Protein AF-A0A932QSV4-F1 (afdb_monomer)

Sequence (427 aa):
MPFQIQEQIVEIDNPKLFQWMDVYSAIQKSIKNLKDNYIIKLNLVKSSKSKLYFHVVYVEDFIGFIDEPFKPSIIESFKDISKADEISCLIIPTGVGAQFGGYAGDANPLAKALANSSKYLLTHPNVVNGAVLTDLPQNLIYLEGFLLDQFLSGRINLLPNKRNKIGVIFDSGINEKRLEYEINVLNAVRAFYGCNILAWTLTDKPMLINPSINEFGFSSGSIKNFEYVIEKAFKLKEAGATAIALCTAIPDSDSSQGYMCGSGVDPIGGVESIMSHIVSSACGLVSAHGPVLLSDDQHKKTDYKNISPLAAGEYIAETFLPSVISGLRFAPQITESPDSKSVKNVSSIIVPYNAFGSAGVFYCNEEFQNVVLVKENKTCLDISPDDLNIRFKVVDSYIDITNSRMLSESGIDTDALRRPIKSIQKI

Nearest PDB structures (foldseek):
  5dou-assembly1_A  TM=2.710E-01  e=4.595E-02  Homo sapiens
  4amb-assembly1_A  TM=4.864E-01  e=7.952E-01  Streptomyces nogalater
  5dou-assembly2_D  TM=2.709E-01  e=7.932E-02  Homo sapiens
  5dou-assembly1_B  TM=2.834E-01  e=2.668E-01  Homo sapiens
  5dou-assembly2_C  TM=2.671E-01  e=3.013E-01  Homo sapiens

Radius of gyration: 20.31 Å; Cα contacts (8 Å, |Δi|>4): 987; chains: 1; bounding box: 50×57×56 Å

pLDDT: mean 91.45, std 9.95, range [45.31, 98.81]

Foldseek 3Di:
DAKFKDKDKFKDFQDPADDLQVVVVRSCVRDPPCVQKAWLFWFFQAFFLTMTIIITMIIGNDAFPFNHQLHFDDDDPPPDQDDAQAEAEEEEAAFFQKLALLAAQLQQLLQLLCCVVHNAYEYERSNQQLQQDHDHDPRYAYFADSVVLSQLSQNFWWAWFLQFAEEEEEEPVDDPVVVVVVVVVVVVCCVPVVFRHQYYDYFPHAKDWDFDQDPLQGIATGIHPLVSVLVSLVVVVVSPGQEYEYEHEDEDDPVCPQVQQSHGGDRCSHVQSVSQSSSCRHRVHHYGYKYQYPDPCLLVPDDPVRGAPRHVSVSVHNISVSSRSVSSSRHTGTDPDPNTHGSSNHQAYEYEQFGQGGSSSSSCCVRPLRYEYEDSTDGSGNGHPVSNPGDHHYDPASVVVGDPVSSVSSPDDCLSRDPPDDDDDDD

Solvent-accessible surface area (backbone atoms only — not comparable to full-atom values): 22503 Å² total; per-residue (Å²): 125,82,77,41,73,47,76,48,77,46,75,44,75,40,58,90,70,71,48,64,63,61,53,48,55,51,53,54,70,68,43,80,70,46,94,53,41,33,71,52,42,58,29,52,46,33,51,38,73,60,38,32,32,29,44,37,32,30,27,46,83,48,76,45,73,53,94,63,61,76,56,72,58,90,69,79,77,82,83,77,87,82,65,66,67,34,26,33,35,49,48,51,68,63,13,30,25,26,72,55,16,32,35,51,20,52,23,27,65,55,49,31,28,54,36,61,77,30,70,24,25,34,32,38,58,46,31,53,27,13,19,55,44,76,81,75,56,93,43,43,30,36,39,35,71,42,62,42,31,25,26,44,29,57,72,42,28,37,31,80,35,76,80,37,27,32,19,36,41,36,32,51,54,42,52,71,74,59,46,55,49,53,54,47,49,53,52,45,45,30,72,73,74,64,49,47,69,69,50,73,49,68,29,90,52,47,54,48,58,45,62,32,67,47,98,72,60,31,26,28,57,50,69,40,60,59,62,42,50,48,54,52,50,50,54,34,43,76,75,60,33,52,22,38,41,40,34,39,44,35,70,77,64,87,79,44,63,49,31,40,52,60,36,71,37,38,47,51,38,21,41,46,49,52,54,25,22,50,48,22,37,53,69,60,33,43,32,42,59,22,66,40,69,64,60,95,50,54,82,80,70,58,62,80,90,61,51,20,69,51,32,41,43,52,77,75,32,96,49,22,51,57,12,43,57,59,43,44,31,20,24,34,43,73,41,88,54,92,84,34,40,47,44,76,28,54,55,34,39,37,26,31,46,33,58,57,38,37,55,13,52,47,43,36,32,74,77,63,65,37,38,36,29,24,57,68,26,43,46,57,41,53,39,51,58,84,39,46,76,57,85,69,47,74,43,66,41,72,69,80,80,56,49,73,63,26,44,63,75,42,73,57,67,72,68,73,78,45,82,83,70,78,72,89,75,88,132

Mean predicted aligned error: 4.89 Å

Structure (mmCIF, N/CA/C/O backbone):
data_AF-A0A932QSV4-F1
#
_entry.id   AF-A0A932QSV4-F1
#
loop_
_atom_site.group_PDB
_atom_site.id
_atom_site.type_symbol
_atom_site.label_atom_id
_atom_site.label_alt_id
_atom_site.label_comp_id
_atom_site.label_asym_id
_atom_site.label_entity_id
_atom_site.label_seq_id
_atom_site.pdbx_PDB_ins_code
_atom_site.Cartn_x
_atom_site.Cartn_y
_atom_site.Cartn_z
_atom_site.occupancy
_atom_site.B_iso_or_equiv
_atom_site.auth_seq_id
_atom_site.auth_comp_id
_atom_site.auth_asym_id
_atom_site.auth_atom_id
_atom_site.pdbx_PDB_model_num
ATOM 1 N N . MET A 1 1 ? 20.312 19.696 7.646 1.00 50.62 1 MET A N 1
ATOM 2 C CA . MET A 1 1 ? 21.264 18.595 7.925 1.00 50.62 1 MET A CA 1
ATOM 3 C C . MET A 1 1 ? 21.177 17.590 6.771 1.00 50.62 1 MET A C 1
ATOM 5 O O . MET A 1 1 ? 20.411 17.874 5.852 1.00 50.62 1 MET A O 1
ATOM 9 N N . PRO A 1 2 ? 21.976 16.504 6.678 1.00 63.88 2 PRO A N 1
ATOM 10 C CA . PRO A 1 2 ? 21.663 15.451 5.706 1.00 63.88 2 PRO A CA 1
ATOM 11 C C . PRO A 1 2 ? 20.246 14.920 5.952 1.00 63.88 2 PRO A C 1
ATOM 13 O O . PRO A 1 2 ? 19.825 14.827 7.100 1.00 63.88 2 PRO A O 1
ATOM 16 N N . PHE A 1 3 ? 19.535 14.587 4.878 1.00 84.38 3 PHE A N 1
ATOM 17 C CA . PHE A 1 3 ? 18.217 13.964 4.931 1.00 84.38 3 PHE A CA 1
ATOM 18 C C . PHE A 1 3 ? 18.306 12.638 5.702 1.00 84.38 3 PHE A C 1
ATOM 20 O O . PHE A 1 3 ? 19.043 11.735 5.293 1.00 84.38 3 PHE A O 1
ATOM 27 N N . GLN A 1 4 ? 17.600 12.525 6.829 1.00 90.06 4 GLN A N 1
ATOM 28 C CA . GLN A 1 4 ? 17.638 11.339 7.688 1.00 90.06 4 GLN A CA 1
ATOM 29 C C . GLN A 1 4 ? 16.238 10.800 7.940 1.00 90.06 4 GLN A C 1
ATOM 31 O O . GLN A 1 4 ? 15.341 11.529 8.354 1.00 90.06 4 GLN A O 1
ATOM 36 N N . ILE A 1 5 ? 16.087 9.498 7.705 1.00 93.94 5 ILE A N 1
ATOM 37 C CA . ILE A 1 5 ? 14.887 8.733 8.031 1.00 93.94 5 ILE A CA 1
ATOM 38 C C . ILE A 1 5 ? 15.169 8.013 9.343 1.00 93.94 5 ILE A C 1
ATOM 40 O O . ILE A 1 5 ? 16.153 7.278 9.445 1.00 93.94 5 ILE A O 1
ATOM 44 N N . GLN A 1 6 ? 14.306 8.224 10.327 1.00 92.25 6 GLN A N 1
ATOM 45 C CA . GLN A 1 6 ? 14.388 7.597 11.637 1.00 92.25 6 GLN A CA 1
ATOM 46 C C . GLN A 1 6 ? 13.146 6.744 11.874 1.00 92.25 6 GLN A C 1
ATOM 48 O O . GLN A 1 6 ? 12.023 7.150 11.571 1.00 92.25 6 GLN A O 1
ATOM 53 N N . GLU A 1 7 ? 13.359 5.568 12.450 1.00 92.31 7 GLU A N 1
ATOM 54 C CA . GLU A 1 7 ? 12.315 4.642 12.871 1.00 92.31 7 GLU A CA 1
ATOM 55 C C . GLU A 1 7 ? 12.465 4.380 14.368 1.00 92.31 7 GLU A C 1
ATOM 57 O O . GLU A 1 7 ? 13.570 4.147 14.861 1.00 92.31 7 GLU A O 1
ATOM 62 N N . GLN A 1 8 ? 11.353 4.418 15.098 1.00 93.06 8 GLN A N 1
ATOM 63 C CA . GLN A 1 8 ? 11.331 4.045 16.506 1.00 93.06 8 GLN A CA 1
ATOM 64 C C . GLN A 1 8 ? 9.988 3.451 16.917 1.00 93.06 8 GLN A C 1
ATOM 66 O O . GLN A 1 8 ? 8.941 3.738 16.329 1.00 93.06 8 GLN A O 1
ATOM 71 N N . ILE A 1 9 ? 10.025 2.670 17.993 1.00 95.38 9 ILE A N 1
ATOM 72 C CA . ILE A 1 9 ? 8.832 2.234 18.704 1.00 95.38 9 ILE A CA 1
ATOM 73 C C . ILE A 1 9 ? 8.597 3.170 19.882 1.00 95.38 9 ILE A C 1
ATOM 75 O O . ILE A 1 9 ? 9.431 3.301 20.776 1.00 95.38 9 ILE A O 1
ATOM 79 N N . VAL A 1 10 ? 7.441 3.819 19.875 1.00 95.69 10 VAL A N 1
ATOM 80 C CA . VAL A 1 10 ? 6.990 4.704 20.941 1.00 95.69 10 VAL A CA 1
ATOM 81 C C . VAL A 1 10 ? 6.039 3.934 21.842 1.00 95.69 10 VAL A C 1
ATOM 83 O O . VAL A 1 10 ? 4.961 3.518 21.419 1.00 95.69 10 VAL A O 1
ATOM 86 N N . GLU A 1 11 ? 6.437 3.766 23.098 1.00 96.50 11 GLU A N 1
ATOM 87 C CA . GLU A 1 11 ? 5.569 3.233 24.144 1.00 96.50 11 GLU A CA 1
ATOM 88 C C . GLU A 1 11 ? 4.771 4.370 24.794 1.00 96.50 11 GLU A C 1
ATOM 90 O O . GLU A 1 11 ? 5.329 5.401 25.183 1.00 96.50 11 GLU A O 1
ATOM 95 N N . ILE A 1 12 ? 3.464 4.161 24.949 1.00 96.56 12 ILE A N 1
ATOM 96 C CA . ILE A 1 12 ? 2.588 5.016 25.754 1.00 96.56 12 ILE A CA 1
ATOM 97 C C . ILE A 1 12 ? 1.717 4.161 26.680 1.00 96.56 12 ILE A C 1
ATOM 99 O O . ILE A 1 12 ? 1.510 2.965 26.453 1.00 96.56 12 ILE A O 1
ATOM 103 N N . ASP A 1 13 ? 1.169 4.784 27.720 1.00 96.62 13 ASP A N 1
ATOM 104 C CA . ASP A 1 13 ? 0.143 4.148 28.544 1.00 96.62 13 ASP A CA 1
ATOM 105 C C . ASP A 1 13 ? -1.150 3.964 27.742 1.00 96.62 13 ASP A C 1
ATOM 107 O O . ASP A 1 13 ? -1.570 4.858 27.005 1.00 96.62 13 ASP A O 1
ATOM 111 N N . ASN A 1 14 ? -1.791 2.805 27.897 1.00 95.19 14 ASN A N 1
ATOM 112 C CA . ASN A 1 14 ? -3.096 2.553 27.300 1.00 95.19 14 ASN A CA 1
ATOM 113 C C . ASN A 1 14 ? -4.170 3.344 28.072 1.00 95.19 14 ASN A C 1
ATOM 115 O O . ASN A 1 14 ? -4.364 3.098 29.271 1.00 95.19 14 ASN A O 1
ATOM 119 N N . PRO A 1 15 ? -4.848 4.319 27.440 1.00 92.38 15 PRO A N 1
ATOM 120 C CA . PRO A 1 15 ? -5.853 5.115 28.123 1.00 92.38 15 PRO A CA 1
ATOM 121 C C . PRO A 1 15 ? -7.073 4.262 28.493 1.00 92.38 15 PRO A C 1
ATOM 123 O O . PRO A 1 15 ? -7.464 3.337 27.789 1.00 92.38 15 PRO A O 1
ATOM 126 N N . LYS A 1 16 ? -7.744 4.607 29.600 1.00 87.62 16 LYS A N 1
ATOM 127 C CA . LYS A 1 16 ? -8.977 3.906 30.014 1.00 87.62 16 LYS A CA 1
ATOM 128 C C . LYS A 1 16 ? -10.084 4.000 28.961 1.00 87.62 16 LYS A C 1
ATOM 130 O O . LYS A 1 16 ? -10.838 3.045 28.782 1.00 87.62 16 LYS A O 1
ATOM 135 N N . LEU A 1 17 ? -10.185 5.163 28.321 1.00 89.25 17 LEU A N 1
ATOM 136 C CA . LEU A 1 17 ? -11.061 5.438 27.193 1.00 89.25 17 LEU A CA 1
ATOM 137 C C . LEU A 1 17 ? -10.167 5.827 26.021 1.00 89.25 17 LEU A C 1
ATOM 139 O O . LEU A 1 17 ? -9.470 6.836 26.104 1.00 89.25 17 LEU A O 1
ATOM 143 N N . PHE A 1 18 ? -10.167 5.022 24.966 1.00 90.81 18 PHE A N 1
ATOM 144 C CA . PHE A 1 18 ? -9.388 5.331 23.779 1.00 90.81 18 PHE A CA 1
ATOM 145 C C . PHE A 1 18 ? -10.044 6.477 23.005 1.00 90.81 18 PHE A C 1
ATOM 147 O O . PHE A 1 18 ? -11.226 6.405 22.668 1.00 90.81 18 PHE A O 1
ATOM 154 N N . GLN A 1 19 ? -9.262 7.526 22.763 1.00 91.12 19 GLN A N 1
ATOM 155 C CA . GLN A 1 19 ? -9.573 8.614 21.842 1.00 91.12 19 GLN A CA 1
ATOM 156 C C . GLN A 1 19 ? -8.316 8.927 21.040 1.00 91.12 19 GLN A C 1
ATOM 158 O O . GLN A 1 19 ? -7.244 9.145 21.621 1.00 91.12 19 GLN A O 1
ATOM 163 N N . TRP A 1 20 ? -8.438 8.985 19.717 1.00 92.50 20 TRP A N 1
ATOM 164 C CA . TRP A 1 20 ? -7.298 9.142 18.826 1.00 92.50 20 TRP A CA 1
ATOM 165 C C . TRP A 1 20 ? -6.506 10.423 19.126 1.00 92.50 20 TRP A C 1
ATOM 167 O O . TRP A 1 20 ? -5.278 10.403 19.138 1.00 92.50 20 TRP A O 1
ATOM 177 N N . MET A 1 21 ? -7.187 11.524 19.464 1.00 90.75 21 MET A N 1
ATOM 178 C CA . MET A 1 21 ? -6.534 12.792 19.819 1.00 90.75 21 MET A CA 1
ATOM 179 C C . MET A 1 21 ? -5.652 12.688 21.075 1.00 90.75 21 MET A C 1
ATOM 181 O O . MET A 1 21 ? -4.549 13.246 21.105 1.00 90.75 21 MET A O 1
ATOM 185 N N . ASP A 1 22 ? -6.113 11.971 22.101 1.00 91.75 22 ASP A N 1
ATOM 186 C CA . ASP A 1 22 ? -5.370 11.788 23.353 1.00 91.75 22 ASP A CA 1
ATOM 187 C C . ASP A 1 22 ? -4.146 10.898 23.134 1.00 91.75 22 ASP A C 1
ATOM 189 O O . ASP A 1 22 ? -3.041 11.214 23.586 1.00 91.75 22 ASP A O 1
ATOM 193 N N . VAL A 1 23 ? -4.334 9.815 22.378 1.00 93.56 23 VAL A N 1
ATOM 194 C CA . VAL A 1 23 ? -3.278 8.877 21.984 1.00 93.56 23 VAL A CA 1
ATOM 195 C C . VAL A 1 23 ? -2.220 9.583 21.143 1.00 93.56 23 VAL A C 1
ATOM 197 O O . VAL A 1 23 ? -1.033 9.517 21.466 1.00 93.56 23 VAL A O 1
ATOM 200 N N . TYR A 1 24 ? -2.635 10.330 20.119 1.00 93.06 24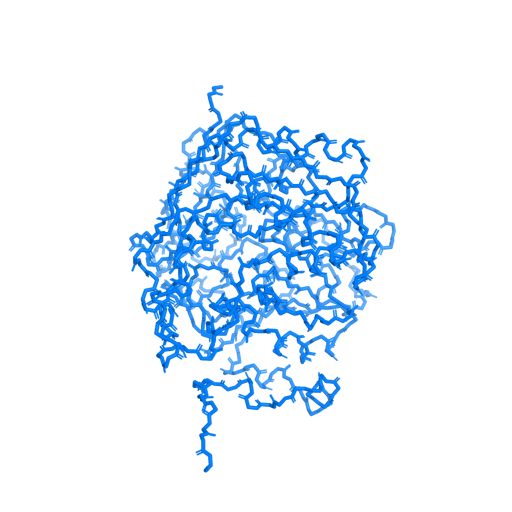 TYR A N 1
ATOM 201 C CA . TYR A 1 24 ? -1.736 11.125 19.289 1.00 93.06 24 TYR A CA 1
ATOM 202 C C . TYR A 1 24 ? -0.948 12.133 20.134 1.00 93.06 24 TYR A C 1
ATOM 204 O O . TYR A 1 24 ? 0.278 12.185 20.050 1.00 93.06 24 TYR A O 1
ATOM 212 N N . SER A 1 25 ? -1.620 12.860 21.033 1.00 91.38 25 SER A N 1
ATOM 213 C CA . SER A 1 25 ? -0.970 13.814 21.941 1.00 91.38 25 SER A CA 1
ATOM 214 C C . SER A 1 25 ? 0.050 13.148 22.876 1.00 91.38 25 SER A C 1
ATOM 216 O O . SER A 1 25 ? 1.081 13.747 23.191 1.00 91.38 25 SER A O 1
ATOM 218 N N . ALA A 1 26 ? -0.215 11.922 23.338 1.00 93.25 26 ALA A N 1
ATOM 219 C CA . ALA A 1 26 ? 0.726 11.148 24.147 1.00 93.25 26 ALA A CA 1
ATOM 220 C C . ALA A 1 26 ? 1.961 10.731 23.333 1.00 93.25 26 ALA A C 1
ATOM 222 O O . ALA A 1 26 ? 3.084 10.937 23.793 1.00 93.25 26 ALA A O 1
ATOM 223 N N . ILE A 1 27 ? 1.769 10.243 22.102 1.00 92.62 27 ILE A N 1
ATOM 224 C CA . ILE A 1 27 ? 2.867 9.903 21.183 1.00 92.62 27 ILE A CA 1
ATOM 225 C C . ILE A 1 27 ? 3.739 11.134 20.920 1.00 92.62 27 ILE A C 1
ATOM 227 O O . ILE A 1 27 ? 4.962 11.058 21.035 1.00 92.62 27 ILE A O 1
ATOM 231 N N . GLN A 1 28 ? 3.124 12.289 20.640 1.00 88.69 28 GLN A N 1
ATOM 232 C CA . GLN A 1 28 ? 3.863 13.525 20.379 1.00 88.69 28 GLN A CA 1
ATOM 233 C C . GLN A 1 28 ? 4.746 13.950 21.560 1.00 88.69 28 GLN A C 1
ATOM 235 O O . GLN A 1 28 ? 5.851 14.441 21.349 1.00 88.69 28 GLN A O 1
ATOM 240 N N . LYS A 1 29 ? 4.286 13.749 22.802 1.00 89.62 29 LYS A N 1
ATOM 241 C CA . LYS A 1 29 ? 5.073 14.049 24.012 1.00 89.62 29 LYS A CA 1
ATOM 242 C C . LYS A 1 29 ? 6.244 13.086 24.211 1.00 89.62 29 LYS A C 1
ATOM 244 O O . LYS A 1 29 ? 7.253 13.488 24.787 1.00 89.62 29 LYS A O 1
ATOM 249 N N . SER A 1 30 ? 6.113 11.842 23.757 1.00 87.44 30 SER A N 1
ATOM 250 C CA . SER A 1 30 ? 7.163 10.824 23.866 1.00 87.44 30 SER A CA 1
ATOM 251 C C . SER A 1 30 ? 8.275 10.998 22.826 1.00 87.44 30 SER A C 1
ATOM 253 O O . SER A 1 30 ? 9.415 10.607 23.079 1.00 87.44 30 SER A O 1
ATOM 255 N N . ILE A 1 31 ? 7.984 11.618 21.678 1.00 83.62 31 ILE A N 1
ATOM 256 C CA . ILE A 1 31 ? 8.980 11.890 20.635 1.00 83.62 31 ILE A CA 1
ATOM 257 C C . ILE A 1 31 ? 9.718 13.196 20.957 1.00 83.62 31 ILE A C 1
ATOM 259 O O . ILE A 1 31 ? 9.172 14.296 20.849 1.00 83.62 31 ILE A O 1
ATOM 263 N N . LYS A 1 32 ? 10.996 13.091 21.337 1.00 71.50 32 LYS A N 1
ATOM 264 C CA . LYS A 1 32 ? 11.856 14.266 21.553 1.00 71.50 32 LYS A CA 1
ATOM 265 C C . LYS A 1 32 ? 12.009 15.068 20.255 1.00 71.50 32 LYS A C 1
ATOM 267 O O . LYS A 1 32 ? 12.190 14.488 19.192 1.00 71.50 32 LYS A O 1
ATOM 272 N N . ASN A 1 33 ? 11.983 16.398 20.364 1.00 68.25 33 ASN A N 1
ATOM 273 C CA . ASN A 1 33 ? 12.188 17.339 19.253 1.00 68.25 33 ASN A CA 1
ATOM 274 C C . ASN A 1 33 ? 11.236 17.144 18.056 1.00 68.25 33 ASN A C 1
ATOM 276 O O . ASN A 1 33 ? 11.606 17.432 16.925 1.00 68.25 33 ASN A O 1
ATOM 280 N N . LEU A 1 34 ? 9.989 16.704 18.282 1.00 67.31 34 LEU A N 1
ATOM 281 C CA . LEU A 1 34 ? 9.036 16.466 17.190 1.00 67.31 34 LEU A CA 1
ATOM 282 C C . LEU A 1 34 ? 8.813 17.684 16.272 1.00 67.31 34 LEU A C 1
ATOM 284 O O . LEU A 1 34 ? 8.510 17.510 15.103 1.00 67.31 34 LEU A O 1
ATOM 288 N N . LYS A 1 35 ? 8.987 18.913 16.773 1.00 64.75 35 LYS A N 1
ATOM 289 C CA . LYS A 1 35 ? 8.848 20.130 15.953 1.00 64.75 35 LYS A CA 1
ATOM 290 C C . LYS A 1 35 ? 9.798 20.175 14.752 1.00 64.75 35 LYS A C 1
ATOM 292 O O . LYS A 1 35 ? 9.476 20.851 13.784 1.00 64.75 35 LYS A O 1
ATOM 297 N N . ASP A 1 36 ? 10.909 19.449 14.821 1.00 71.38 36 ASP A N 1
ATOM 298 C CA . ASP A 1 36 ? 11.925 19.381 13.769 1.00 71.38 36 ASP A CA 1
ATOM 299 C C . ASP A 1 36 ? 11.775 18.106 12.902 1.00 71.38 36 ASP A C 1
ATOM 301 O O . ASP A 1 36 ? 12.556 17.878 11.978 1.00 71.38 36 ASP A O 1
ATOM 305 N N . ASN A 1 37 ? 10.763 17.273 13.193 1.00 86.00 37 ASN A N 1
ATOM 306 C CA . ASN A 1 37 ? 10.579 15.935 12.634 1.00 86.00 37 ASN A CA 1
ATOM 307 C C . ASN A 1 37 ? 9.208 15.781 11.967 1.00 86.00 37 ASN A C 1
ATOM 309 O O . ASN A 1 37 ? 8.162 15.926 12.601 1.00 86.00 37 ASN A O 1
ATOM 313 N N . TYR A 1 38 ? 9.203 15.371 10.704 1.00 92.38 38 TYR A N 1
ATOM 314 C CA . TYR A 1 38 ? 7.978 15.123 9.956 1.00 92.38 38 TYR A CA 1
ATOM 315 C C . TYR A 1 38 ? 7.601 13.645 9.978 1.00 92.38 38 TYR A C 1
ATOM 317 O O . TYR A 1 38 ? 8.325 12.806 9.443 1.00 92.38 38 TYR A O 1
ATOM 325 N N . ILE A 1 39 ? 6.462 13.305 10.578 1.00 94.31 39 ILE A N 1
ATOM 326 C CA . ILE A 1 39 ? 5.998 11.914 10.649 1.00 94.31 39 ILE A CA 1
ATOM 327 C C . ILE A 1 39 ? 5.442 11.490 9.283 1.00 94.31 39 ILE A C 1
ATOM 329 O O . ILE A 1 39 ? 4.546 12.142 8.752 1.00 94.31 39 ILE A O 1
ATOM 333 N N . ILE A 1 40 ? 5.918 10.360 8.756 1.00 95.12 40 ILE A N 1
ATOM 334 C CA . ILE A 1 40 ? 5.442 9.757 7.494 1.00 95.12 40 ILE A CA 1
ATOM 335 C C . ILE A 1 40 ? 4.750 8.405 7.697 1.00 95.12 40 ILE A C 1
ATOM 337 O O . ILE A 1 40 ? 4.064 7.922 6.801 1.00 95.12 40 ILE A O 1
ATOM 341 N N . LYS A 1 41 ? 4.903 7.782 8.869 1.00 95.38 41 LYS A N 1
ATOM 342 C CA . LYS A 1 41 ? 4.222 6.532 9.229 1.00 95.38 41 LYS A CA 1
ATOM 343 C C . LYS A 1 41 ? 3.946 6.517 10.722 1.00 95.38 41 LYS A C 1
ATOM 345 O O . LYS A 1 41 ? 4.845 6.802 11.510 1.00 95.38 41 LYS A O 1
ATOM 350 N N . LEU A 1 42 ? 2.726 6.155 11.100 1.00 95.62 42 LEU A N 1
ATOM 351 C CA . LEU A 1 42 ? 2.338 5.989 12.492 1.00 95.62 42 LEU A CA 1
ATOM 352 C C . LEU A 1 42 ? 1.307 4.868 12.590 1.00 95.62 42 LEU A C 1
ATOM 354 O O . LEU A 1 42 ? 0.173 5.027 12.151 1.00 95.62 42 LEU A O 1
ATOM 358 N N . ASN A 1 43 ? 1.709 3.734 13.162 1.00 96.00 43 ASN A N 1
ATOM 359 C CA . ASN A 1 43 ? 0.836 2.570 13.307 1.00 96.00 43 ASN A CA 1
ATOM 360 C C . ASN A 1 43 ? 1.009 1.923 14.677 1.00 96.00 43 ASN A C 1
ATOM 362 O O . ASN A 1 43 ? 2.134 1.732 15.135 1.00 96.00 43 ASN A O 1
ATOM 366 N N . LEU A 1 44 ? -0.092 1.534 15.313 1.00 97.50 44 LE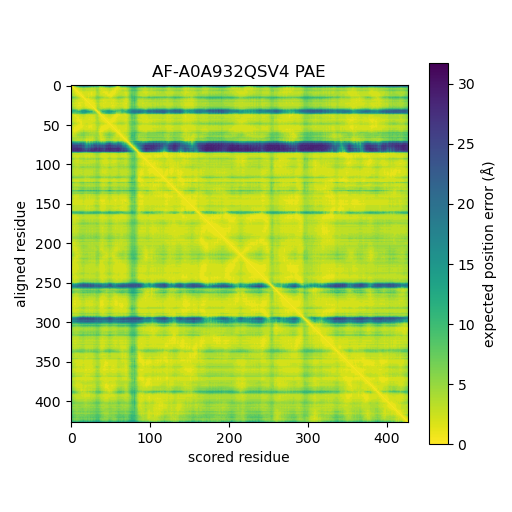U A N 1
ATOM 367 C CA . LEU A 1 44 ? -0.061 0.607 16.438 1.00 97.50 44 LEU A CA 1
ATOM 368 C C . LEU A 1 44 ? 0.475 -0.738 15.933 1.00 97.50 44 LEU A C 1
ATOM 370 O O . LEU A 1 44 ? 0.024 -1.225 14.899 1.00 97.50 44 LEU A O 1
ATOM 374 N N . VAL A 1 45 ? 1.433 -1.321 16.652 1.00 97.25 45 VAL A N 1
ATOM 375 C CA . VAL A 1 45 ? 2.046 -2.617 16.298 1.00 97.25 45 VAL A CA 1
ATOM 376 C C . VAL A 1 45 ? 1.937 -3.655 17.406 1.00 97.25 45 VAL A C 1
ATOM 378 O O . VAL A 1 45 ? 2.021 -4.853 17.139 1.00 97.25 45 VAL A O 1
ATOM 381 N N . LYS A 1 46 ? 1.714 -3.199 18.644 1.00 97.81 46 LYS A N 1
ATOM 382 C CA . LYS A 1 46 ? 1.432 -4.057 19.789 1.00 97.81 46 LYS A CA 1
ATOM 383 C C . LYS A 1 46 ? 0.526 -3.360 20.799 1.00 97.81 46 LYS A C 1
ATOM 385 O O . LYS A 1 46 ? 0.690 -2.164 21.054 1.00 97.81 46 LYS A O 1
ATOM 390 N N . SER A 1 47 ? -0.391 -4.107 21.406 1.00 97.44 47 SER A N 1
ATOM 391 C CA . SER A 1 47 ? -1.272 -3.624 22.471 1.00 97.44 47 SER A CA 1
ATOM 392 C C . SER A 1 47 ? -1.258 -4.529 23.699 1.00 97.44 47 SER A C 1
ATOM 394 O O . SER A 1 47 ? -0.877 -5.693 23.662 1.00 97.44 47 SER A O 1
ATOM 396 N N . SER A 1 48 ? -1.644 -3.945 24.826 1.00 96.88 48 SER A N 1
ATOM 397 C CA . SER A 1 48 ? -1.988 -4.637 26.062 1.00 96.88 48 SER A CA 1
ATOM 398 C C . SER A 1 48 ? -2.932 -3.743 26.859 1.00 96.88 48 SER A C 1
ATOM 400 O O . SER A 1 48 ? -2.992 -2.535 26.625 1.00 96.88 48 SER A O 1
ATOM 402 N N . LYS A 1 49 ? -3.599 -4.282 27.879 1.00 95.00 49 LYS A N 1
ATOM 403 C CA . LYS A 1 49 ? -4.471 -3.495 28.773 1.00 95.00 49 LYS A CA 1
ATOM 404 C C . LYS A 1 49 ? -3.802 -2.294 29.460 1.00 95.00 49 LYS A C 1
ATOM 406 O O . LYS A 1 49 ? -4.512 -1.429 29.959 1.00 95.00 49 LYS A O 1
ATOM 411 N N . SER A 1 50 ? -2.471 -2.249 29.544 1.00 95.88 50 SER A N 1
ATOM 412 C CA . SER A 1 50 ? -1.732 -1.169 30.214 1.00 95.88 50 SER A CA 1
ATOM 413 C C . SER A 1 50 ? -0.868 -0.325 29.282 1.00 95.88 50 SER A C 1
ATOM 415 O O . SER A 1 50 ? -0.593 0.824 29.618 1.00 95.88 50 SER A O 1
ATOM 417 N N . LYS A 1 51 ? -0.429 -0.861 28.140 1.00 97.19 51 LYS A N 1
ATOM 418 C CA . LYS A 1 51 ? 0.559 -0.233 27.250 1.00 97.19 51 LYS A CA 1
ATOM 419 C C . LYS A 1 51 ? 0.201 -0.395 25.783 1.00 97.19 51 LYS A C 1
ATOM 421 O O . LYS A 1 51 ? -0.261 -1.465 25.384 1.00 97.19 51 LYS A O 1
ATOM 426 N N . LEU A 1 52 ? 0.496 0.636 24.997 1.00 97.62 52 LEU A N 1
ATOM 427 C CA . LEU A 1 52 ? 0.405 0.644 23.538 1.00 97.62 52 LEU A CA 1
ATOM 428 C C . LEU A 1 52 ? 1.776 0.953 22.935 1.00 97.62 52 LEU A C 1
ATOM 430 O O . LEU A 1 52 ? 2.496 1.812 23.444 1.00 97.62 52 LEU A O 1
ATOM 434 N N . TYR A 1 53 ? 2.108 0.272 21.841 1.00 97.75 53 TYR A N 1
ATOM 435 C CA . TYR A 1 53 ? 3.380 0.417 21.138 1.00 97.75 53 TYR A CA 1
ATOM 436 C C . TYR A 1 53 ? 3.119 0.864 19.705 1.00 97.75 53 TYR A C 1
ATOM 438 O O . TYR A 1 53 ? 2.529 0.125 18.911 1.00 97.75 53 TYR A O 1
ATOM 446 N N . PHE A 1 54 ? 3.567 2.070 19.377 1.00 97.31 54 PHE A N 1
ATOM 447 C CA . PHE A 1 54 ? 3.409 2.664 18.057 1.00 97.31 54 PHE A CA 1
ATOM 448 C C . PHE A 1 54 ? 4.727 2.644 17.303 1.00 97.31 54 PHE A C 1
ATOM 450 O O . PHE A 1 54 ? 5.723 3.188 17.767 1.00 97.31 54 PHE A O 1
ATOM 457 N N . HIS A 1 55 ? 4.716 2.061 16.113 1.00 96.19 55 HIS A N 1
ATOM 458 C CA . HIS A 1 55 ? 5.785 2.235 15.151 1.00 96.19 55 HIS A CA 1
ATOM 459 C C . HIS A 1 55 ? 5.633 3.599 14.481 1.00 96.19 55 HIS A C 1
ATOM 461 O O . HIS A 1 55 ? 4.640 3.862 13.795 1.00 96.19 55 HIS A O 1
ATOM 467 N N . VAL A 1 56 ? 6.629 4.456 14.699 1.00 95.38 56 VAL A N 1
ATOM 468 C CA . VAL A 1 56 ? 6.697 5.803 14.144 1.00 95.38 56 VAL A CA 1
ATOM 469 C C . VAL A 1 56 ? 7.919 5.916 13.243 1.00 95.38 56 VAL A C 1
ATOM 471 O O . VAL A 1 56 ? 9.043 5.691 13.692 1.00 95.38 56 VAL A O 1
ATOM 474 N N . VAL A 1 57 ? 7.691 6.322 11.994 1.00 95.19 57 VAL A N 1
ATOM 475 C CA . VAL A 1 57 ? 8.754 6.728 11.067 1.00 95.19 57 VAL A CA 1
ATOM 476 C C . VAL A 1 57 ? 8.629 8.218 10.821 1.00 95.19 57 VAL A C 1
ATOM 478 O O . VAL A 1 57 ? 7.539 8.717 10.513 1.00 95.19 57 VAL A O 1
ATOM 481 N N . TYR A 1 58 ? 9.742 8.926 10.947 1.00 93.88 58 TYR A N 1
ATOM 482 C CA . TYR A 1 58 ? 9.814 10.356 10.702 1.00 93.88 58 TYR A CA 1
ATOM 483 C C . TYR A 1 58 ? 11.076 10.728 9.931 1.00 93.88 58 TYR A C 1
ATOM 485 O O . TYR A 1 58 ? 12.057 9.984 9.896 1.00 93.88 58 TYR A O 1
ATOM 493 N N . VAL A 1 59 ? 11.018 11.888 9.291 1.00 93.50 59 VAL A N 1
ATOM 494 C CA . VAL A 1 59 ? 12.117 12.464 8.526 1.00 93.50 59 VAL A CA 1
ATOM 495 C C . VAL A 1 59 ? 12.530 13.778 9.178 1.00 93.50 59 VAL A C 1
ATOM 497 O O . VAL A 1 59 ? 11.683 14.633 9.444 1.00 93.50 59 VAL A O 1
ATOM 500 N N . GLU A 1 60 ? 13.820 13.922 9.457 1.00 90.25 60 GLU A N 1
ATOM 501 C CA . GLU A 1 60 ? 14.400 15.136 10.045 1.00 90.25 60 GLU A CA 1
ATOM 502 C C . GLU A 1 60 ? 14.521 16.250 8.991 1.00 90.25 60 GLU A C 1
ATOM 504 O O . GLU A 1 60 ? 14.816 15.968 7.826 1.00 90.25 60 GLU A O 1
ATOM 509 N N . ASP A 1 61 ? 14.323 17.514 9.391 1.00 85.19 61 ASP A N 1
ATOM 510 C CA . ASP A 1 61 ? 14.434 18.699 8.516 1.00 85.19 61 ASP A CA 1
ATOM 511 C C . ASP A 1 61 ? 13.558 18.623 7.241 1.00 85.19 61 ASP A C 1
ATOM 513 O O . ASP A 1 61 ? 13.891 19.185 6.193 1.00 85.19 61 ASP A O 1
ATOM 517 N N . PHE A 1 62 ? 12.432 17.911 7.305 1.00 89.81 62 PHE A N 1
ATOM 518 C CA . PHE A 1 62 ? 11.553 17.676 6.163 1.00 89.81 62 PHE A CA 1
ATOM 519 C C . PHE A 1 62 ? 10.234 18.429 6.304 1.00 89.81 62 PHE A C 1
ATOM 521 O O . PHE A 1 62 ? 9.624 18.463 7.369 1.00 89.81 62 PHE A O 1
ATOM 528 N N . ILE A 1 63 ? 9.773 19.011 5.199 1.00 88.94 63 ILE A N 1
ATOM 529 C CA . ILE A 1 63 ? 8.475 19.678 5.114 1.00 88.94 63 ILE A CA 1
ATOM 530 C C . ILE A 1 63 ? 7.637 18.887 4.121 1.00 88.94 63 ILE A C 1
ATOM 532 O O . ILE A 1 63 ? 7.916 18.897 2.921 1.00 88.94 63 ILE A O 1
ATOM 536 N N . GLY A 1 64 ? 6.625 18.186 4.626 1.00 92.19 64 GLY A N 1
ATOM 537 C CA . GLY A 1 64 ? 5.614 17.576 3.774 1.00 92.19 64 GLY A CA 1
ATOM 538 C C . GLY A 1 64 ? 4.488 18.548 3.429 1.00 92.19 64 GLY A C 1
ATOM 539 O O . GLY A 1 64 ? 4.383 19.639 3.983 1.00 92.19 64 GLY A O 1
ATOM 540 N N . PHE A 1 65 ? 3.612 18.143 2.513 1.00 92.44 65 PHE A N 1
ATOM 541 C CA . PHE A 1 65 ? 2.523 18.989 2.017 1.00 92.44 65 PHE A CA 1
ATOM 542 C C . PHE A 1 65 ? 1.374 19.188 3.026 1.00 92.44 65 PHE A C 1
ATOM 544 O O . PHE A 1 65 ? 0.506 20.027 2.796 1.00 92.44 65 PHE A O 1
ATOM 551 N N . ILE A 1 66 ? 1.357 18.420 4.122 1.00 92.00 66 ILE A N 1
ATOM 552 C CA . ILE A 1 66 ? 0.433 18.574 5.256 1.00 92.00 66 ILE A CA 1
ATOM 553 C C . ILE A 1 66 ? 1.268 18.765 6.512 1.00 92.00 66 ILE A C 1
ATOM 555 O O . ILE A 1 66 ? 1.992 17.843 6.866 1.00 92.00 66 ILE A O 1
ATOM 559 N N . ASP A 1 67 ? 1.124 19.892 7.207 1.00 88.56 67 ASP A N 1
ATOM 560 C CA . ASP A 1 67 ? 1.967 20.240 8.362 1.00 88.56 67 ASP A CA 1
ATOM 561 C C . ASP A 1 67 ? 1.921 19.201 9.502 1.00 88.56 67 ASP A C 1
ATOM 563 O O . ASP A 1 67 ? 2.952 18.823 10.051 1.00 88.56 67 ASP A O 1
ATOM 567 N N . GLU A 1 68 ? 0.727 18.710 9.854 1.00 88.56 68 GLU A N 1
ATOM 568 C CA . GLU A 1 68 ? 0.511 17.753 10.953 1.00 88.56 68 GLU A CA 1
ATOM 569 C C . GLU A 1 68 ? -0.324 16.545 10.470 1.00 88.56 68 GLU A C 1
ATOM 571 O O . GLU A 1 68 ? -1.530 16.482 10.738 1.00 88.56 68 GLU A O 1
ATOM 576 N N . PRO A 1 69 ? 0.278 15.578 9.746 1.00 89.00 69 PRO A N 1
ATOM 577 C CA . PRO A 1 69 ? -0.462 14.579 8.963 1.00 89.00 69 PRO A CA 1
ATOM 578 C C . PRO A 1 69 ? -1.299 13.592 9.793 1.00 89.00 69 PRO A C 1
ATOM 580 O O . PRO A 1 69 ? -2.348 13.128 9.361 1.00 89.00 69 PRO A O 1
ATOM 583 N N . PHE A 1 70 ? -0.878 13.258 11.011 1.00 90.81 70 PHE A N 1
ATOM 584 C CA . PHE A 1 70 ? -1.577 12.260 11.840 1.00 90.81 70 PHE A CA 1
ATOM 585 C C . PHE A 1 70 ? -2.467 12.870 12.922 1.00 90.81 70 PHE A C 1
ATOM 587 O O . PHE A 1 70 ? -3.111 12.149 13.687 1.00 90.81 70 PHE A O 1
ATOM 594 N N . LYS A 1 71 ? -2.536 14.202 12.986 1.00 87.81 71 LYS A N 1
ATOM 595 C CA . LYS A 1 71 ? -3.445 14.875 13.903 1.00 87.81 71 LYS A CA 1
ATOM 596 C C . LYS A 1 71 ? -4.884 14.673 13.409 1.00 87.81 71 LYS A C 1
ATOM 598 O O . LYS A 1 71 ? -5.145 14.902 12.225 1.00 87.81 71 LYS A O 1
ATOM 603 N N . PRO A 1 72 ? -5.849 14.323 14.273 1.00 72.62 72 PRO A N 1
ATOM 604 C CA . PRO A 1 72 ? -7.253 14.266 13.869 1.00 72.62 72 PRO A CA 1
ATOM 605 C C . PRO A 1 72 ? -7.713 15.607 13.276 1.00 72.62 72 PRO A C 1
ATOM 607 O O . PRO A 1 72 ? -7.244 16.669 13.702 1.00 72.62 72 PRO A O 1
ATOM 610 N N . SER A 1 73 ? -8.583 15.584 12.264 1.00 72.19 73 SER A N 1
ATOM 611 C CA . SER A 1 73 ? -9.201 16.817 11.767 1.00 72.19 73 SER A CA 1
ATOM 612 C C . SER A 1 73 ? -10.170 17.369 12.822 1.00 72.19 73 SER A C 1
ATOM 614 O O . SER A 1 73 ? -10.928 16.623 13.437 1.00 72.19 73 SER A O 1
ATOM 616 N N . ILE A 1 74 ? -10.120 18.683 13.076 1.00 63.88 74 ILE A N 1
ATOM 617 C CA . ILE A 1 74 ? -11.116 19.345 13.927 1.00 63.88 74 ILE A CA 1
ATOM 618 C C . ILE A 1 74 ? -12.357 19.508 13.074 1.00 63.88 74 ILE A C 1
ATOM 620 O O . ILE A 1 74 ? -12.339 20.229 12.077 1.00 63.88 74 ILE A O 1
ATOM 624 N N . ILE A 1 75 ? -13.426 18.838 13.463 1.00 57.69 75 ILE A N 1
ATOM 625 C CA . ILE A 1 75 ? -14.674 18.889 12.728 1.00 57.69 75 ILE A CA 1
ATOM 626 C C . ILE A 1 75 ? -15.712 19.604 13.560 1.00 57.69 75 ILE A C 1
ATOM 628 O O . ILE A 1 75 ? -16.099 19.162 14.640 1.00 57.69 75 ILE A O 1
ATOM 632 N N . GLU A 1 76 ? -16.199 20.713 13.016 1.00 51.59 76 GLU A N 1
ATOM 633 C CA . GLU A 1 76 ? -17.483 21.258 13.419 1.00 51.59 76 GLU A CA 1
ATOM 634 C C . GLU A 1 76 ? -18.551 20.210 13.095 1.00 51.59 76 GLU A C 1
ATOM 636 O O . GLU A 1 76 ? -18.684 19.791 11.945 1.00 51.59 76 GLU A O 1
ATOM 641 N N . SER A 1 77 ? -19.249 19.747 14.138 1.00 46.09 77 SER A N 1
ATOM 642 C CA . SER A 1 77 ? -20.210 18.637 14.130 1.00 46.09 77 SER A CA 1
ATOM 643 C C . SER A 1 77 ? -20.862 18.415 12.761 1.00 46.09 77 SER A C 1
ATOM 645 O O . SER A 1 77 ? -21.653 19.247 12.305 1.00 46.09 77 SER A O 1
ATOM 647 N N . PHE A 1 78 ? -20.542 17.298 12.106 1.00 53.94 78 PHE A N 1
ATOM 648 C CA . PHE A 1 78 ? -21.075 16.942 10.794 1.00 53.94 78 PHE A CA 1
ATOM 649 C C . PHE A 1 78 ? -22.576 16.618 10.868 1.00 53.94 78 PHE A C 1
ATOM 651 O O . PHE A 1 78 ? -22.980 15.460 10.898 1.00 53.94 78 PHE A O 1
ATOM 658 N N . LYS A 1 79 ? -23.422 17.651 10.895 1.00 45.31 79 LYS A N 1
ATOM 659 C CA . LYS A 1 79 ? -24.885 17.524 10.986 1.00 45.31 79 LYS A CA 1
ATOM 660 C C . LYS A 1 79 ? -25.610 17.271 9.659 1.00 45.31 79 LYS A C 1
ATOM 662 O O . LYS A 1 79 ? -26.827 17.162 9.678 1.00 45.31 79 LYS A O 1
ATOM 667 N N . ASP A 1 80 ? -24.900 17.092 8.546 1.00 48.38 80 ASP A N 1
ATOM 668 C CA . ASP A 1 80 ? -25.505 16.725 7.257 1.00 48.38 80 ASP A CA 1
ATOM 669 C C . ASP A 1 80 ? -24.860 15.456 6.683 1.00 48.38 80 ASP A C 1
ATOM 671 O O . ASP A 1 80 ? -23.905 15.499 5.903 1.00 48.38 80 ASP A O 1
ATOM 675 N N . ILE A 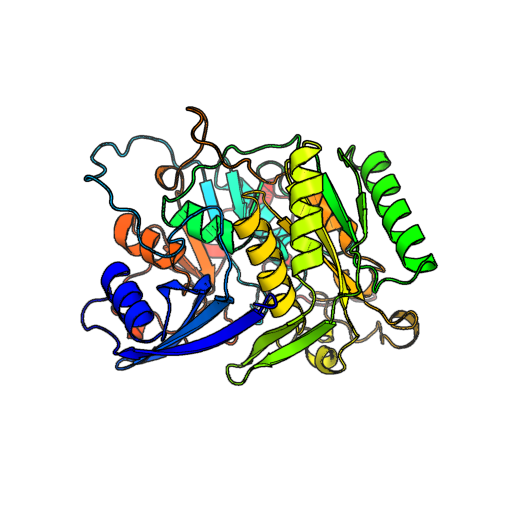1 81 ? -25.392 14.304 7.100 1.00 49.69 81 ILE A N 1
ATOM 676 C CA . ILE A 1 81 ? -25.044 12.973 6.589 1.00 49.69 81 ILE A CA 1
ATOM 677 C C . ILE A 1 81 ? -26.143 12.565 5.604 1.00 49.69 81 ILE A C 1
ATOM 679 O O . ILE A 1 81 ? -27.113 11.902 5.960 1.00 49.69 81 ILE A O 1
ATOM 683 N N . SER A 1 82 ? -26.040 13.023 4.359 1.00 46.38 82 SER A N 1
ATOM 684 C CA . SER A 1 82 ? -26.952 12.587 3.290 1.00 46.38 82 SER A CA 1
ATOM 685 C C . SER A 1 82 ? -26.281 12.461 1.918 1.00 46.38 82 SER A C 1
ATOM 687 O O . SER A 1 82 ? -26.936 12.579 0.884 1.00 46.38 82 SER A O 1
ATOM 689 N N . LYS A 1 83 ? -24.969 12.179 1.874 1.00 56.00 83 LYS A N 1
ATOM 690 C CA . LYS A 1 83 ? -24.290 11.786 0.628 1.00 56.00 83 LYS A CA 1
ATOM 691 C C . LYS A 1 83 ? -23.853 10.323 0.687 1.00 56.00 83 LYS A C 1
ATOM 693 O O . LYS A 1 83 ? -23.299 9.883 1.682 1.00 56.00 83 LYS A O 1
ATOM 698 N N . ALA A 1 84 ? -24.177 9.620 -0.397 1.00 56.47 84 ALA A N 1
ATOM 699 C CA . ALA A 1 84 ? -24.233 8.171 -0.540 1.00 56.47 84 ALA A CA 1
ATOM 700 C C . ALA A 1 84 ? -22.924 7.426 -0.228 1.00 56.47 84 ALA A C 1
ATOM 702 O O . ALA A 1 84 ? -21.830 7.928 -0.502 1.00 56.47 84 ALA A O 1
ATOM 703 N N . ASP A 1 85 ? -23.106 6.195 0.254 1.00 68.50 85 ASP A N 1
ATOM 704 C CA . ASP A 1 85 ? -22.144 5.097 0.374 1.00 68.50 85 ASP A CA 1
ATOM 705 C C . ASP A 1 85 ? -21.456 4.794 -0.973 1.00 68.50 85 ASP A C 1
ATOM 707 O O . ASP A 1 85 ? -21.806 3.855 -1.690 1.00 68.50 85 ASP A O 1
ATOM 711 N N . GLU A 1 86 ? -20.509 5.641 -1.382 1.00 89.50 86 GLU A N 1
ATOM 712 C CA . GLU A 1 86 ? -19.848 5.529 -2.686 1.00 89.50 86 GLU A CA 1
ATOM 713 C C . GLU A 1 86 ? -18.542 4.729 -2.626 1.00 89.50 86 GLU A C 1
ATOM 715 O O . GLU A 1 86 ? -18.178 4.125 -3.635 1.00 89.50 86 GLU A O 1
ATOM 720 N N . ILE A 1 87 ? -17.833 4.726 -1.493 1.00 95.81 87 ILE A N 1
ATOM 721 C CA . ILE A 1 87 ? -16.487 4.154 -1.370 1.00 95.81 87 ILE A CA 1
ATOM 722 C C . ILE A 1 87 ? -16.465 3.058 -0.307 1.00 95.81 87 ILE A C 1
ATOM 724 O O . ILE A 1 87 ? -16.689 3.327 0.869 1.00 95.81 87 ILE A O 1
ATOM 728 N N . SER A 1 88 ? -16.108 1.837 -0.696 1.00 96.75 88 SER A N 1
ATOM 729 C CA . SER A 1 88 ? -15.622 0.825 0.250 1.00 96.75 88 SER A CA 1
ATOM 730 C C . SER A 1 88 ? -14.094 0.814 0.250 1.00 96.75 88 SER A C 1
ATOM 732 O O . SER A 1 88 ? -13.478 0.942 -0.805 1.00 96.75 88 SER A O 1
ATOM 734 N N . CYS A 1 89 ? -13.471 0.646 1.414 1.00 97.94 89 CYS A N 1
ATOM 735 C CA . CYS A 1 89 ? -12.020 0.552 1.556 1.00 97.94 89 CYS A CA 1
ATOM 736 C C . CYS A 1 89 ? -11.613 -0.882 1.917 1.00 97.94 89 CYS A C 1
ATOM 738 O O . CYS A 1 89 ? -12.141 -1.442 2.876 1.00 97.94 89 CYS A O 1
ATOM 740 N N . LEU A 1 90 ? -10.648 -1.451 1.196 1.00 98.19 90 LEU A N 1
ATOM 741 C CA . LEU A 1 90 ? -9.949 -2.684 1.567 1.00 98.19 90 LEU A CA 1
ATOM 742 C C . LEU A 1 90 ? -8.497 -2.335 1.895 1.00 98.19 90 LEU A C 1
ATOM 744 O O . LEU A 1 90 ? -7.751 -1.910 1.012 1.00 98.19 90 LEU A O 1
ATOM 748 N N . ILE A 1 91 ? -8.098 -2.514 3.151 1.00 97.81 91 ILE A N 1
ATOM 749 C CA . ILE A 1 91 ? -6.774 -2.134 3.645 1.00 97.81 91 ILE A CA 1
ATOM 750 C C . ILE A 1 91 ? -6.110 -3.355 4.269 1.00 97.81 91 ILE A C 1
ATOM 752 O O . ILE A 1 91 ? -6.588 -3.883 5.262 1.00 97.81 91 ILE A O 1
ATOM 756 N N . ILE A 1 92 ? -4.992 -3.787 3.702 1.00 96.88 92 ILE A N 1
ATOM 757 C CA . ILE A 1 92 ? -4.185 -4.928 4.128 1.00 96.88 92 ILE A CA 1
ATOM 758 C C . ILE A 1 92 ? -2.704 -4.499 4.161 1.00 96.88 92 ILE A C 1
ATOM 760 O O . ILE A 1 92 ? -1.996 -4.624 3.165 1.00 96.88 92 ILE A O 1
ATOM 764 N N . PRO A 1 93 ? -2.189 -3.977 5.281 1.00 92.81 93 PRO A N 1
ATOM 765 C CA . PRO A 1 93 ? -0.846 -3.401 5.313 1.00 92.81 93 PRO A CA 1
ATOM 766 C C . PRO A 1 93 ? 0.230 -4.353 4.764 1.00 92.81 93 PRO A C 1
ATOM 768 O O . PRO A 1 93 ? 0.225 -5.552 5.041 1.00 92.81 93 PRO A O 1
ATOM 771 N N . THR A 1 94 ? 1.159 -3.802 3.980 1.00 89.94 94 THR A N 1
ATOM 772 C CA . THR A 1 94 ? 2.309 -4.561 3.473 1.00 89.94 94 THR A CA 1
ATOM 773 C C . THR A 1 94 ? 3.335 -4.805 4.580 1.00 89.94 94 THR A C 1
ATOM 775 O O . THR A 1 94 ? 3.391 -4.062 5.565 1.00 89.94 94 THR A O 1
ATOM 778 N N . GLY A 1 95 ? 4.157 -5.842 4.423 1.00 92.06 95 GLY A N 1
ATOM 779 C CA . GLY A 1 95 ? 5.272 -6.107 5.328 1.00 92.06 95 GLY A CA 1
ATOM 780 C C . GLY A 1 95 ? 4.869 -6.601 6.720 1.00 92.06 95 GLY A C 1
ATOM 781 O O . GLY A 1 95 ? 5.698 -6.565 7.621 1.00 92.06 95 GLY A O 1
ATOM 782 N N . VAL A 1 96 ? 3.630 -7.067 6.923 1.00 94.62 96 VAL A N 1
ATOM 783 C CA . VAL A 1 96 ? 3.178 -7.668 8.201 1.00 94.62 96 VAL A CA 1
ATOM 784 C C . VAL A 1 96 ? 2.720 -9.128 8.067 1.00 94.62 96 VAL A C 1
ATOM 786 O O . VAL A 1 96 ? 2.161 -9.694 9.004 1.00 94.62 96 VAL A O 1
ATOM 789 N N . GLY A 1 97 ? 2.925 -9.748 6.899 1.00 94.00 97 GLY A N 1
ATOM 790 C CA . GLY A 1 97 ? 2.620 -11.168 6.673 1.00 94.00 97 GLY A CA 1
ATOM 791 C C . GLY A 1 97 ? 1.134 -11.506 6.812 1.00 94.00 97 GLY A C 1
ATOM 792 O O . GLY A 1 97 ? 0.777 -12.448 7.516 1.00 94.00 97 GLY A O 1
ATOM 793 N N . ALA A 1 98 ? 0.261 -10.709 6.191 1.00 95.94 98 ALA A N 1
ATOM 794 C CA . ALA A 1 98 ? -1.174 -10.970 6.187 1.00 95.94 98 ALA A CA 1
ATOM 795 C C . ALA A 1 98 ? -1.515 -12.271 5.437 1.00 95.94 98 ALA A C 1
ATOM 797 O O . ALA A 1 98 ? -0.951 -12.569 4.386 1.00 95.94 98 ALA A O 1
ATOM 798 N N . GLN A 1 99 ? -2.473 -13.044 5.949 1.00 95.38 99 GLN A N 1
ATOM 799 C CA . GLN A 1 99 ? -2.908 -14.302 5.328 1.00 95.38 99 GLN A CA 1
ATOM 800 C C . GLN A 1 99 ? -3.580 -14.104 3.951 1.00 95.38 99 GLN A C 1
ATOM 802 O O . GLN A 1 99 ? -3.509 -14.980 3.083 1.00 95.38 99 GLN A O 1
ATOM 807 N N . PHE A 1 100 ? -4.222 -12.955 3.752 1.00 95.62 100 PHE A N 1
ATOM 808 C CA . PHE A 1 100 ? -4.620 -12.441 2.442 1.00 95.62 100 PHE A CA 1
ATOM 809 C C . PHE A 1 100 ? -3.949 -11.094 2.244 1.00 95.62 100 PHE A C 1
ATOM 811 O O . PHE A 1 100 ? -3.991 -10.284 3.168 1.00 95.62 100 PHE A O 1
ATOM 818 N N . GLY A 1 101 ? -3.407 -10.839 1.055 1.00 94.38 101 GLY A N 1
ATOM 819 C CA . GLY A 1 101 ? -2.763 -9.569 0.705 1.00 94.38 101 GLY A CA 1
ATOM 820 C C . GLY A 1 101 ? -1.400 -9.387 1.370 1.00 94.38 101 GLY A C 1
ATOM 821 O O . GLY A 1 101 ? -0.923 -8.259 1.461 1.00 94.38 101 GLY A O 1
ATOM 822 N N . GLY A 1 102 ? -0.811 -10.472 1.883 1.00 93.50 102 GLY A N 1
ATOM 823 C CA . GLY A 1 102 ? 0.563 -10.506 2.380 1.00 93.50 102 GLY A CA 1
ATOM 824 C C . GLY A 1 102 ? 1.592 -10.798 1.292 1.00 93.50 102 GLY A C 1
ATOM 825 O O . GLY A 1 102 ? 2.777 -10.673 1.578 1.00 93.50 102 GLY A O 1
ATOM 826 N N . TYR A 1 103 ? 1.145 -11.155 0.083 1.00 93.38 103 TYR A N 1
ATOM 827 C CA . TYR A 1 103 ? 1.978 -11.395 -1.095 1.00 93.38 103 TYR A CA 1
ATOM 828 C C . TYR A 1 103 ? 1.563 -10.456 -2.227 1.00 93.38 103 TYR A C 1
ATOM 830 O O . TYR A 1 103 ? 0.440 -9.943 -2.228 1.00 93.38 103 TYR A O 1
ATOM 838 N N . ALA A 1 104 ? 2.440 -10.233 -3.205 1.00 91.00 104 ALA A N 1
ATOM 839 C CA . ALA A 1 104 ? 2.157 -9.303 -4.293 1.00 91.00 104 ALA A CA 1
ATOM 840 C C . ALA A 1 104 ? 0.907 -9.735 -5.091 1.00 91.00 104 ALA A C 1
ATOM 842 O O . ALA A 1 104 ? 0.930 -10.683 -5.881 1.00 91.00 104 ALA A O 1
ATOM 843 N N . GLY A 1 105 ? -0.210 -9.027 -4.887 1.00 92.69 105 GLY A N 1
ATOM 844 C CA . GLY A 1 105 ? -1.442 -9.216 -5.650 1.00 92.69 105 GLY A CA 1
ATOM 845 C C . GLY A 1 105 ? -2.293 -10.429 -5.251 1.00 92.69 105 GLY A C 1
ATOM 846 O O . GLY A 1 105 ? -3.303 -10.687 -5.911 1.00 92.69 105 GLY A O 1
ATOM 847 N N . ASP A 1 106 ? -1.964 -11.167 -4.181 1.00 94.75 106 ASP A N 1
ATOM 848 C CA . ASP A 1 106 ? -2.719 -12.378 -3.791 1.00 94.75 106 ASP A CA 1
ATOM 849 C C . ASP A 1 106 ? -4.137 -12.078 -3.269 1.00 94.75 106 ASP A C 1
ATOM 851 O O . ASP A 1 106 ? -5.003 -12.960 -3.229 1.00 94.75 106 ASP A O 1
ATOM 855 N N . ALA A 1 107 ? -4.393 -10.819 -2.903 1.00 95.94 107 ALA A N 1
ATOM 856 C CA . ALA A 1 107 ? -5.714 -10.300 -2.566 1.00 95.94 107 ALA A CA 1
ATOM 857 C C . ALA A 1 107 ? -6.435 -9.625 -3.749 1.00 95.94 107 ALA A C 1
ATOM 859 O O . ALA A 1 107 ? -7.557 -9.147 -3.574 1.00 95.94 107 ALA A O 1
ATOM 860 N N . ASN A 1 108 ? -5.879 -9.625 -4.967 1.00 96.56 108 ASN A N 1
ATOM 861 C CA . ASN A 1 108 ? -6.558 -9.047 -6.129 1.00 96.56 108 ASN A CA 1
ATOM 862 C C . ASN A 1 108 ? -7.921 -9.712 -6.424 1.00 96.56 108 ASN A C 1
ATOM 864 O O . ASN A 1 108 ? -8.881 -8.984 -6.679 1.00 96.56 108 ASN A O 1
ATOM 868 N N . PRO A 1 109 ? -8.094 -11.051 -6.323 1.00 96.25 109 PRO A N 1
ATOM 869 C CA . PRO A 1 109 ? -9.416 -11.666 -6.466 1.00 96.25 109 PRO A CA 1
ATOM 870 C C . PRO A 1 109 ? -10.434 -11.133 -5.447 1.00 96.25 109 PRO A C 1
ATOM 872 O O . PRO A 1 109 ? -11.578 -10.845 -5.797 1.00 96.25 109 PRO A O 1
ATOM 875 N N . LEU A 1 110 ? -10.003 -10.928 -4.199 1.00 96.69 110 LEU A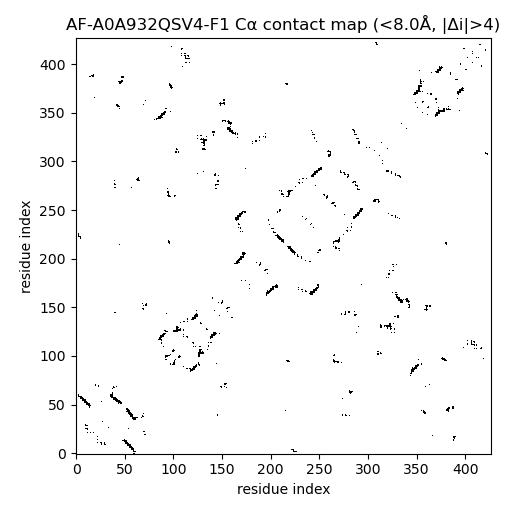 N 1
ATOM 876 C CA . LEU A 1 110 ? -10.829 -10.322 -3.156 1.00 96.69 110 LEU A CA 1
ATOM 877 C C . LEU A 1 110 ? -11.185 -8.870 -3.501 1.00 96.69 110 LEU A C 1
ATOM 879 O O . LEU A 1 110 ? -12.349 -8.485 -3.387 1.00 96.69 110 LEU A O 1
ATOM 883 N N . ALA A 1 111 ? -10.221 -8.080 -3.979 1.00 97.31 111 ALA A N 1
ATOM 884 C CA . ALA A 1 111 ? -10.474 -6.723 -4.452 1.00 97.31 111 ALA A CA 1
ATOM 885 C C . ALA A 1 111 ? -11.491 -6.708 -5.605 1.00 97.31 111 ALA A C 1
ATOM 887 O O . ALA A 1 111 ? -12.417 -5.906 -5.587 1.00 97.31 111 ALA A O 1
ATOM 888 N N . LYS A 1 112 ? -11.406 -7.633 -6.568 1.00 97.06 112 LYS A N 1
ATOM 889 C CA . LYS A 1 112 ? -12.399 -7.753 -7.650 1.00 97.06 112 LYS A CA 1
ATOM 890 C C . LYS A 1 112 ? -13.799 -8.083 -7.139 1.00 97.06 112 LYS A C 1
ATOM 892 O O . LYS A 1 112 ? -14.766 -7.532 -7.655 1.00 97.06 112 LYS A O 1
ATOM 897 N N . ALA A 1 113 ? -13.924 -8.947 -6.133 1.00 96.56 113 ALA A N 1
ATOM 898 C CA . ALA A 1 113 ? -15.216 -9.235 -5.511 1.00 96.56 113 ALA A CA 1
ATOM 899 C C . ALA A 1 113 ? -15.783 -8.008 -4.778 1.00 96.56 113 ALA A C 1
ATOM 901 O O . ALA A 1 113 ? -16.936 -7.634 -4.993 1.00 96.56 113 ALA A O 1
ATOM 902 N N . LEU A 1 114 ? -14.972 -7.353 -3.943 1.00 96.25 114 LEU A N 1
ATOM 903 C CA . LEU A 1 114 ? -15.393 -6.191 -3.155 1.00 96.25 114 LEU A CA 1
ATOM 904 C C . LEU A 1 114 ? -15.616 -4.937 -4.005 1.00 96.25 114 LEU A C 1
ATOM 906 O O . LEU A 1 114 ? -16.436 -4.102 -3.650 1.00 96.25 114 LEU A O 1
ATOM 910 N N . ALA A 1 115 ? -14.975 -4.823 -5.165 1.00 96.12 115 ALA A N 1
ATOM 911 C CA . ALA A 1 115 ? -15.226 -3.748 -6.119 1.00 96.12 115 ALA A CA 1
ATOM 912 C C . ALA A 1 115 ? -16.681 -3.684 -6.602 1.00 96.12 115 ALA A C 1
ATOM 914 O O . ALA A 1 115 ? -17.145 -2.611 -6.982 1.00 96.12 115 ALA A O 1
ATOM 915 N N . ASN A 1 116 ? -17.416 -4.796 -6.524 1.00 95.00 116 ASN A N 1
ATOM 916 C CA . ASN A 1 116 ? -18.833 -4.863 -6.873 1.00 95.00 116 ASN A CA 1
ATOM 917 C C . ASN A 1 116 ? -19.771 -4.471 -5.709 1.00 95.00 116 ASN A C 1
ATOM 919 O O . ASN A 1 116 ? -20.989 -4.510 -5.877 1.00 95.00 116 ASN A O 1
ATOM 923 N N . SER A 1 117 ? -19.250 -4.102 -4.526 1.00 91.94 117 SER A N 1
ATOM 924 C CA . SER A 1 117 ? -20.076 -3.651 -3.388 1.00 91.94 117 SER A CA 1
ATOM 925 C C . SER A 1 117 ? -20.468 -2.176 -3.460 1.00 91.94 117 SER A C 1
ATOM 927 O O . SER A 1 117 ? -21.444 -1.766 -2.837 1.00 91.94 117 SER A O 1
ATOM 929 N N . SER A 1 118 ? -19.680 -1.365 -4.165 1.00 92.94 118 SER A N 1
ATOM 930 C CA . SER A 1 118 ? -19.721 0.093 -4.075 1.00 92.94 118 SER A CA 1
ATOM 931 C C . SER A 1 118 ? -19.312 0.741 -5.393 1.00 92.94 118 SER A C 1
ATOM 933 O O . SER A 1 118 ? -18.822 0.093 -6.319 1.00 92.94 118 SER A O 1
ATOM 935 N N . LYS A 1 119 ? -19.539 2.052 -5.508 1.00 95.12 119 LYS A N 1
ATOM 936 C CA . LYS A 1 119 ? -19.184 2.802 -6.717 1.00 95.12 119 LYS A CA 1
ATOM 937 C C . LYS A 1 119 ? -17.676 2.816 -6.940 1.00 95.12 119 LYS A C 1
ATOM 939 O O . LYS A 1 119 ? -17.262 2.728 -8.092 1.00 95.12 119 LYS A O 1
ATOM 944 N N . TYR A 1 120 ? -16.885 2.895 -5.873 1.00 97.25 120 TYR A N 1
ATOM 945 C CA . TYR A 1 120 ? -15.431 2.812 -5.906 1.00 97.25 120 TYR A CA 1
ATOM 946 C C . TYR A 1 120 ? -14.898 1.892 -4.809 1.00 97.25 120 TYR A C 1
ATOM 948 O O . TYR A 1 120 ? -15.324 1.983 -3.660 1.00 97.25 120 TYR A O 1
ATOM 956 N N . LEU A 1 121 ? -13.888 1.092 -5.146 1.00 97.75 121 LEU A N 1
ATOM 957 C CA . LEU A 1 121 ? -13.072 0.394 -4.156 1.00 97.75 121 LEU A CA 1
ATOM 958 C C . LEU A 1 121 ? -11.767 1.151 -3.952 1.00 97.75 121 LEU A C 1
ATOM 960 O O . LEU A 1 121 ? -10.971 1.262 -4.881 1.00 97.75 121 LEU A O 1
ATOM 964 N N . LEU A 1 122 ? -11.525 1.633 -2.740 1.00 98.19 122 LEU A N 1
ATOM 965 C CA . LEU A 1 122 ? -10.237 2.185 -2.341 1.00 98.19 122 LEU A CA 1
ATOM 966 C C . LEU A 1 122 ? -9.362 1.079 -1.754 1.00 98.19 122 LEU A C 1
ATOM 968 O O . LEU A 1 122 ? -9.784 0.351 -0.857 1.00 98.19 122 LEU A O 1
ATOM 972 N N . THR A 1 123 ? -8.137 0.946 -2.252 1.00 97.12 123 THR A N 1
ATOM 973 C CA . THR A 1 123 ? -7.161 -0.002 -1.704 1.00 97.12 123 THR A CA 1
ATOM 974 C C . THR A 1 123 ? -5.730 0.472 -1.945 1.00 97.12 123 THR A C 1
ATOM 976 O O . THR A 1 123 ? -5.498 1.427 -2.692 1.00 97.12 123 THR A O 1
ATOM 979 N N . HIS A 1 124 ? -4.770 -0.193 -1.308 1.00 91.44 124 HIS A N 1
ATOM 980 C CA . HIS A 1 124 ? -3.352 0.129 -1.436 1.00 91.44 124 HIS A CA 1
ATOM 981 C C . HIS A 1 124 ? -2.650 -0.756 -2.476 1.00 91.44 124 HIS A C 1
ATOM 983 O O . HIS A 1 124 ? -3.138 -1.845 -2.795 1.00 91.44 124 HIS A O 1
ATOM 989 N N . PRO A 1 125 ? -1.468 -0.324 -2.959 1.00 93.00 125 PRO A N 1
ATOM 990 C CA . PRO A 1 125 ? -0.669 -1.038 -3.953 1.00 93.00 125 PRO A CA 1
ATOM 991 C C . PRO A 1 125 ? -0.579 -2.558 -3.768 1.00 93.00 125 PRO A C 1
ATOM 993 O O . PRO A 1 125 ? -0.954 -3.307 -4.665 1.00 93.00 125 PRO A O 1
ATOM 996 N N . ASN A 1 126 ? -0.148 -3.021 -2.590 1.00 90.62 126 ASN A N 1
ATOM 997 C CA . ASN A 1 126 ? 0.133 -4.441 -2.343 1.00 90.62 126 ASN A CA 1
ATOM 998 C C . ASN A 1 126 ? -1.056 -5.396 -2.572 1.00 90.62 126 ASN A C 1
ATOM 1000 O O . ASN A 1 126 ? -0.844 -6.542 -2.953 1.00 90.62 126 ASN A O 1
ATOM 1004 N N . VAL A 1 127 ? -2.307 -4.940 -2.398 1.00 95.06 127 VAL A N 1
ATOM 1005 C CA . VAL A 1 127 ? -3.489 -5.794 -2.645 1.00 95.06 127 VAL A CA 1
ATOM 1006 C C . VAL A 1 127 ? -3.568 -6.232 -4.101 1.00 95.06 127 VAL A C 1
ATOM 1008 O O . VAL A 1 127 ? -4.018 -7.339 -4.388 1.00 95.06 127 VAL A O 1
ATOM 1011 N N . VAL A 1 128 ? -3.181 -5.347 -5.019 1.00 95.00 128 VAL A N 1
ATOM 1012 C CA . VAL A 1 128 ? -3.491 -5.481 -6.445 1.00 95.00 128 VAL A CA 1
ATOM 1013 C C . VAL A 1 128 ? -2.252 -5.555 -7.338 1.00 95.00 128 VAL A C 1
ATOM 1015 O O . VAL A 1 128 ? -2.363 -5.931 -8.506 1.00 95.00 128 VAL A O 1
ATOM 1018 N N . ASN A 1 129 ? -1.073 -5.228 -6.809 1.00 94.56 129 ASN A N 1
ATOM 1019 C CA . ASN A 1 129 ? 0.176 -5.299 -7.555 1.00 94.56 129 ASN A CA 1
ATOM 1020 C C . ASN A 1 129 ? 0.714 -6.729 -7.586 1.00 94.56 129 ASN A C 1
ATOM 1022 O O . ASN A 1 129 ? 1.325 -7.164 -6.623 1.00 94.56 129 ASN A O 1
ATOM 1026 N N . GLY A 1 130 ? 0.520 -7.443 -8.697 1.00 92.62 130 GLY A N 1
ATOM 1027 C CA . GLY A 1 130 ? 1.006 -8.815 -8.904 1.00 92.62 130 GLY A CA 1
ATOM 1028 C C . GLY A 1 130 ? 2.292 -8.907 -9.730 1.00 92.62 130 GLY A C 1
ATOM 1029 O O . GLY A 1 130 ? 2.375 -9.736 -10.635 1.00 92.62 130 GLY A O 1
ATOM 1030 N N . ALA A 1 131 ? 3.260 -8.021 -9.483 1.00 92.94 131 ALA A N 1
ATOM 1031 C CA . ALA A 1 131 ? 4.494 -7.877 -10.263 1.00 92.94 131 ALA A CA 1
ATOM 1032 C C . ALA A 1 131 ? 4.250 -7.603 -11.767 1.00 92.94 131 ALA A C 1
ATOM 1034 O O . ALA A 1 131 ? 3.942 -6.470 -12.150 1.00 92.94 131 ALA A O 1
ATOM 1035 N N . VAL A 1 132 ? 4.369 -8.620 -12.628 1.00 92.44 132 VAL A N 1
ATOM 1036 C CA . VAL A 1 132 ? 4.055 -8.527 -14.068 1.00 92.44 132 VAL A CA 1
ATOM 1037 C C . VAL A 1 132 ? 2.559 -8.720 -14.358 1.00 92.44 132 VAL A C 1
ATOM 1039 O O . VAL A 1 132 ? 2.061 -8.282 -15.397 1.00 92.44 132 VAL A O 1
ATOM 1042 N N . LEU A 1 133 ? 1.824 -9.361 -13.443 1.00 94.31 133 LEU A N 1
ATOM 1043 C CA . LEU A 1 133 ? 0.406 -9.679 -13.596 1.00 94.31 133 LEU A CA 1
ATOM 1044 C C . LEU A 1 133 ? -0.462 -8.449 -13.321 1.00 94.31 133 LEU A C 1
ATOM 1046 O O . LEU A 1 133 ? -0.254 -7.727 -12.343 1.00 94.31 133 LEU A O 1
ATOM 1050 N N . THR A 1 134 ? -1.472 -8.224 -14.168 1.00 87.19 134 THR A N 1
ATOM 1051 C CA . THR A 1 134 ? -2.451 -7.147 -13.970 1.00 87.19 134 THR A CA 1
ATOM 1052 C C . THR A 1 134 ? -3.864 -7.616 -14.321 1.00 87.19 134 THR A C 1
ATOM 1054 O O . THR A 1 134 ? -4.092 -8.173 -15.392 1.00 87.19 134 THR A O 1
ATOM 1057 N N . ASP A 1 135 ? -4.811 -7.395 -13.408 1.00 91.62 135 ASP A N 1
ATOM 1058 C CA . ASP A 1 135 ? -6.247 -7.675 -13.580 1.00 91.62 135 ASP A CA 1
ATOM 1059 C C . ASP A 1 135 ? -7.047 -6.800 -12.597 1.00 91.62 135 ASP A C 1
ATOM 1061 O O . ASP A 1 135 ? -7.692 -7.279 -11.666 1.00 91.62 135 ASP A O 1
ATOM 1065 N N . LEU A 1 136 ? -6.888 -5.480 -12.733 1.00 93.12 136 LEU A N 1
ATOM 1066 C CA . LEU A 1 136 ? -7.397 -4.506 -11.767 1.00 93.12 136 LEU A CA 1
ATOM 1067 C C . LEU A 1 136 ? -8.909 -4.257 -11.929 1.00 93.12 136 LEU A C 1
ATOM 1069 O O . LEU A 1 136 ? -9.395 -4.159 -13.064 1.00 93.12 136 LEU A O 1
ATOM 1073 N N . PRO A 1 137 ? -9.652 -4.031 -10.828 1.00 93.69 137 PRO A N 1
ATOM 1074 C CA . PRO A 1 137 ? -11.017 -3.520 -10.896 1.00 93.69 137 PRO A CA 1
ATOM 1075 C C . PRO A 1 137 ? -11.087 -2.160 -11.606 1.00 93.69 137 PRO A C 1
ATOM 1077 O O . PRO A 1 137 ? -10.253 -1.281 -11.399 1.00 93.69 137 PRO A O 1
ATOM 1080 N N . GLN A 1 138 ? -12.120 -1.939 -12.422 1.00 92.38 138 GLN A N 1
ATOM 1081 C CA . GLN A 1 138 ? -12.241 -0.709 -13.222 1.00 92.38 138 GLN A CA 1
ATOM 1082 C C . GLN A 1 138 ? -12.656 0.530 -12.415 1.00 92.38 138 GLN A C 1
ATOM 1084 O O . GLN A 1 138 ? -12.553 1.653 -12.919 1.00 92.38 138 GLN A O 1
ATOM 1089 N N . ASN A 1 139 ? -13.165 0.345 -11.200 1.00 95.62 139 ASN A N 1
ATOM 1090 C CA . ASN A 1 139 ? -13.602 1.387 -10.271 1.00 95.62 139 ASN A CA 1
ATOM 1091 C C . ASN A 1 139 ? -12.660 1.532 -9.061 1.00 95.62 139 ASN A C 1
ATOM 1093 O O . ASN A 1 139 ? -13.080 1.944 -7.982 1.00 95.62 139 ASN A O 1
ATOM 1097 N N . LEU A 1 140 ? -11.386 1.191 -9.243 1.00 96.50 140 LEU A N 1
ATOM 1098 C CA . LEU A 1 140 ? -10.365 1.304 -8.212 1.00 96.50 140 LEU A CA 1
ATOM 1099 C C . LEU A 1 140 ? -10.029 2.773 -7.893 1.00 96.50 140 LEU A C 1
ATOM 1101 O O . LEU A 1 140 ? -9.947 3.611 -8.793 1.00 96.50 140 LEU A O 1
ATOM 1105 N N . ILE A 1 141 ? -9.775 3.056 -6.618 1.00 98.00 141 ILE A N 1
ATOM 1106 C CA . ILE A 1 141 ? -9.003 4.199 -6.129 1.00 98.00 141 ILE A CA 1
ATOM 1107 C C . ILE A 1 141 ? -7.713 3.615 -5.552 1.00 98.00 141 ILE A C 1
ATOM 1109 O O . ILE A 1 141 ? -7.725 2.971 -4.503 1.00 98.00 141 ILE A O 1
ATOM 1113 N N . TYR A 1 142 ? -6.611 3.808 -6.269 1.00 97.75 142 TYR A N 1
ATOM 1114 C CA . TYR A 1 142 ? -5.310 3.242 -5.920 1.00 97.75 142 TYR A CA 1
ATOM 1115 C C . TYR A 1 142 ? -4.522 4.239 -5.066 1.00 97.75 142 TYR A C 1
ATOM 1117 O O . TYR A 1 142 ? -4.106 5.280 -5.576 1.00 97.75 142 TYR A O 1
ATOM 1125 N N . LEU A 1 143 ? -4.349 3.962 -3.771 1.00 97.31 143 LEU A N 1
ATOM 1126 C CA . LEU A 1 143 ? -3.802 4.934 -2.820 1.00 97.31 143 LEU A CA 1
ATOM 1127 C C . LEU A 1 143 ? -2.851 4.285 -1.814 1.00 97.31 143 LEU A C 1
ATOM 1129 O O . LEU A 1 143 ? -3.219 3.349 -1.110 1.00 97.31 143 LEU A O 1
ATOM 1133 N N . GLU A 1 144 ? -1.621 4.786 -1.740 1.00 96.62 144 GLU A N 1
ATOM 1134 C CA . GLU A 1 144 ? -0.630 4.308 -0.775 1.00 96.62 144 GLU A CA 1
ATOM 1135 C C . GLU A 1 144 ? -0.961 4.737 0.670 1.00 96.62 144 GLU A C 1
ATOM 1137 O O . GLU A 1 144 ? -1.788 5.619 0.901 1.00 96.62 144 GLU A O 1
ATOM 1142 N N . GLY A 1 145 ? -0.350 4.058 1.647 1.00 95.94 145 GLY A N 1
ATOM 1143 C CA . GLY A 1 145 ? -0.751 4.115 3.057 1.00 95.94 145 GLY A CA 1
ATOM 1144 C C . GLY A 1 145 ? -0.720 5.504 3.704 1.00 95.94 145 GLY A C 1
ATOM 1145 O O . GLY A 1 145 ? -1.606 5.797 4.503 1.00 95.94 145 GLY A O 1
ATOM 1146 N N . PHE A 1 146 ? 0.229 6.376 3.345 1.00 97.38 146 PHE A N 1
ATOM 1147 C CA . PHE A 1 146 ? 0.314 7.715 3.926 1.00 97.38 146 PHE A CA 1
ATOM 1148 C C . PHE A 1 146 ? -0.904 8.542 3.526 1.00 97.38 146 PHE A C 1
ATOM 1150 O O . PHE A 1 146 ? -1.676 8.954 4.392 1.00 97.38 146 PHE A O 1
ATOM 1157 N N . LEU A 1 147 ? -1.12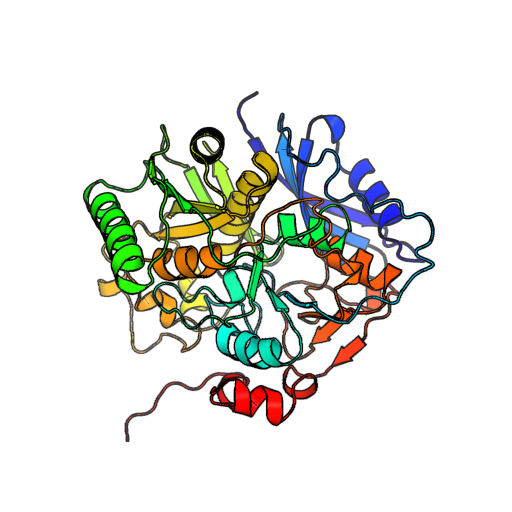7 8.737 2.223 1.00 97.69 147 LEU A N 1
ATOM 1158 C CA . LEU A 1 147 ? -2.278 9.488 1.720 1.00 97.69 147 LEU A CA 1
ATOM 1159 C C . LEU A 1 147 ? -3.612 8.830 2.077 1.00 97.69 147 LEU A C 1
ATOM 1161 O O . LEU A 1 147 ? -4.606 9.533 2.250 1.00 97.69 147 LEU A O 1
ATOM 1165 N N . LEU A 1 148 ? -3.644 7.505 2.215 1.00 97.25 148 LEU A N 1
ATOM 1166 C CA . LEU A 1 148 ? -4.817 6.791 2.704 1.00 97.25 148 LEU A CA 1
ATOM 1167 C C . LEU A 1 148 ? -5.184 7.235 4.122 1.00 97.25 148 LEU A C 1
ATOM 1169 O O . LEU A 1 148 ? -6.338 7.596 4.357 1.00 97.25 148 LEU A O 1
ATOM 1173 N N . ASP A 1 149 ? -4.220 7.284 5.043 1.00 96.38 149 ASP A N 1
ATOM 1174 C CA . ASP A 1 149 ? -4.462 7.788 6.398 1.00 96.38 149 ASP A CA 1
ATOM 1175 C C . ASP A 1 149 ? -4.884 9.260 6.388 1.00 96.38 149 ASP A C 1
ATOM 1177 O O . ASP A 1 149 ? -5.779 9.644 7.143 1.00 96.38 149 ASP A O 1
ATOM 1181 N N . GLN A 1 150 ? -4.306 10.078 5.500 1.00 96.25 150 GLN A N 1
ATOM 1182 C CA . GLN A 1 150 ? -4.705 11.483 5.348 1.00 96.25 150 GLN A CA 1
ATOM 1183 C C . GLN A 1 150 ? -6.160 11.608 4.887 1.00 96.25 150 GLN A C 1
ATOM 1185 O O . GLN A 1 150 ? -6.917 12.429 5.408 1.00 96.25 150 GLN A O 1
ATOM 1190 N N . PHE A 1 151 ? -6.568 10.787 3.920 1.00 96.31 151 PHE A N 1
ATOM 1191 C CA . PHE A 1 151 ? -7.930 10.779 3.400 1.00 96.31 151 PHE A CA 1
ATOM 1192 C C . PHE A 1 151 ? -8.929 10.333 4.466 1.00 96.31 151 PHE A C 1
ATOM 1194 O O . PHE A 1 151 ? -9.915 11.029 4.715 1.00 96.31 151 PHE A O 1
ATOM 1201 N N . LEU A 1 152 ? -8.652 9.211 5.134 1.00 95.19 152 LEU A N 1
ATOM 1202 C CA . LEU A 1 152 ? -9.513 8.684 6.189 1.00 95.19 152 LEU A CA 1
ATOM 1203 C C . LEU A 1 152 ? -9.596 9.632 7.389 1.00 95.19 152 LEU A C 1
ATOM 1205 O O . LEU A 1 152 ? -10.669 9.802 7.949 1.00 95.19 152 LEU A O 1
ATOM 1209 N N . SER A 1 153 ? -8.516 10.339 7.721 1.00 92.25 153 SER A N 1
ATOM 1210 C CA . SER A 1 153 ? -8.510 11.351 8.790 1.00 92.25 153 SER A CA 1
ATOM 1211 C C . SER A 1 153 ? -9.203 12.669 8.401 1.00 92.25 153 SER A C 1
ATOM 1213 O O . SER A 1 153 ? -9.194 13.628 9.178 1.00 92.25 153 SER A O 1
ATOM 1215 N N . GLY A 1 154 ? -9.770 12.761 7.191 1.00 91.25 154 GLY A N 1
ATOM 1216 C CA . GLY A 1 154 ? -10.448 13.956 6.682 1.00 91.25 154 GLY A CA 1
ATOM 1217 C C . GLY A 1 154 ? -9.510 15.122 6.354 1.00 91.25 154 GLY A C 1
ATOM 1218 O O . GLY A 1 154 ? -9.957 16.265 6.305 1.00 91.25 154 GLY A O 1
ATOM 1219 N N . ARG A 1 155 ? -8.210 14.861 6.162 1.00 91.81 155 ARG A N 1
ATOM 1220 C CA . ARG A 1 155 ? -7.190 15.884 5.860 1.00 91.81 155 ARG A CA 1
ATOM 1221 C C . ARG A 1 155 ? -7.112 16.242 4.385 1.00 91.81 155 ARG A C 1
ATOM 1223 O O . ARG A 1 155 ? -6.699 17.347 4.052 1.00 91.81 155 ARG A O 1
ATOM 1230 N N . ILE A 1 156 ? -7.496 15.315 3.515 1.00 94.75 156 ILE A N 1
ATOM 1231 C CA . ILE A 1 156 ? -7.508 15.511 2.068 1.00 94.75 156 ILE A CA 1
ATOM 1232 C C . ILE A 1 156 ? -8.805 14.984 1.467 1.00 94.75 156 ILE A C 1
ATOM 1234 O O . ILE A 1 156 ? -9.416 14.054 1.992 1.00 94.75 156 ILE A O 1
ATOM 1238 N N . ASN A 1 157 ? -9.169 15.538 0.314 1.00 95.31 157 ASN A N 1
ATOM 1239 C CA . ASN A 1 157 ? -10.214 15.002 -0.546 1.00 95.31 157 ASN A CA 1
ATOM 1240 C C . ASN A 1 157 ? -9.597 14.433 -1.829 1.00 95.31 157 ASN A C 1
ATOM 1242 O O . ASN A 1 157 ? -8.546 14.882 -2.297 1.00 95.31 157 ASN A O 1
ATOM 1246 N N . LEU A 1 158 ? -10.264 13.433 -2.397 1.00 96.75 158 LEU A N 1
ATOM 1247 C CA . LEU A 1 158 ? -9.788 12.657 -3.534 1.00 96.75 158 LEU A CA 1
ATOM 1248 C C . LEU A 1 158 ? -10.731 12.810 -4.719 1.00 96.75 158 LEU A C 1
ATOM 1250 O O . LEU A 1 158 ? -11.927 12.568 -4.605 1.00 96.75 158 LEU A O 1
ATOM 1254 N N . LEU A 1 159 ? -10.200 13.129 -5.891 1.00 96.38 159 LEU A N 1
ATOM 1255 C CA . LEU A 1 159 ? -10.916 13.012 -7.154 1.00 96.38 159 LEU A CA 1
ATOM 1256 C C . LEU A 1 159 ? -10.459 11.724 -7.856 1.00 96.38 159 LEU A C 1
ATOM 1258 O O . LEU A 1 159 ? -9.322 11.682 -8.339 1.00 96.38 159 LEU A O 1
ATOM 1262 N N . PRO A 1 160 ? -11.298 10.669 -7.923 1.00 95.25 160 PRO A N 1
ATOM 1263 C CA . PRO A 1 160 ? -10.974 9.466 -8.682 1.00 95.25 160 PRO A CA 1
ATOM 1264 C C . PRO A 1 160 ? -10.629 9.820 -10.130 1.00 95.25 160 PRO A C 1
ATOM 1266 O O . PRO A 1 160 ? -11.371 10.544 -10.795 1.00 95.25 160 PRO A O 1
ATOM 1269 N N . ASN A 1 161 ? -9.503 9.311 -10.625 1.00 89.19 161 ASN A N 1
ATOM 1270 C CA . ASN A 1 161 ? -8.996 9.624 -11.956 1.00 89.19 161 ASN A CA 1
ATOM 1271 C C . ASN A 1 161 ? -8.637 8.335 -12.708 1.00 89.19 161 ASN A C 1
ATOM 1273 O O . ASN A 1 161 ? -8.287 7.329 -12.102 1.00 89.19 161 ASN A O 1
ATOM 1277 N N . LYS A 1 162 ? -8.736 8.374 -14.041 1.00 83.56 162 LYS A N 1
ATOM 1278 C CA . LYS A 1 162 ? -8.319 7.281 -14.944 1.00 83.56 162 LYS A CA 1
ATOM 1279 C C . LYS A 1 162 ? -7.310 7.727 -16.007 1.00 83.56 162 LYS A C 1
ATOM 1281 O O . LYS A 1 162 ? -6.957 6.955 -16.896 1.00 83.56 162 LYS A O 1
ATOM 1286 N N . ARG A 1 163 ? -6.901 8.999 -15.981 1.00 86.00 163 ARG A N 1
ATOM 1287 C CA . ARG A 1 163 ? -6.051 9.637 -17.000 1.00 86.00 163 ARG A CA 1
ATOM 1288 C C . ARG A 1 163 ? -4.826 10.290 -16.365 1.00 86.00 163 ARG A C 1
ATOM 1290 O O . ARG A 1 163 ? -4.545 11.461 -16.612 1.00 86.00 163 ARG A O 1
ATOM 1297 N N . ASN A 1 164 ? -4.119 9.545 -15.520 1.00 95.88 164 ASN A N 1
ATOM 1298 C CA . ASN A 1 164 ? -2.898 10.045 -14.896 1.00 95.88 164 ASN A CA 1
ATOM 1299 C C . ASN A 1 164 ? -1.740 10.159 -15.889 1.00 95.88 164 ASN A C 1
ATOM 1301 O O . ASN A 1 164 ? -1.592 9.319 -16.773 1.00 95.88 164 ASN A O 1
ATOM 1305 N N . LYS A 1 165 ? -0.919 11.197 -15.707 1.00 97.94 165 LYS A N 1
ATOM 1306 C CA . LYS A 1 165 ? 0.393 11.376 -16.338 1.00 97.94 165 LYS A CA 1
ATOM 1307 C C . LYS A 1 165 ? 1.442 10.846 -15.368 1.00 97.94 165 LYS A C 1
ATOM 1309 O O . LYS A 1 165 ? 1.728 11.500 -14.366 1.00 97.94 165 LYS A O 1
ATOM 1314 N N . ILE A 1 166 ? 1.960 9.654 -15.629 1.00 98.62 166 ILE A N 1
ATOM 1315 C CA . ILE A 1 166 ? 2.848 8.961 -14.694 1.00 98.62 166 ILE A CA 1
ATOM 1316 C C . ILE A 1 166 ? 4.287 9.402 -14.960 1.00 98.62 166 ILE A C 1
ATOM 1318 O O . ILE A 1 166 ? 4.801 9.210 -16.064 1.00 98.62 166 ILE A O 1
ATOM 1322 N N . GLY A 1 167 ? 4.918 10.015 -13.961 1.00 98.75 167 GLY A N 1
ATOM 1323 C CA . GLY A 1 167 ? 6.361 10.241 -13.938 1.00 98.75 167 GLY A CA 1
ATOM 1324 C C . GLY A 1 167 ? 7.068 9.042 -13.310 1.00 98.75 167 GLY A C 1
ATOM 1325 O O . GLY A 1 167 ? 6.559 8.482 -12.342 1.00 98.75 167 GLY A O 1
ATOM 1326 N N . VAL A 1 168 ? 8.216 8.636 -13.849 1.00 98.81 168 VAL A N 1
ATOM 1327 C CA . VAL A 1 168 ? 8.958 7.458 -13.363 1.00 98.81 168 VAL A CA 1
ATOM 1328 C C . VAL A 1 168 ? 10.344 7.870 -12.881 1.00 98.81 168 VAL A C 1
ATOM 1330 O O . VAL A 1 168 ? 11.079 8.537 -13.604 1.00 98.81 168 VAL A O 1
ATOM 1333 N N . ILE A 1 169 ? 10.710 7.481 -11.664 1.00 98.81 169 ILE A N 1
ATOM 1334 C CA . ILE A 1 169 ? 12.038 7.716 -11.095 1.00 98.81 169 ILE A CA 1
ATOM 1335 C C . ILE A 1 169 ? 12.759 6.376 -11.030 1.00 98.81 169 ILE A C 1
ATOM 1337 O O . ILE A 1 169 ? 12.285 5.460 -10.362 1.00 98.81 169 ILE A O 1
ATOM 1341 N N . PHE A 1 170 ? 13.901 6.281 -11.701 1.00 98.69 170 PHE A N 1
ATOM 1342 C CA . PHE A 1 170 ? 14.828 5.166 -11.579 1.00 98.69 170 PHE A CA 1
ATOM 1343 C C . PHE A 1 170 ? 15.964 5.529 -10.628 1.00 98.69 170 PHE A C 1
ATOM 1345 O O . PHE A 1 170 ? 16.491 6.643 -10.656 1.00 98.69 170 PHE A O 1
ATOM 1352 N N . ASP A 1 171 ? 16.359 4.575 -9.801 1.00 98.12 171 ASP A N 1
ATOM 1353 C CA . ASP A 1 171 ? 17.578 4.656 -9.011 1.00 98.12 171 ASP A CA 1
ATOM 1354 C C . ASP A 1 171 ? 18.816 4.414 -9.889 1.00 98.12 171 ASP A C 1
ATOM 1356 O O . ASP A 1 171 ? 18.872 3.454 -10.656 1.00 98.12 171 ASP A O 1
ATOM 1360 N N . SER A 1 172 ? 19.840 5.257 -9.755 1.00 97.62 172 SER A N 1
ATOM 1361 C CA . SER A 1 172 ? 21.144 5.077 -10.412 1.00 97.62 172 SER A CA 1
ATOM 1362 C C . SER A 1 172 ? 21.952 3.890 -9.881 1.00 97.62 172 SER A C 1
ATOM 1364 O O . SER A 1 172 ? 22.984 3.557 -10.459 1.00 97.62 172 SER A O 1
ATOM 1366 N N . GLY A 1 173 ? 21.481 3.213 -8.827 1.00 96.25 173 GLY A N 1
ATOM 1367 C CA . GLY A 1 173 ? 21.961 1.882 -8.443 1.00 96.25 173 GLY A CA 1
ATOM 1368 C C . GLY A 1 173 ? 21.614 0.777 -9.452 1.00 96.25 173 GLY A C 1
ATOM 1369 O O . GLY A 1 173 ? 22.230 -0.288 -9.427 1.00 96.25 173 GLY A O 1
ATOM 1370 N N . ILE A 1 174 ? 20.658 1.015 -10.357 1.00 95.69 174 ILE A N 1
ATOM 1371 C CA . ILE A 1 174 ? 20.280 0.073 -11.416 1.00 95.69 174 ILE A CA 1
ATOM 1372 C C . ILE A 1 174 ? 21.345 0.105 -12.521 1.00 95.69 174 ILE A C 1
ATOM 1374 O O . ILE A 1 174 ? 21.680 1.166 -13.046 1.00 95.69 174 ILE A O 1
ATOM 1378 N N . ASN A 1 175 ? 21.867 -1.064 -12.905 1.00 94.12 175 ASN A N 1
ATOM 1379 C CA . ASN A 1 175 ? 22.854 -1.149 -13.984 1.00 94.12 175 ASN A CA 1
ATOM 1380 C C . ASN A 1 175 ? 22.252 -0.764 -15.352 1.00 94.12 175 ASN A C 1
ATOM 1382 O O . ASN A 1 175 ? 21.053 -0.904 -15.577 1.00 94.12 175 ASN A O 1
ATOM 1386 N N . GLU A 1 176 ? 23.095 -0.317 -16.286 1.00 94.88 176 GLU A N 1
ATOM 1387 C CA . GLU A 1 176 ? 22.669 0.227 -17.586 1.00 94.88 176 GLU A CA 1
ATOM 1388 C C . GLU A 1 176 ? 21.781 -0.736 -18.389 1.00 94.88 176 GLU A C 1
ATOM 1390 O O . GLU A 1 176 ? 20.692 -0.360 -18.820 1.00 94.88 176 GLU A O 1
ATOM 1395 N N . LYS A 1 177 ? 22.184 -2.006 -18.513 1.00 94.25 177 LYS A N 1
ATOM 1396 C CA . LYS A 1 177 ? 21.408 -3.023 -19.239 1.00 94.25 177 LYS A CA 1
ATOM 1397 C C . LYS A 1 177 ? 20.025 -3.230 -18.615 1.00 94.25 177 LYS A C 1
ATOM 1399 O O . LYS A 1 177 ? 19.030 -3.377 -19.325 1.00 94.25 177 LYS A O 1
ATOM 1404 N N . ARG A 1 178 ? 19.952 -3.256 -17.282 1.00 94.06 178 ARG A N 1
ATOM 1405 C CA . ARG A 1 178 ? 18.687 -3.394 -16.561 1.00 94.06 178 ARG A CA 1
ATOM 1406 C C . ARG A 1 178 ? 17.827 -2.138 -16.696 1.00 94.06 178 ARG A C 1
ATOM 1408 O O . ARG A 1 178 ? 16.621 -2.258 -16.877 1.00 94.06 178 ARG A O 1
ATOM 1415 N N . LEU A 1 179 ? 18.424 -0.950 -16.684 1.00 97.00 179 LEU A N 1
ATOM 1416 C CA . LEU A 1 179 ? 17.710 0.304 -16.921 1.00 97.00 179 LEU A CA 1
ATOM 1417 C C . LEU A 1 179 ? 17.090 0.341 -18.328 1.00 97.00 179 LEU A C 1
ATOM 1419 O O . LEU A 1 179 ? 15.919 0.691 -18.471 1.00 97.00 179 LEU A O 1
ATOM 1423 N N . GLU A 1 180 ? 17.825 -0.077 -19.362 1.00 97.38 180 GLU A N 1
ATOM 1424 C CA . GLU A 1 180 ? 17.294 -0.201 -20.729 1.00 97.38 180 GLU A CA 1
ATOM 1425 C C . GLU A 1 180 ? 16.111 -1.175 -20.810 1.00 97.38 180 GLU A C 1
ATOM 1427 O O . GLU A 1 180 ? 15.134 -0.920 -21.526 1.00 97.38 180 GLU A O 1
ATOM 1432 N N . TYR A 1 181 ? 16.173 -2.279 -20.061 1.00 96.38 181 TYR A N 1
ATOM 1433 C CA . TYR A 1 181 ? 15.057 -3.209 -19.927 1.00 96.38 181 TYR A CA 1
ATOM 1434 C C . TYR A 1 181 ? 13.830 -2.522 -19.311 1.00 96.38 181 TYR A C 1
ATOM 1436 O O . TYR A 1 181 ? 12.759 -2.547 -19.917 1.00 96.38 181 TYR A O 1
ATOM 1444 N N . GLU A 1 182 ? 13.974 -1.834 -18.173 1.00 97.25 182 GLU A N 1
ATOM 1445 C CA . GLU A 1 182 ? 12.848 -1.142 -17.524 1.00 97.25 182 GLU A CA 1
ATOM 1446 C C . GLU A 1 182 ? 12.261 -0.023 -18.402 1.00 97.25 182 GLU A C 1
ATOM 1448 O O . GLU A 1 182 ? 11.043 0.162 -18.466 1.00 97.25 182 GLU A O 1
ATOM 1453 N N . ILE A 1 183 ? 13.092 0.695 -19.163 1.00 98.19 183 ILE A N 1
ATOM 1454 C CA . ILE A 1 183 ? 12.613 1.683 -20.143 1.00 98.19 183 ILE A CA 1
ATOM 1455 C C . ILE A 1 183 ? 11.773 0.999 -21.234 1.00 98.19 183 ILE A C 1
ATOM 1457 O O . ILE A 1 183 ? 10.738 1.528 -21.655 1.00 98.19 183 ILE A O 1
ATOM 1461 N N . ASN A 1 184 ? 12.165 -0.194 -21.685 1.00 98.00 184 ASN A N 1
ATOM 1462 C CA . ASN A 1 184 ? 11.356 -0.967 -22.626 1.00 98.00 184 ASN A CA 1
ATOM 1463 C C . ASN A 1 184 ? 10.066 -1.501 -21.998 1.00 98.00 184 ASN A C 1
ATOM 1465 O O . ASN A 1 184 ? 9.044 -1.538 -22.686 1.00 98.00 184 ASN A O 1
ATOM 1469 N N . VAL A 1 185 ? 10.054 -1.805 -20.699 1.00 97.50 185 VAL A N 1
ATOM 1470 C CA . VAL A 1 185 ? 8.818 -2.103 -19.960 1.00 97.50 185 VAL A CA 1
ATOM 1471 C C . VAL A 1 185 ? 7.870 -0.902 -20.006 1.00 97.50 185 VAL A C 1
ATOM 1473 O O . VAL A 1 185 ? 6.690 -1.077 -20.314 1.00 97.50 185 VAL A O 1
ATOM 1476 N N . LEU A 1 186 ? 8.371 0.329 -19.821 1.00 98.06 186 LEU A N 1
ATOM 1477 C CA . LEU A 1 186 ? 7.567 1.552 -19.979 1.00 98.06 186 LEU A CA 1
ATOM 1478 C C . LEU A 1 186 ? 6.999 1.706 -21.401 1.00 98.06 186 LEU A C 1
ATOM 1480 O O . LEU A 1 186 ? 5.833 2.078 -21.573 1.00 98.06 186 LEU A O 1
ATOM 1484 N N . ASN A 1 187 ? 7.788 1.390 -22.433 1.00 98.19 187 ASN A N 1
ATOM 1485 C CA . ASN A 1 187 ? 7.303 1.373 -23.816 1.00 98.19 187 ASN A CA 1
ATOM 1486 C C . ASN A 1 187 ? 6.211 0.309 -24.022 1.00 98.19 187 ASN A C 1
ATOM 1488 O O . ASN A 1 187 ? 5.203 0.595 -24.673 1.00 98.19 187 ASN A O 1
ATOM 1492 N N . ALA A 1 188 ? 6.378 -0.882 -23.442 1.00 97.56 188 ALA A N 1
ATOM 1493 C CA . ALA A 1 188 ? 5.425 -1.980 -23.543 1.00 97.56 188 ALA A CA 1
ATOM 1494 C C . ALA A 1 188 ? 4.090 -1.636 -22.872 1.00 97.56 188 ALA A C 1
ATOM 1496 O O . ALA A 1 188 ? 3.044 -1.761 -23.504 1.00 97.56 188 ALA A O 1
ATOM 1497 N N . VAL A 1 189 ? 4.098 -1.117 -21.640 1.00 95.69 189 VAL A N 1
ATOM 1498 C CA . VAL A 1 189 ? 2.858 -0.716 -20.947 1.00 95.69 189 VAL A CA 1
ATOM 1499 C C . VAL A 1 189 ? 2.173 0.469 -21.630 1.00 95.69 189 VAL A C 1
ATOM 1501 O O . VAL A 1 189 ? 0.943 0.533 -21.654 1.00 95.69 189 VAL A O 1
ATOM 1504 N N . ARG A 1 190 ? 2.930 1.381 -22.257 1.00 96.00 190 ARG A N 1
ATOM 1505 C CA . ARG A 1 190 ? 2.353 2.439 -23.100 1.00 96.00 190 ARG A CA 1
ATOM 1506 C C . ARG A 1 190 ? 1.659 1.853 -24.330 1.00 96.00 190 ARG A C 1
ATOM 1508 O O . ARG A 1 190 ? 0.529 2.235 -24.614 1.00 96.00 190 ARG A O 1
ATOM 1515 N N . ALA A 1 191 ? 2.313 0.937 -25.043 1.00 97.25 191 ALA A N 1
ATOM 1516 C CA . ALA A 1 191 ? 1.774 0.336 -26.263 1.00 97.25 191 ALA A CA 1
ATOM 1517 C C . ALA A 1 191 ? 0.593 -0.611 -25.994 1.00 97.25 191 ALA A C 1
ATOM 1519 O O . ALA A 1 191 ? -0.370 -0.618 -26.754 1.00 97.25 191 ALA A O 1
ATOM 1520 N N . PHE A 1 192 ? 0.658 -1.390 -24.913 1.00 94.81 192 PHE A N 1
ATOM 1521 C CA . PHE A 1 192 ? -0.311 -2.438 -24.604 1.00 94.81 192 PHE A CA 1
ATOM 1522 C C . PHE A 1 192 ? -1.512 -1.920 -23.802 1.00 94.81 192 PHE A C 1
ATOM 1524 O O . PHE A 1 192 ? -2.654 -2.185 -24.164 1.00 94.81 192 PHE A O 1
ATOM 1531 N N . TYR A 1 193 ? -1.281 -1.143 -22.736 1.00 91.12 193 TYR A N 1
ATOM 1532 C CA . TYR A 1 193 ? -2.359 -0.630 -21.877 1.00 91.12 193 TYR A CA 1
ATOM 1533 C C . TYR A 1 193 ? -2.832 0.782 -22.249 1.00 91.12 193 TYR A C 1
ATOM 1535 O O . TYR A 1 193 ? -3.846 1.242 -21.716 1.00 91.12 193 TYR A O 1
ATOM 1543 N N . GLY A 1 194 ? -2.100 1.496 -23.111 1.00 93.50 194 GLY A N 1
ATOM 1544 C CA . GLY A 1 194 ? -2.368 2.907 -23.400 1.00 93.50 194 GLY A CA 1
ATOM 1545 C C . GLY A 1 194 ? -2.019 3.838 -22.234 1.00 93.50 194 GLY A C 1
ATOM 1546 O O . GLY A 1 194 ? -2.628 4.898 -22.089 1.00 93.50 194 GLY A O 1
ATOM 1547 N N . CYS A 1 195 ? -1.084 3.440 -21.363 1.00 93.19 195 CYS A N 1
ATOM 1548 C CA . CYS A 1 195 ? -0.660 4.253 -20.223 1.00 93.19 195 CYS A CA 1
ATOM 1549 C C . CYS A 1 195 ? -0.011 5.563 -20.680 1.00 93.19 195 CYS A C 1
ATOM 1551 O O . CYS A 1 195 ? 0.858 5.565 -21.552 1.00 93.19 195 CYS A O 1
ATOM 1553 N N . ASN A 1 196 ? -0.367 6.675 -20.035 1.00 97.06 196 ASN A N 1
ATOM 1554 C CA . ASN A 1 196 ? 0.297 7.953 -20.264 1.00 97.06 196 ASN A CA 1
ATOM 1555 C C . ASN A 1 196 ? 1.522 8.076 -19.347 1.00 97.06 196 ASN A C 1
ATOM 1557 O O . ASN A 1 196 ? 1.421 8.520 -18.203 1.00 97.06 196 ASN A O 1
ATOM 1561 N N . ILE A 1 197 ? 2.672 7.647 -19.865 1.00 98.00 197 ILE A N 1
ATOM 1562 C CA . ILE A 1 197 ? 3.977 7.858 -19.235 1.00 98.00 197 ILE A CA 1
ATOM 1563 C C . ILE A 1 197 ? 4.494 9.225 -19.680 1.00 98.00 197 ILE A C 1
ATOM 1565 O O . ILE A 1 197 ? 4.786 9.415 -20.860 1.00 98.00 197 ILE A O 1
ATOM 1569 N N . LEU A 1 198 ? 4.583 10.168 -18.742 1.00 98.19 198 LEU A N 1
ATOM 1570 C CA . LEU A 1 198 ? 4.991 11.544 -19.021 1.00 98.19 198 LEU A CA 1
ATOM 1571 C C . LEU A 1 198 ? 6.474 11.620 -19.382 1.00 98.19 198 LEU A C 1
ATOM 1573 O O . LEU A 1 198 ? 6.844 12.148 -20.426 1.00 98.19 198 LEU A O 1
ATOM 1577 N N . ALA A 1 199 ? 7.307 11.125 -18.474 1.00 98.06 199 ALA A N 1
ATOM 1578 C CA . ALA A 1 199 ? 8.755 11.131 -18.561 1.00 98.06 199 ALA A CA 1
ATOM 1579 C C . ALA A 1 199 ? 9.316 10.159 -17.520 1.00 98.06 199 ALA A C 1
ATOM 1581 O O . ALA A 1 199 ? 8.644 9.827 -16.538 1.00 98.06 199 ALA A O 1
ATOM 1582 N N . TRP A 1 200 ? 10.563 9.749 -17.720 1.00 98.56 200 TRP A N 1
ATOM 1583 C CA . TRP A 1 200 ? 11.355 9.084 -16.696 1.00 98.56 200 TRP A CA 1
ATOM 1584 C C . TRP A 1 200 ? 12.588 9.927 -16.358 1.00 98.56 200 TRP A C 1
ATOM 1586 O O . TRP A 1 200 ? 13.010 10.777 -17.144 1.00 98.56 200 TRP A O 1
ATOM 1596 N N . THR A 1 201 ? 13.150 9.715 -15.177 1.00 98.62 201 THR A N 1
ATOM 1597 C CA . THR A 1 201 ? 14.374 10.372 -14.709 1.00 98.62 201 THR A CA 1
ATOM 1598 C C . THR A 1 201 ? 15.198 9.404 -13.861 1.00 98.62 201 THR A C 1
ATOM 1600 O O . THR A 1 201 ? 14.693 8.359 -13.458 1.00 98.62 201 THR A O 1
ATOM 1603 N N . LEU A 1 202 ? 16.462 9.739 -13.619 1.00 98.62 202 LEU A N 1
ATOM 1604 C CA . LEU A 1 202 ? 17.427 8.924 -12.884 1.00 98.62 202 LEU A CA 1
ATOM 1605 C C . LEU A 1 202 ? 17.927 9.714 -11.670 1.00 98.62 202 LEU A C 1
ATOM 1607 O O . LEU A 1 202 ? 18.177 10.913 -11.805 1.00 98.62 202 LEU A O 1
ATOM 1611 N N . THR 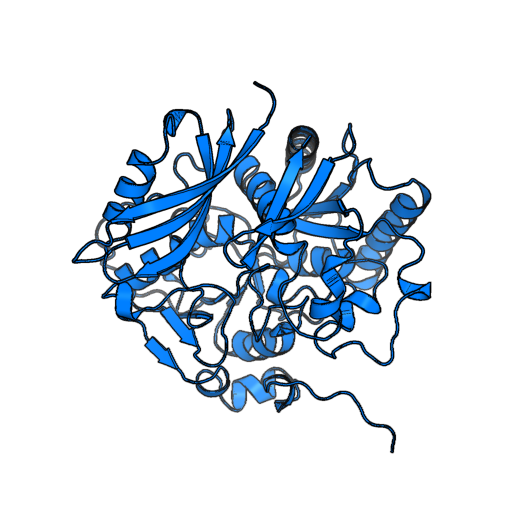A 1 203 ? 18.068 9.087 -10.501 1.00 98.44 203 THR A N 1
ATOM 1612 C CA . THR A 1 203 ? 18.669 9.736 -9.319 1.00 98.44 203 THR A CA 1
ATOM 1613 C C . THR A 1 203 ? 20.141 10.086 -9.562 1.00 98.44 203 THR A C 1
ATOM 1615 O O . THR A 1 203 ? 20.835 9.394 -10.301 1.00 98.44 203 THR A O 1
ATOM 1618 N N . ASP A 1 204 ? 20.648 11.143 -8.917 1.00 97.31 204 ASP A N 1
ATOM 1619 C CA . ASP A 1 204 ? 22.048 11.572 -9.114 1.00 97.31 204 ASP A CA 1
ATOM 1620 C C . ASP A 1 204 ? 23.059 10.697 -8.359 1.00 97.31 204 ASP A C 1
ATOM 1622 O O . ASP A 1 204 ? 24.248 10.690 -8.681 1.00 97.31 204 ASP A O 1
ATOM 1626 N N . LYS A 1 205 ? 22.597 9.975 -7.333 1.00 97.06 205 LYS A N 1
ATOM 1627 C CA . LYS A 1 205 ? 23.380 8.987 -6.592 1.00 97.06 205 LYS A CA 1
ATOM 1628 C C . LYS A 1 205 ? 22.555 7.732 -6.334 1.00 97.06 205 LYS A C 1
ATOM 1630 O O . LYS A 1 205 ? 21.339 7.855 -6.146 1.00 97.06 205 LYS A O 1
ATOM 1635 N N . PRO A 1 206 ? 23.216 6.561 -6.264 1.00 96.75 206 PRO A N 1
ATOM 1636 C CA . PRO A 1 206 ? 22.538 5.322 -5.949 1.00 96.75 206 PRO A CA 1
ATOM 1637 C C . PRO A 1 206 ? 21.968 5.386 -4.537 1.00 96.75 206 PRO A C 1
ATOM 1639 O O . PRO A 1 206 ? 22.608 5.906 -3.608 1.00 96.75 206 PRO A O 1
ATOM 1642 N N . MET A 1 207 ? 20.771 4.841 -4.370 1.00 95.50 207 MET A N 1
ATOM 1643 C CA . MET A 1 207 ? 20.193 4.643 -3.052 1.00 95.50 207 MET A CA 1
ATOM 1644 C C . MET A 1 207 ? 20.958 3.564 -2.288 1.00 95.50 207 MET A C 1
ATOM 1646 O O . MET A 1 207 ? 21.500 2.623 -2.865 1.00 95.50 207 MET A O 1
ATOM 1650 N N . LEU A 1 208 ? 21.002 3.698 -0.962 1.00 94.94 208 LEU A N 1
ATOM 1651 C CA . LEU A 1 208 ? 21.507 2.639 -0.088 1.00 94.94 208 LEU A CA 1
ATOM 1652 C C . LEU A 1 208 ? 20.330 2.104 0.716 1.00 94.94 208 LEU A C 1
ATOM 1654 O O . LEU A 1 208 ? 19.883 2.759 1.659 1.00 94.94 208 LEU A O 1
ATOM 1658 N N . ILE A 1 209 ? 19.823 0.946 0.304 1.00 94.44 209 ILE A N 1
ATOM 1659 C CA . ILE A 1 209 ? 18.652 0.298 0.891 1.00 94.44 209 ILE A CA 1
ATOM 1660 C C . ILE A 1 209 ? 19.111 -0.988 1.570 1.00 94.44 209 ILE A C 1
ATOM 1662 O O . ILE A 1 209 ? 19.766 -1.821 0.949 1.00 94.44 209 ILE A O 1
ATOM 1666 N N . ASN A 1 210 ? 18.756 -1.155 2.840 1.00 93.06 210 ASN A N 1
ATOM 1667 C CA . ASN A 1 210 ? 18.989 -2.390 3.580 1.00 93.06 210 ASN A CA 1
ATOM 1668 C C . ASN A 1 210 ? 17.680 -2.836 4.248 1.00 93.06 210 ASN A C 1
ATOM 1670 O O . ASN A 1 210 ? 17.386 -2.349 5.347 1.00 93.06 210 ASN A O 1
ATOM 1674 N N . PRO A 1 211 ? 16.897 -3.711 3.589 1.00 92.88 211 PRO A N 1
ATOM 1675 C CA . PRO A 1 211 ? 15.678 -4.282 4.152 1.00 92.88 211 PRO A CA 1
ATOM 1676 C C . PRO A 1 211 ? 15.981 -5.172 5.363 1.00 92.88 211 PRO A C 1
ATOM 1678 O O . PRO A 1 211 ? 17.047 -5.785 5.452 1.00 92.88 211 PRO A O 1
ATOM 1681 N N . SER A 1 212 ? 15.044 -5.257 6.303 1.00 91.69 212 SER A N 1
ATOM 1682 C CA . SER A 1 212 ? 15.170 -6.094 7.499 1.00 91.69 212 SER A CA 1
ATOM 1683 C C . SER A 1 212 ? 13.809 -6.418 8.108 1.00 91.69 212 SER A C 1
ATOM 1685 O O . SER A 1 212 ? 12.878 -5.625 8.010 1.00 91.69 212 SER A O 1
ATOM 1687 N N . ILE A 1 213 ? 13.708 -7.540 8.818 1.00 92.06 213 ILE A N 1
ATOM 1688 C CA . ILE A 1 213 ? 12.602 -7.789 9.748 1.00 92.06 213 ILE A CA 1
ATOM 1689 C C . ILE A 1 213 ? 13.026 -7.283 11.128 1.00 92.06 213 ILE A C 1
ATOM 1691 O O . ILE A 1 213 ? 14.105 -7.639 11.603 1.00 92.06 213 ILE A O 1
ATOM 1695 N N . ASN A 1 214 ? 12.214 -6.435 11.755 1.00 91.69 214 ASN A N 1
ATOM 1696 C CA . ASN A 1 214 ? 12.547 -5.874 13.063 1.00 91.69 214 ASN A CA 1
ATOM 1697 C C . ASN A 1 214 ? 12.184 -6.823 14.221 1.00 91.69 214 ASN A C 1
ATOM 1699 O O . ASN A 1 214 ? 11.646 -7.913 14.028 1.00 91.69 214 ASN A O 1
ATOM 1703 N N . GLU A 1 215 ? 12.457 -6.395 15.454 1.00 91.00 215 GLU A N 1
ATOM 1704 C CA . GLU A 1 215 ? 12.207 -7.193 16.664 1.00 91.00 215 GLU A CA 1
ATOM 1705 C C . GLU A 1 215 ? 10.718 -7.487 16.941 1.00 91.00 215 GLU A C 1
ATOM 1707 O O . GLU A 1 215 ? 10.401 -8.406 17.692 1.00 91.00 215 GLU A O 1
ATOM 1712 N N . PHE A 1 216 ? 9.805 -6.749 16.301 1.00 91.00 216 PHE A N 1
ATOM 1713 C CA . PHE A 1 216 ? 8.355 -6.967 16.357 1.00 91.00 216 PHE A CA 1
ATOM 1714 C C . PHE A 1 216 ? 7.856 -7.889 15.231 1.00 91.00 216 PHE A C 1
ATOM 1716 O O . PHE A 1 216 ? 6.656 -8.133 15.119 1.00 91.00 216 PHE A O 1
ATOM 1723 N N . GLY A 1 217 ? 8.760 -8.417 14.400 1.00 91.25 217 GLY A N 1
ATOM 1724 C CA . GLY A 1 217 ? 8.463 -9.435 13.395 1.00 91.25 217 GLY A CA 1
ATOM 1725 C C . GLY A 1 217 ? 7.919 -8.908 12.069 1.00 91.25 217 GLY A C 1
ATOM 1726 O O . GLY A 1 217 ? 7.585 -9.724 11.215 1.00 91.25 217 GLY A O 1
ATOM 1727 N N . PHE A 1 218 ? 7.847 -7.589 11.865 1.00 92.81 218 PHE A N 1
ATOM 1728 C CA . PHE A 1 218 ? 7.397 -6.982 10.607 1.00 92.81 218 PHE A CA 1
ATOM 1729 C C . PHE A 1 218 ? 8.553 -6.343 9.821 1.00 92.81 218 PHE A C 1
ATOM 1731 O O . PHE A 1 218 ? 9.638 -6.098 10.352 1.00 92.81 218 PHE A O 1
ATOM 1738 N N . SER A 1 219 ? 8.320 -6.085 8.535 1.00 93.38 219 SER A N 1
ATOM 1739 C CA . SER A 1 219 ? 9.310 -5.526 7.615 1.00 93.38 219 SER A CA 1
ATOM 1740 C C . SER A 1 219 ? 9.567 -4.037 7.850 1.00 93.38 219 SER A C 1
ATOM 1742 O O . SER A 1 219 ? 8.653 -3.231 8.046 1.00 93.38 219 SER A O 1
ATOM 1744 N N . SER A 1 220 ? 10.846 -3.692 7.804 1.00 93.19 220 SER A N 1
ATOM 1745 C CA . SER A 1 220 ? 11.451 -2.387 8.053 1.00 93.19 220 SER A CA 1
ATOM 1746 C C . SER A 1 220 ? 12.778 -2.316 7.267 1.00 93.19 220 SER A C 1
ATOM 1748 O O . SER A 1 220 ? 13.080 -3.180 6.440 1.00 93.19 220 SER A O 1
ATOM 1750 N N . GLY A 1 221 ? 13.588 -1.287 7.483 1.00 92.69 221 GLY A N 1
ATOM 1751 C CA . GLY A 1 221 ? 14.952 -1.221 6.985 1.00 92.69 221 GLY A CA 1
ATOM 1752 C C . GLY A 1 221 ? 15.519 0.186 7.021 1.00 92.69 221 GLY A C 1
ATOM 1753 O O . GLY A 1 221 ? 14.878 1.139 7.456 1.00 92.69 221 GLY A O 1
ATOM 1754 N N . SER A 1 222 ? 16.746 0.319 6.524 1.00 93.75 222 SER A N 1
ATOM 1755 C CA . SER A 1 222 ? 17.403 1.622 6.395 1.00 93.75 222 SER A CA 1
ATOM 1756 C C . SER A 1 222 ? 17.456 2.069 4.940 1.00 93.75 222 SER A C 1
ATOM 1758 O O . SER A 1 222 ? 17.694 1.253 4.048 1.00 93.75 222 SER A O 1
ATOM 1760 N N . ILE A 1 223 ? 17.251 3.366 4.720 1.00 95.62 223 ILE A N 1
ATOM 1761 C CA . ILE A 1 223 ? 17.292 4.015 3.410 1.00 95.62 223 ILE A CA 1
ATOM 1762 C C . ILE A 1 223 ? 18.180 5.258 3.536 1.00 95.62 223 ILE A C 1
ATOM 1764 O O . ILE A 1 223 ? 17.994 6.066 4.447 1.00 95.62 223 ILE A O 1
ATOM 1768 N N . LYS A 1 224 ? 19.145 5.427 2.629 1.00 95.25 224 LYS A N 1
ATOM 1769 C CA . LYS A 1 224 ? 19.971 6.645 2.516 1.00 95.25 224 LYS A CA 1
ATOM 1770 C C . LYS A 1 224 ? 19.960 7.180 1.088 1.00 95.25 224 LYS A C 1
ATOM 1772 O O . LYS A 1 224 ? 19.636 6.442 0.157 1.00 95.25 224 LYS A O 1
ATOM 1777 N N . ASN A 1 225 ? 20.383 8.437 0.934 1.00 95.06 225 ASN A N 1
ATOM 1778 C CA . ASN A 1 225 ? 20.413 9.174 -0.334 1.00 95.06 225 ASN A CA 1
ATOM 1779 C C . ASN A 1 225 ? 19.004 9.403 -0.928 1.00 95.06 225 ASN A C 1
ATOM 1781 O O . ASN A 1 225 ? 18.838 9.486 -2.145 1.00 95.06 225 ASN A O 1
ATOM 1785 N N . PHE A 1 226 ? 17.965 9.472 -0.089 1.00 95.19 226 PHE A N 1
ATOM 1786 C CA . PHE A 1 226 ? 16.583 9.609 -0.561 1.00 95.19 226 PHE A CA 1
ATOM 1787 C C . PHE A 1 226 ? 16.237 11.039 -1.010 1.00 95.19 226 PHE A C 1
ATOM 1789 O O . PHE A 1 226 ? 15.304 11.247 -1.786 1.00 95.19 226 PHE A O 1
ATOM 1796 N N . GLU A 1 227 ? 17.021 12.033 -0.596 1.00 94.88 227 GLU A N 1
ATOM 1797 C CA . GLU A 1 227 ? 16.902 13.420 -1.046 1.00 94.88 227 GLU A CA 1
ATOM 1798 C C . GLU A 1 227 ? 16.968 13.549 -2.577 1.00 94.88 227 GLU A C 1
ATOM 1800 O O . GLU A 1 227 ? 16.249 14.361 -3.160 1.00 94.88 227 GLU A O 1
ATOM 1805 N N . TYR A 1 228 ? 17.749 12.691 -3.245 1.00 96.44 228 TYR A N 1
ATOM 1806 C CA . TYR A 1 228 ? 17.847 12.676 -4.705 1.00 96.44 228 TYR A CA 1
ATOM 1807 C C . TYR A 1 228 ? 16.552 12.194 -5.367 1.00 96.44 228 TYR A C 1
ATOM 1809 O O . TYR A 1 228 ? 16.210 12.671 -6.447 1.00 96.44 228 TYR A O 1
ATOM 1817 N N . VAL A 1 229 ? 15.799 11.293 -4.724 1.00 97.50 229 VAL A N 1
ATOM 1818 C CA . VAL A 1 229 ? 14.473 10.864 -5.201 1.00 97.50 229 VAL A CA 1
ATOM 1819 C C . VAL A 1 229 ? 13.471 12.007 -5.072 1.00 97.50 229 VAL A C 1
ATOM 1821 O O . VAL A 1 229 ? 12.725 12.278 -6.012 1.00 97.50 229 VAL A O 1
ATOM 1824 N N . ILE A 1 230 ? 13.477 12.716 -3.940 1.00 96.75 230 ILE A N 1
ATOM 1825 C CA . ILE A 1 230 ? 12.578 13.853 -3.698 1.00 96.75 230 ILE A CA 1
ATOM 1826 C C . ILE A 1 230 ? 12.807 14.959 -4.734 1.00 96.75 230 ILE A C 1
ATOM 1828 O O . ILE A 1 230 ? 11.847 15.462 -5.319 1.00 96.75 230 ILE A O 1
ATOM 1832 N N . GLU A 1 231 ? 14.068 15.292 -5.028 1.00 96.88 231 GLU A N 1
ATOM 1833 C CA . GLU A 1 231 ? 14.410 16.261 -6.075 1.00 96.88 231 GLU A CA 1
ATOM 1834 C C . GLU A 1 231 ? 13.811 15.858 -7.434 1.00 96.88 231 GLU A C 1
ATOM 1836 O O . GLU A 1 231 ? 13.205 16.677 -8.133 1.00 96.88 231 GLU A O 1
ATOM 1841 N N . LYS A 1 232 ? 13.941 14.579 -7.808 1.00 98.31 232 LYS A N 1
ATOM 1842 C CA . LYS A 1 232 ? 13.387 14.056 -9.062 1.00 98.31 232 LYS A CA 1
ATOM 1843 C C . LYS A 1 232 ? 11.856 14.061 -9.068 1.00 98.31 232 LYS A C 1
ATOM 1845 O O . LYS A 1 232 ? 11.260 14.389 -10.096 1.00 98.31 232 LYS A O 1
ATOM 1850 N N . ALA A 1 233 ? 11.216 13.768 -7.937 1.00 98.31 233 ALA A N 1
ATOM 1851 C CA . ALA A 1 233 ? 9.763 13.829 -7.798 1.00 98.31 233 ALA A CA 1
ATOM 1852 C C . ALA A 1 233 ? 9.227 15.251 -8.026 1.00 98.31 233 ALA A C 1
ATOM 1854 O O . ALA A 1 233 ? 8.258 15.422 -8.769 1.00 98.31 233 ALA A O 1
ATOM 1855 N N . PHE A 1 234 ? 9.883 16.276 -7.470 1.00 98.12 234 PHE A N 1
ATOM 1856 C CA . PHE A 1 234 ? 9.510 17.672 -7.722 1.00 98.12 234 PHE A CA 1
ATOM 1857 C C . PHE A 1 234 ? 9.685 18.064 -9.191 1.00 98.12 234 PHE A C 1
ATOM 1859 O O . PHE A 1 234 ? 8.753 18.614 -9.774 1.00 98.12 234 PHE A O 1
ATOM 1866 N N . LYS A 1 235 ? 10.801 17.687 -9.830 1.00 98.44 235 LYS A N 1
ATOM 1867 C CA . LYS A 1 235 ? 11.020 17.936 -11.268 1.00 98.44 235 LYS A CA 1
ATOM 1868 C C . LYS A 1 235 ? 9.936 17.304 -12.147 1.00 98.44 235 LYS A C 1
ATOM 1870 O O . LYS A 1 235 ? 9.443 17.932 -13.081 1.00 98.44 235 LYS A O 1
ATOM 1875 N N . LEU A 1 236 ? 9.530 16.068 -11.847 1.00 98.75 236 LEU A N 1
ATOM 1876 C CA . LEU A 1 236 ? 8.444 15.397 -12.570 1.00 98.75 236 LEU A CA 1
ATOM 1877 C C . LEU A 1 236 ? 7.091 16.075 -12.326 1.00 98.75 236 LEU A C 1
ATOM 1879 O O . LEU A 1 236 ? 6.311 16.238 -13.267 1.00 98.75 236 LEU A O 1
ATOM 1883 N N . LYS A 1 237 ? 6.813 16.499 -11.088 1.00 98.19 237 LYS A N 1
ATOM 1884 C CA . LYS A 1 237 ? 5.606 17.265 -10.755 1.00 98.19 237 LYS A CA 1
ATOM 1885 C C . LYS A 1 237 ? 5.555 18.587 -11.528 1.00 98.19 237 LYS A C 1
ATOM 1887 O O . LYS A 1 237 ? 4.526 18.885 -12.127 1.00 98.19 237 LYS A O 1
ATOM 1892 N N . GLU A 1 238 ? 6.654 19.337 -11.577 1.00 98.25 238 GLU A N 1
ATOM 1893 C CA . GLU A 1 238 ? 6.782 20.577 -12.360 1.00 98.25 238 GLU A CA 1
ATOM 1894 C C . GLU A 1 238 ? 6.582 20.339 -13.864 1.00 98.25 238 GLU A C 1
ATOM 1896 O O . GLU A 1 238 ? 5.938 21.140 -14.540 1.00 98.25 238 GLU A O 1
ATOM 1901 N N . ALA A 1 239 ? 7.043 19.195 -14.381 1.00 98.38 239 ALA A N 1
ATOM 1902 C CA . ALA A 1 239 ? 6.791 18.768 -15.758 1.00 98.38 239 ALA A CA 1
ATOM 1903 C C . ALA A 1 239 ? 5.327 18.342 -16.022 1.00 98.38 239 ALA A C 1
ATOM 1905 O O . ALA A 1 239 ? 4.950 18.080 -17.168 1.00 98.38 239 ALA A O 1
ATOM 1906 N N . GLY A 1 240 ? 4.485 18.277 -14.985 1.00 98.12 240 GLY A N 1
ATOM 1907 C CA . GLY A 1 240 ? 3.058 17.972 -15.082 1.00 98.12 240 GLY A CA 1
ATOM 1908 C C . GLY A 1 240 ? 2.682 16.525 -14.764 1.00 98.12 240 GLY A C 1
ATOM 1909 O O . GLY A 1 240 ? 1.630 16.068 -15.226 1.00 98.12 240 GLY A O 1
ATOM 1910 N N . ALA A 1 241 ? 3.516 15.790 -14.019 1.00 98.50 241 ALA A N 1
ATOM 1911 C CA . ALA A 1 241 ? 3.152 14.470 -13.510 1.00 98.50 241 ALA A CA 1
ATOM 1912 C C . ALA A 1 241 ? 1.985 14.584 -12.522 1.00 98.50 241 ALA A C 1
ATOM 1914 O O . ALA A 1 241 ? 1.915 15.516 -11.722 1.00 98.50 241 ALA A O 1
ATOM 1915 N N . THR A 1 242 ? 1.072 13.614 -12.564 1.00 98.25 242 THR A N 1
ATOM 1916 C CA . THR A 1 242 ? -0.058 13.514 -11.624 1.00 98.25 242 THR A CA 1
ATOM 1917 C C . THR A 1 242 ? 0.033 12.287 -10.719 1.00 98.25 242 THR A C 1
ATOM 1919 O O . THR A 1 242 ? -0.784 12.139 -9.818 1.00 98.25 242 THR A O 1
ATOM 1922 N N . ALA A 1 243 ? 1.010 11.413 -10.962 1.00 98.44 243 ALA A N 1
ATOM 1923 C CA . ALA A 1 243 ? 1.335 10.240 -10.161 1.00 98.44 243 ALA A CA 1
ATOM 1924 C C . ALA A 1 243 ? 2.813 9.877 -10.382 1.00 98.44 243 ALA A C 1
ATOM 1926 O O . ALA A 1 243 ? 3.351 10.155 -11.460 1.00 98.44 243 ALA A O 1
ATOM 1927 N N . ILE A 1 244 ? 3.459 9.259 -9.389 1.00 98.75 244 ILE A N 1
ATOM 1928 C CA . ILE A 1 244 ? 4.891 8.924 -9.432 1.00 98.75 244 ILE A CA 1
ATOM 1929 C C . ILE A 1 244 ? 5.104 7.419 -9.248 1.00 98.75 244 ILE A C 1
ATOM 1931 O O . ILE A 1 244 ? 4.681 6.840 -8.254 1.00 98.75 244 ILE A O 1
ATOM 1935 N N . ALA A 1 245 ? 5.796 6.784 -10.189 1.00 98.62 245 ALA A N 1
ATOM 1936 C CA . ALA A 1 245 ? 6.353 5.450 -9.999 1.00 98.62 245 ALA A CA 1
ATOM 1937 C C . ALA A 1 245 ? 7.811 5.574 -9.551 1.00 98.62 245 ALA A C 1
ATOM 1939 O O . ALA A 1 245 ? 8.579 6.329 -10.150 1.00 98.62 245 ALA A O 1
ATOM 1940 N N . LEU A 1 246 ? 8.196 4.822 -8.525 1.00 98.12 246 LEU A N 1
ATOM 1941 C CA . LEU A 1 246 ? 9.567 4.754 -8.033 1.00 98.12 246 LEU A CA 1
ATOM 1942 C C . LEU A 1 246 ? 10.120 3.343 -8.261 1.00 98.12 246 LEU A C 1
ATOM 1944 O O . LEU A 1 246 ? 9.525 2.372 -7.804 1.00 98.12 246 LEU A O 1
ATOM 1948 N N . CYS A 1 247 ? 11.244 3.245 -8.966 1.00 97.38 247 CYS A N 1
ATOM 1949 C CA . CYS A 1 247 ? 11.940 1.996 -9.259 1.00 97.38 247 CYS A CA 1
ATOM 1950 C C . CYS A 1 247 ? 13.337 2.037 -8.652 1.00 97.38 247 CYS A C 1
ATOM 1952 O O . CYS A 1 247 ? 14.193 2.771 -9.153 1.00 97.38 247 CYS A O 1
ATOM 1954 N N . THR A 1 248 ? 13.571 1.277 -7.582 1.00 96.06 248 THR A N 1
ATOM 1955 C CA . THR A 1 248 ? 14.853 1.312 -6.861 1.00 96.06 248 THR A CA 1
ATOM 1956 C C . THR A 1 248 ? 15.607 0.002 -6.940 1.00 96.06 248 THR A C 1
ATOM 1958 O O . THR A 1 248 ? 15.000 -1.068 -7.009 1.00 96.06 248 THR A O 1
ATOM 1961 N N . ALA A 1 249 ? 16.937 0.093 -6.938 1.00 94.69 249 ALA A N 1
ATOM 1962 C CA . ALA A 1 249 ? 17.793 -1.072 -6.851 1.00 94.69 249 ALA A CA 1
ATOM 1963 C C . ALA A 1 249 ? 17.748 -1.622 -5.421 1.00 94.69 249 ALA A C 1
ATOM 1965 O O . ALA A 1 249 ? 18.237 -0.983 -4.488 1.00 94.69 249 ALA A O 1
ATOM 1966 N N . ILE A 1 250 ? 17.176 -2.813 -5.249 1.00 91.50 250 ILE A N 1
ATOM 1967 C CA . ILE A 1 250 ? 17.117 -3.483 -3.949 1.00 91.50 250 ILE A CA 1
ATOM 1968 C C . ILE A 1 250 ? 18.076 -4.681 -3.964 1.00 91.50 250 ILE A C 1
ATOM 1970 O O . ILE A 1 250 ? 18.005 -5.508 -4.881 1.00 91.50 250 ILE A O 1
ATOM 1974 N N . PRO A 1 251 ? 18.987 -4.794 -2.977 1.00 85.25 251 PRO A N 1
ATOM 1975 C CA . PRO A 1 251 ? 19.838 -5.969 -2.857 1.00 85.25 251 PRO A CA 1
ATOM 1976 C C . PRO A 1 251 ? 18.991 -7.205 -2.550 1.00 85.25 251 PRO A C 1
ATOM 1978 O O . PRO A 1 251 ? 18.008 -7.131 -1.811 1.00 85.25 251 PRO A O 1
ATOM 1981 N N . ASP A 1 252 ? 19.387 -8.357 -3.082 1.00 71.38 252 ASP A N 1
ATOM 1982 C CA . ASP A 1 252 ? 18.708 -9.604 -2.744 1.00 71.38 252 ASP A CA 1
ATOM 1983 C C . ASP A 1 252 ? 18.888 -9.933 -1.262 1.00 71.38 252 ASP A C 1
ATOM 1985 O O . ASP A 1 252 ? 19.936 -9.665 -0.668 1.00 71.38 252 ASP A O 1
ATOM 1989 N N . SER A 1 253 ? 17.865 -10.547 -0.671 1.00 66.06 253 SER A N 1
ATOM 1990 C CA . SER A 1 253 ? 17.913 -10.999 0.714 1.00 66.06 253 SER A CA 1
ATOM 1991 C C . SER A 1 253 ? 17.702 -12.511 0.807 1.00 66.06 253 SER A C 1
ATOM 1993 O O . SER A 1 253 ? 16.738 -13.070 0.272 1.00 66.06 253 SER A O 1
ATOM 1995 N N . ASP A 1 254 ? 18.591 -13.179 1.548 1.00 59.22 254 ASP A N 1
ATOM 1996 C CA . ASP A 1 254 ? 18.475 -14.609 1.872 1.00 59.22 254 ASP A CA 1
ATOM 1997 C C . ASP A 1 254 ? 17.273 -14.898 2.799 1.00 59.22 254 ASP A C 1
ATOM 1999 O O . ASP A 1 254 ? 16.828 -16.039 2.930 1.00 59.22 254 ASP A O 1
ATOM 2003 N N . SER A 1 255 ? 16.694 -13.860 3.417 1.00 57.66 255 SER A N 1
ATOM 2004 C CA . SER A 1 255 ? 15.516 -13.927 4.296 1.00 57.66 255 SER A CA 1
ATOM 2005 C C . SER A 1 255 ? 14.203 -14.287 3.582 1.00 57.66 255 SER A C 1
ATOM 2007 O O . SER A 1 255 ? 13.167 -14.410 4.229 1.00 57.66 255 SER A O 1
ATOM 2009 N N . SER A 1 256 ? 14.231 -14.482 2.262 1.00 61.34 256 SER A N 1
ATOM 2010 C CA . SER A 1 256 ? 13.054 -14.734 1.421 1.00 61.34 256 SER A CA 1
ATOM 2011 C C . SER A 1 256 ? 12.587 -16.198 1.373 1.00 61.34 256 SER A C 1
ATOM 2013 O O . SER A 1 256 ? 11.518 -16.469 0.829 1.00 61.34 256 SER A O 1
ATOM 2015 N N . GLN A 1 257 ? 13.318 -17.165 1.951 1.00 64.69 257 GLN A N 1
ATOM 2016 C CA . GLN A 1 257 ? 12.962 -18.590 1.800 1.00 64.69 257 GLN A CA 1
ATOM 2017 C C . GLN A 1 257 ? 11.596 -18.960 2.394 1.00 64.69 257 GLN A C 1
ATOM 2019 O O . GLN A 1 257 ? 10.847 -19.721 1.778 1.00 64.69 257 GLN A O 1
ATOM 2024 N N . GLY A 1 258 ? 11.250 -18.414 3.566 1.00 81.06 258 GLY A N 1
ATOM 2025 C CA . GLY A 1 258 ? 9.922 -18.610 4.153 1.00 81.06 258 GLY A CA 1
ATOM 2026 C C . GLY A 1 258 ? 8.833 -18.023 3.257 1.00 81.06 258 GLY A C 1
ATOM 2027 O O . GLY A 1 258 ? 7.844 -18.704 2.966 1.00 81.06 258 GLY A O 1
ATOM 2028 N N . TYR A 1 259 ? 9.069 -16.798 2.777 1.00 86.19 259 TYR A N 1
ATOM 2029 C CA . TYR A 1 259 ? 8.146 -16.031 1.941 1.00 86.19 259 TYR A CA 1
ATOM 2030 C C . TYR A 1 259 ? 7.850 -16.750 0.621 1.00 86.19 259 TYR A C 1
ATOM 2032 O O . TYR A 1 259 ? 6.692 -16.994 0.292 1.00 86.19 259 TYR A O 1
ATOM 2040 N N . MET A 1 260 ? 8.882 -17.240 -0.071 1.00 86.44 260 MET A N 1
ATOM 2041 C CA . MET A 1 260 ? 8.736 -18.047 -1.290 1.00 86.44 260 MET A CA 1
ATOM 2042 C C . MET A 1 260 ? 7.830 -19.274 -1.087 1.00 86.44 260 MET A C 1
ATOM 2044 O O . MET A 1 260 ? 7.034 -19.627 -1.961 1.00 86.44 260 MET A O 1
ATOM 2048 N N . CYS A 1 261 ? 7.919 -19.907 0.086 1.00 85.88 261 CYS A N 1
ATOM 2049 C CA . CYS A 1 261 ? 7.118 -21.073 0.459 1.00 85.88 261 CYS A CA 1
ATOM 2050 C C . CYS A 1 261 ? 5.708 -20.714 0.969 1.00 85.88 261 CYS A C 1
ATOM 2052 O O . CYS A 1 261 ? 4.974 -21.599 1.409 1.00 85.88 261 CYS A O 1
ATOM 2054 N N . GLY A 1 262 ? 5.296 -19.442 0.909 1.00 86.62 262 GLY A N 1
ATOM 2055 C CA . GLY A 1 262 ? 3.977 -18.998 1.361 1.00 86.62 262 GLY A CA 1
ATOM 2056 C C . GLY A 1 262 ? 3.864 -18.852 2.878 1.00 86.62 262 GLY A C 1
ATOM 2057 O O . GLY A 1 262 ? 2.770 -19.001 3.424 1.00 86.62 262 GLY A O 1
ATOM 2058 N N . SER A 1 263 ? 4.975 -18.565 3.560 1.00 86.44 263 SER A N 1
ATOM 2059 C CA . SER A 1 263 ? 5.008 -18.304 5.001 1.00 86.44 263 SER A CA 1
ATOM 2060 C C . SER A 1 263 ? 5.837 -17.066 5.356 1.00 86.44 263 SER A C 1
ATOM 2062 O O . SER A 1 263 ? 6.780 -16.712 4.666 1.00 86.44 263 SER A O 1
ATOM 2064 N N . GLY A 1 264 ? 5.544 -16.421 6.482 1.00 87.50 264 GLY A N 1
ATOM 2065 C CA . GLY A 1 264 ? 6.343 -15.291 6.958 1.00 87.50 264 GLY A CA 1
ATOM 2066 C C . GLY A 1 264 ? 5.975 -13.956 6.313 1.00 87.50 264 GLY A C 1
ATOM 2067 O O . GLY A 1 264 ? 4.833 -13.732 5.917 1.00 87.50 264 GLY A O 1
ATOM 2068 N N . VAL A 1 265 ? 6.942 -13.042 6.305 1.00 91.06 265 VAL A N 1
ATOM 2069 C CA . VAL A 1 265 ? 6.753 -11.627 5.982 1.00 91.06 265 VAL A CA 1
ATOM 2070 C C . VAL A 1 265 ? 7.617 -11.270 4.784 1.00 91.06 265 VAL A C 1
ATOM 2072 O O . VAL A 1 265 ? 8.776 -11.677 4.728 1.00 91.06 265 VAL A O 1
ATOM 2075 N N . ASP A 1 266 ? 7.058 -10.491 3.861 1.00 90.44 266 ASP A N 1
ATOM 2076 C CA . ASP A 1 266 ? 7.823 -9.873 2.783 1.00 90.44 266 ASP A CA 1
ATOM 2077 C C . ASP A 1 266 ? 8.955 -9.007 3.374 1.00 90.44 266 ASP A C 1
ATOM 2079 O O . ASP A 1 266 ? 8.666 -8.019 4.056 1.00 90.44 266 ASP A O 1
ATOM 2083 N N . PRO A 1 267 ? 10.238 -9.340 3.139 1.00 88.31 267 PRO A N 1
ATOM 2084 C CA . PRO A 1 267 ? 11.350 -8.598 3.712 1.00 88.31 267 PRO A CA 1
ATOM 2085 C C . PRO A 1 267 ? 11.482 -7.172 3.165 1.00 88.31 267 PRO A C 1
ATOM 2087 O O . PRO A 1 267 ? 12.075 -6.348 3.862 1.00 88.31 267 PRO A O 1
ATOM 2090 N N . ILE A 1 268 ? 10.940 -6.853 1.982 1.00 91.44 268 ILE A N 1
ATOM 2091 C CA . ILE A 1 268 ? 11.137 -5.546 1.332 1.00 91.44 268 ILE A CA 1
ATOM 2092 C C . ILE A 1 268 ? 9.970 -4.569 1.532 1.00 91.44 268 ILE A C 1
ATOM 2094 O O . ILE A 1 268 ? 10.213 -3.361 1.598 1.00 91.44 268 ILE A O 1
ATOM 2098 N N . GLY A 1 269 ? 8.738 -5.043 1.730 1.00 91.00 269 GLY A N 1
ATOM 2099 C CA . GLY A 1 269 ? 7.541 -4.193 1.784 1.00 91.00 269 GLY A CA 1
ATOM 2100 C C . GLY A 1 269 ? 7.597 -3.034 2.791 1.00 91.00 269 GLY A C 1
ATOM 2101 O O . GLY A 1 269 ? 7.022 -1.965 2.563 1.00 91.00 269 GLY A O 1
ATOM 2102 N N . GLY A 1 270 ? 8.343 -3.187 3.889 1.00 93.50 270 GLY A N 1
ATOM 2103 C CA . GLY A 1 270 ? 8.607 -2.130 4.863 1.00 93.50 270 GLY A CA 1
ATOM 2104 C C . GLY A 1 270 ? 9.316 -0.921 4.253 1.00 93.50 270 GLY A C 1
ATOM 2105 O O . GLY A 1 270 ? 8.779 0.190 4.313 1.00 93.50 270 GLY A O 1
ATOM 2106 N N . VAL A 1 271 ? 10.479 -1.130 3.623 1.00 95.12 271 VAL A N 1
ATOM 2107 C CA . VAL A 1 271 ? 11.233 -0.044 2.972 1.00 95.12 271 VAL A CA 1
ATOM 2108 C C . VAL A 1 271 ? 10.471 0.534 1.779 1.00 95.12 271 VAL A C 1
ATOM 2110 O O . VAL A 1 271 ? 10.457 1.750 1.605 1.00 95.12 271 VAL A O 1
ATOM 2113 N N . GLU A 1 272 ? 9.754 -0.291 1.013 1.00 94.75 272 GLU A N 1
ATOM 2114 C CA . GLU A 1 272 ? 8.921 0.174 -0.107 1.00 94.75 272 GLU A CA 1
ATOM 2115 C C . GLU A 1 272 ? 7.811 1.131 0.343 1.00 94.75 272 GLU A C 1
ATOM 2117 O O . GLU A 1 272 ? 7.571 2.168 -0.294 1.00 94.75 272 GLU A O 1
ATOM 2122 N N . SER A 1 273 ? 7.162 0.806 1.471 1.00 94.69 273 SER A N 1
ATOM 2123 C CA . SER A 1 273 ? 6.138 1.663 2.072 1.00 94.69 273 SER A CA 1
ATOM 2124 C C . SER A 1 273 ? 6.723 3.009 2.496 1.00 94.69 273 SER A C 1
ATOM 2126 O O . SER A 1 273 ? 6.189 4.046 2.111 1.00 94.69 273 SER A O 1
ATOM 2128 N N . ILE A 1 274 ? 7.867 3.008 3.191 1.00 96.88 274 ILE A N 1
ATOM 2129 C CA . ILE A 1 274 ? 8.543 4.230 3.651 1.00 96.88 274 ILE A CA 1
ATOM 2130 C C . ILE A 1 274 ? 8.906 5.126 2.463 1.00 96.88 274 ILE A C 1
ATOM 2132 O O . ILE A 1 274 ? 8.604 6.319 2.482 1.00 96.88 274 ILE A O 1
ATOM 2136 N N . MET A 1 275 ? 9.495 4.563 1.406 1.00 97.19 275 MET A N 1
ATOM 2137 C CA . MET A 1 275 ? 9.876 5.331 0.218 1.00 97.19 275 MET A CA 1
ATOM 2138 C C . MET A 1 275 ? 8.665 5.995 -0.454 1.00 97.19 275 MET A C 1
ATOM 2140 O O . MET A 1 275 ? 8.707 7.187 -0.764 1.00 97.19 275 MET A O 1
ATOM 2144 N N . SER A 1 276 ? 7.567 5.255 -0.632 1.00 97.25 276 SER A N 1
ATOM 2145 C CA . SER A 1 276 ? 6.341 5.800 -1.235 1.00 97.25 276 SER A CA 1
ATOM 2146 C C . SER A 1 276 ? 5.711 6.885 -0.346 1.00 97.25 276 SER A C 1
ATOM 2148 O O . SER A 1 276 ? 5.354 7.960 -0.829 1.00 97.25 276 SER A O 1
ATOM 2150 N N . HIS A 1 277 ? 5.658 6.671 0.973 1.00 97.50 277 HIS A N 1
ATOM 2151 C CA . HIS A 1 277 ? 5.139 7.659 1.926 1.00 97.50 277 HIS A CA 1
ATOM 2152 C C . HIS A 1 277 ? 5.933 8.968 1.888 1.00 97.50 277 HIS A C 1
ATOM 2154 O O . HIS A 1 277 ? 5.345 10.049 1.903 1.00 97.50 277 HIS A O 1
ATOM 2160 N N . ILE A 1 278 ? 7.265 8.905 1.797 1.00 97.56 278 ILE A N 1
ATOM 2161 C CA . ILE A 1 278 ? 8.104 10.107 1.712 1.00 97.56 278 ILE A CA 1
ATOM 2162 C C . ILE A 1 278 ? 7.851 10.860 0.400 1.00 97.56 278 ILE A C 1
ATOM 2164 O O . ILE A 1 278 ? 7.674 12.075 0.419 1.00 97.56 278 ILE A O 1
ATOM 2168 N N . VAL A 1 279 ? 7.781 10.169 -0.744 1.00 97.94 279 VAL A N 1
ATOM 2169 C CA . VAL A 1 279 ? 7.494 10.829 -2.033 1.00 97.94 279 VAL A CA 1
ATOM 2170 C C . VAL A 1 279 ? 6.119 11.495 -2.002 1.00 97.94 279 VAL A C 1
ATOM 2172 O O . VAL A 1 279 ? 5.982 12.663 -2.380 1.00 97.94 279 VAL A O 1
ATOM 2175 N N . SER A 1 280 ? 5.103 10.777 -1.527 1.00 98.00 280 SER A N 1
ATOM 2176 C CA . SER A 1 280 ? 3.734 11.283 -1.468 1.00 98.00 280 SER A CA 1
ATOM 2177 C C . SER A 1 280 ? 3.563 12.416 -0.460 1.00 98.00 280 SER A C 1
ATOM 2179 O O . SER A 1 280 ? 2.907 13.409 -0.778 1.00 98.00 280 SER A O 1
ATOM 2181 N N . SER A 1 281 ? 4.218 12.343 0.700 1.00 97.06 281 SER A N 1
ATOM 2182 C CA . SER A 1 281 ? 4.246 13.446 1.666 1.00 97.06 281 SER A CA 1
ATOM 2183 C C . SER A 1 281 ? 5.042 14.656 1.173 1.00 97.06 281 SER A C 1
ATOM 2185 O O . SER A 1 281 ? 4.640 15.775 1.464 1.00 97.06 281 SER A O 1
ATOM 2187 N N . ALA A 1 282 ? 6.101 14.487 0.373 1.00 96.12 282 ALA A N 1
ATOM 2188 C CA . ALA A 1 282 ? 6.858 15.615 -0.180 1.00 96.12 282 ALA A CA 1
ATOM 2189 C C . ALA A 1 282 ? 6.036 16.409 -1.203 1.00 96.12 282 ALA A C 1
ATOM 2191 O O . ALA A 1 282 ? 5.958 17.635 -1.156 1.00 96.12 282 ALA A O 1
ATOM 2192 N N . CYS A 1 283 ? 5.445 15.708 -2.176 1.00 95.06 283 CYS A N 1
ATOM 2193 C CA . CYS A 1 283 ? 4.907 16.355 -3.370 1.00 95.06 283 CYS A CA 1
ATOM 2194 C C . CYS A 1 283 ? 3.375 16.348 -3.462 1.00 95.06 283 CYS A C 1
ATOM 2196 O O . CYS A 1 283 ? 2.836 17.010 -4.352 1.00 95.06 283 CYS A O 1
ATOM 2198 N N . GLY A 1 284 ? 2.658 15.646 -2.579 1.00 9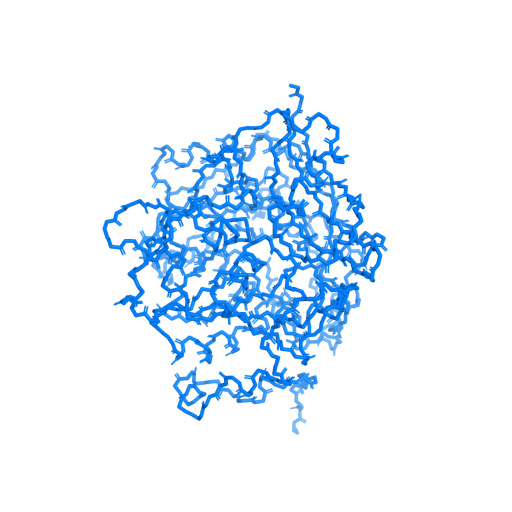6.12 284 GLY A N 1
ATOM 2199 C CA . GLY A 1 284 ? 1.195 15.536 -2.633 1.00 96.12 284 GLY A CA 1
ATOM 2200 C C . GLY A 1 284 ? 0.681 14.791 -3.870 1.00 96.12 284 GLY A C 1
ATOM 2201 O O . GLY A 1 284 ? -0.454 15.001 -4.293 1.00 96.12 284 GLY A O 1
ATOM 2202 N N . LEU A 1 285 ? 1.520 13.957 -4.492 1.00 97.88 285 LEU A N 1
ATOM 2203 C CA . LEU A 1 285 ? 1.121 13.046 -5.562 1.00 97.88 285 LEU A CA 1
ATOM 2204 C C . LEU A 1 285 ? 1.096 11.619 -5.027 1.00 97.88 285 LEU A C 1
ATOM 2206 O O . LEU A 1 285 ? 1.951 11.223 -4.234 1.00 97.88 285 LEU A O 1
ATOM 2210 N N . VAL A 1 286 ? 0.147 10.822 -5.507 1.00 98.25 286 VAL A N 1
ATOM 2211 C CA . VAL A 1 286 ? 0.146 9.387 -5.225 1.00 98.25 286 VAL A CA 1
ATOM 2212 C C . VAL A 1 286 ? 1.391 8.768 -5.838 1.00 98.25 286 VAL A C 1
ATOM 2214 O O . VAL A 1 286 ? 1.707 9.010 -7.010 1.00 98.25 286 VAL A O 1
ATOM 2217 N N . SER A 1 287 ? 2.082 7.966 -5.039 1.00 98.06 287 SER A N 1
ATOM 2218 C CA . SER A 1 287 ? 3.244 7.223 -5.482 1.00 98.06 287 SER A CA 1
ATOM 2219 C C . SER A 1 287 ? 3.089 5.731 -5.231 1.00 98.06 287 SER A C 1
ATOM 2221 O O . SER A 1 287 ? 2.287 5.296 -4.403 1.00 98.06 287 SER A O 1
ATOM 2223 N N . ALA A 1 288 ? 3.826 4.940 -5.998 1.00 97.56 288 ALA A N 1
ATOM 2224 C CA . ALA A 1 288 ? 3.983 3.522 -5.737 1.00 97.56 288 ALA A CA 1
ATOM 2225 C C . ALA A 1 288 ? 5.374 3.060 -6.144 1.00 97.56 288 ALA A C 1
ATOM 2227 O O . ALA A 1 288 ? 5.978 3.585 -7.085 1.00 97.56 288 ALA A O 1
ATOM 2228 N N . HIS A 1 289 ? 5.851 2.062 -5.418 1.00 96.50 289 HIS A N 1
ATOM 2229 C CA . HIS A 1 289 ? 7.169 1.494 -5.583 1.00 96.50 289 HIS A CA 1
ATOM 2230 C C . HIS A 1 289 ? 7.112 0.178 -6.368 1.00 96.50 289 HIS A C 1
ATOM 2232 O O . HIS A 1 289 ? 6.183 -0.609 -6.189 1.00 96.50 289 HIS A O 1
ATOM 2238 N N . GLY A 1 290 ? 8.099 -0.039 -7.237 1.00 94.12 290 GLY A N 1
ATOM 2239 C CA . GLY A 1 290 ? 8.391 -1.322 -7.869 1.00 94.12 290 GLY A CA 1
ATOM 2240 C C . GLY A 1 290 ? 9.876 -1.647 -7.695 1.00 94.12 290 GLY A C 1
ATOM 2241 O O . GLY A 1 290 ? 10.711 -0.871 -8.158 1.00 94.12 290 GLY A O 1
ATOM 2242 N N . PRO A 1 291 ? 10.246 -2.754 -7.039 1.00 93.56 291 PRO A N 1
ATOM 2243 C CA . PRO A 1 291 ? 11.641 -3.065 -6.778 1.00 93.56 291 PRO A CA 1
ATOM 2244 C C . PRO A 1 291 ? 12.333 -3.576 -8.045 1.00 93.56 291 PRO A C 1
ATOM 2246 O O . PRO A 1 291 ? 11.757 -4.320 -8.842 1.00 93.56 291 PRO A O 1
ATOM 2249 N N . VAL A 1 292 ? 13.598 -3.195 -8.211 1.00 93.25 292 VAL A N 1
ATOM 2250 C CA . VAL A 1 292 ? 14.520 -3.786 -9.182 1.00 93.25 292 VAL A CA 1
ATOM 2251 C C . VAL A 1 292 ? 15.520 -4.621 -8.395 1.00 93.25 292 VAL A C 1
ATOM 2253 O O . VAL A 1 292 ? 16.466 -4.096 -7.808 1.00 93.25 292 VAL A O 1
ATOM 2256 N N . LEU A 1 293 ? 15.266 -5.926 -8.339 1.00 88.25 293 LEU A N 1
ATOM 2257 C CA . LEU A 1 293 ? 16.117 -6.870 -7.620 1.00 88.25 293 LEU A CA 1
ATOM 2258 C C . LEU A 1 293 ? 17.442 -7.039 -8.373 1.00 88.25 293 LEU A C 1
ATOM 2260 O O . LEU A 1 293 ? 17.451 -7.217 -9.592 1.00 88.25 293 LEU A O 1
ATOM 2264 N N . LEU A 1 294 ? 18.559 -6.923 -7.654 1.00 79.62 294 LEU A N 1
ATOM 2265 C CA . LEU A 1 294 ? 19.884 -6.788 -8.265 1.00 79.62 294 LEU A CA 1
ATOM 2266 C C . LEU A 1 294 ? 20.517 -8.100 -8.755 1.00 79.62 294 LEU A C 1
ATOM 2268 O O . LEU A 1 294 ? 21.463 -8.031 -9.544 1.00 79.62 294 LEU A O 1
ATOM 2272 N N . SER A 1 295 ? 20.049 -9.282 -8.341 1.00 71.50 295 SER A N 1
ATOM 2273 C CA . SER A 1 295 ? 20.608 -10.529 -8.877 1.00 71.50 295 SER A CA 1
ATOM 2274 C C . SER A 1 295 ? 20.025 -10.902 -10.236 1.00 71.50 295 SER A C 1
ATOM 2276 O O . SER A 1 295 ? 18.871 -11.297 -10.376 1.00 71.50 295 SER A O 1
ATOM 2278 N N . ASP A 1 296 ? 20.908 -10.942 -11.232 1.00 57.38 296 ASP A N 1
ATOM 2279 C CA . ASP A 1 296 ? 20.629 -11.481 -12.571 1.00 57.38 296 ASP A CA 1
ATOM 2280 C C . ASP A 1 296 ? 20.396 -13.015 -12.585 1.00 57.38 296 ASP A C 1
ATOM 2282 O O . ASP A 1 296 ? 20.100 -13.603 -13.626 1.00 57.38 296 ASP A O 1
ATOM 2286 N N . ASP A 1 297 ? 20.555 -13.689 -11.439 1.00 59.25 297 ASP A N 1
ATOM 2287 C CA . ASP A 1 297 ? 20.579 -15.151 -11.311 1.00 59.25 297 ASP A CA 1
ATOM 2288 C C . ASP A 1 297 ? 19.398 -15.738 -10.522 1.00 59.25 297 ASP A C 1
ATOM 2290 O O . ASP A 1 297 ? 19.390 -16.954 -10.301 1.00 59.25 297 ASP A O 1
ATOM 2294 N N . GLN A 1 298 ? 18.398 -14.938 -10.115 1.00 60.59 298 GLN A N 1
ATOM 2295 C CA . GLN A 1 298 ? 17.248 -15.454 -9.352 1.00 60.59 298 GLN A CA 1
ATOM 2296 C C . GLN A 1 298 ? 16.623 -16.670 -10.043 1.00 60.59 298 GLN A C 1
ATOM 2298 O O . GLN A 1 298 ? 16.619 -17.762 -9.480 1.00 60.59 298 GLN A O 1
ATOM 2303 N N . HIS A 1 299 ? 16.272 -16.549 -11.326 1.00 61.03 299 HIS A N 1
ATOM 2304 C CA . HIS A 1 299 ? 15.686 -17.643 -12.110 1.00 61.03 299 HIS A CA 1
ATOM 2305 C C . HIS A 1 299 ? 16.565 -18.901 -12.217 1.00 61.03 299 HIS A C 1
ATOM 2307 O O . HIS A 1 299 ? 16.042 -19.997 -12.411 1.00 61.03 299 HIS A O 1
ATOM 2313 N N . LYS A 1 300 ? 17.895 -18.782 -12.087 1.00 61.47 300 LYS A N 1
ATOM 2314 C CA . LYS A 1 300 ? 18.807 -19.941 -12.132 1.00 61.47 300 LYS A CA 1
ATOM 2315 C C . LYS A 1 300 ? 18.886 -20.684 -10.800 1.00 61.47 300 LYS A C 1
ATOM 2317 O O . LYS A 1 300 ? 19.275 -21.850 -10.791 1.00 61.47 300 LYS A O 1
ATOM 2322 N N . LYS A 1 301 ? 18.565 -20.016 -9.688 1.00 69.19 301 LYS A N 1
ATOM 2323 C CA . LYS A 1 301 ? 18.632 -20.570 -8.326 1.00 69.19 301 LYS A CA 1
ATOM 2324 C C . LYS A 1 301 ? 17.256 -20.899 -7.743 1.00 69.19 301 LYS A C 1
ATOM 2326 O O . LYS A 1 301 ? 17.188 -21.630 -6.758 1.00 69.19 301 LYS A O 1
ATOM 2331 N N . THR A 1 302 ? 16.178 -20.390 -8.335 1.00 77.44 302 THR A N 1
ATOM 2332 C CA . THR A 1 302 ? 14.810 -20.642 -7.882 1.00 77.44 302 THR A CA 1
ATOM 2333 C C . THR A 1 302 ? 14.380 -22.084 -8.157 1.00 77.44 302 THR A C 1
ATOM 2335 O O . THR A 1 302 ? 14.347 -22.544 -9.299 1.00 77.44 302 THR A O 1
ATOM 2338 N N . ASP A 1 303 ? 13.968 -22.791 -7.105 1.00 83.94 303 ASP A N 1
ATOM 2339 C CA . ASP A 1 303 ? 13.295 -24.081 -7.234 1.00 83.94 303 ASP A CA 1
ATOM 2340 C C . ASP A 1 303 ? 11.793 -23.885 -7.473 1.00 83.94 303 ASP A C 1
ATOM 2342 O O . ASP A 1 303 ? 10.985 -23.837 -6.544 1.00 83.94 303 ASP A O 1
ATOM 2346 N N . TYR A 1 304 ? 11.414 -23.815 -8.750 1.00 87.56 304 TYR A N 1
ATOM 2347 C CA . TYR A 1 304 ? 10.025 -23.641 -9.185 1.00 87.56 304 TYR A CA 1
ATOM 2348 C C . TYR A 1 304 ? 9.052 -24.719 -8.688 1.00 87.56 304 TYR A C 1
ATOM 2350 O O . TYR A 1 304 ? 7.842 -24.504 -8.737 1.00 87.56 304 TYR A O 1
ATOM 2358 N N . LYS A 1 305 ? 9.532 -25.872 -8.197 1.00 86.31 305 LYS A N 1
ATOM 2359 C CA . LYS A 1 305 ? 8.653 -26.909 -7.633 1.00 86.31 305 LYS A CA 1
ATOM 2360 C C . LYS A 1 305 ? 8.126 -26.556 -6.245 1.00 86.31 305 LYS A C 1
ATOM 2362 O O . LYS A 1 305 ? 7.098 -27.099 -5.851 1.00 86.31 305 LYS A O 1
ATOM 2367 N N . ASN A 1 306 ? 8.822 -25.680 -5.522 1.00 85.44 306 ASN A N 1
ATOM 2368 C CA . ASN A 1 306 ? 8.575 -25.391 -4.110 1.00 85.44 306 ASN A CA 1
ATOM 2369 C C . ASN A 1 306 ? 8.079 -23.955 -3.861 1.00 85.44 306 ASN A C 1
ATOM 2371 O O . ASN A 1 306 ? 8.095 -23.484 -2.727 1.00 85.44 306 ASN A O 1
ATOM 2375 N N . ILE A 1 307 ? 7.612 -23.263 -4.904 1.00 90.44 307 ILE A N 1
ATOM 2376 C CA . ILE A 1 307 ? 7.026 -21.925 -4.772 1.00 90.44 307 ILE A CA 1
ATOM 2377 C C . ILE A 1 307 ? 5.544 -22.045 -4.417 1.00 90.44 307 ILE A C 1
ATOM 2379 O O . ILE A 1 307 ? 4.788 -22.779 -5.061 1.00 90.44 307 ILE A O 1
ATOM 2383 N N . SER A 1 308 ? 5.114 -21.292 -3.406 1.00 93.06 308 SER A N 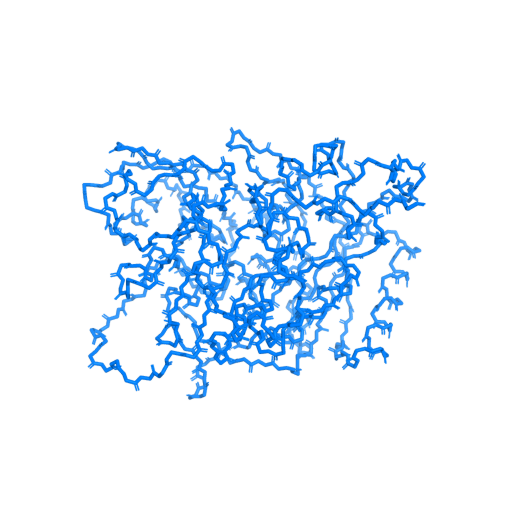1
ATOM 2384 C CA . SER A 1 308 ? 3.698 -21.162 -3.069 1.00 93.06 308 SER A CA 1
ATOM 2385 C C . SER A 1 308 ? 2.924 -20.468 -4.195 1.00 93.06 308 SER A C 1
ATOM 2387 O O . SER A 1 308 ? 3.409 -19.471 -4.736 1.00 93.06 308 SER A O 1
ATOM 2389 N N . PRO A 1 309 ? 1.678 -20.884 -4.495 1.00 94.19 309 PRO A N 1
ATOM 2390 C CA . PRO A 1 309 ? 0.811 -20.152 -5.418 1.00 94.19 309 PRO A CA 1
ATOM 2391 C C . PRO A 1 309 ? 0.643 -18.665 -5.068 1.00 94.19 309 PRO A C 1
ATOM 2393 O O . PRO A 1 309 ? 0.414 -17.863 -5.966 1.00 94.19 309 PRO A O 1
ATOM 2396 N N . LEU A 1 310 ? 0.778 -18.300 -3.786 1.00 93.69 310 LEU A N 1
ATOM 2397 C CA . LEU A 1 310 ? 0.675 -16.914 -3.314 1.00 93.69 310 LEU A CA 1
ATOM 2398 C C . LEU A 1 310 ? 1.848 -16.042 -3.784 1.00 93.69 310 LEU A C 1
ATOM 2400 O O . LEU A 1 310 ? 1.637 -14.892 -4.141 1.00 93.69 310 LEU A O 1
ATOM 2404 N N . ALA A 1 311 ? 3.062 -16.599 -3.817 1.00 91.62 311 ALA A N 1
ATOM 2405 C CA . ALA A 1 311 ? 4.279 -15.879 -4.196 1.00 91.62 311 ALA A CA 1
ATOM 2406 C C . ALA A 1 311 ? 4.630 -16.045 -5.686 1.00 91.62 311 ALA A C 1
ATOM 2408 O O . ALA A 1 311 ? 5.463 -15.319 -6.223 1.00 91.62 311 ALA A O 1
ATOM 2409 N N . ALA A 1 312 ? 4.004 -17.004 -6.378 1.00 92.06 312 ALA A N 1
ATOM 2410 C CA . ALA A 1 312 ? 4.362 -17.392 -7.741 1.00 92.06 312 ALA A CA 1
ATOM 2411 C C . ALA A 1 312 ? 4.406 -16.219 -8.734 1.00 92.06 312 ALA A C 1
ATOM 2413 O O . ALA A 1 312 ? 5.277 -16.209 -9.600 1.00 92.06 312 ALA A O 1
ATOM 2414 N N . GLY A 1 313 ? 3.516 -15.229 -8.594 1.00 90.44 313 GLY A N 1
ATOM 2415 C CA . GLY A 1 313 ? 3.482 -14.043 -9.458 1.00 90.44 313 GLY A CA 1
ATOM 2416 C C . GLY A 1 313 ? 4.788 -13.240 -9.456 1.00 90.44 313 GLY A C 1
ATOM 2417 O O . GLY A 1 313 ? 5.193 -12.741 -10.503 1.00 90.44 313 GLY A O 1
ATOM 2418 N N . GLU A 1 314 ? 5.475 -13.174 -8.316 1.00 88.69 314 GLU A N 1
ATOM 2419 C CA . GLU A 1 314 ? 6.744 -12.454 -8.165 1.00 88.69 314 GLU A CA 1
ATOM 2420 C C . GLU A 1 314 ? 7.902 -13.222 -8.806 1.00 88.69 314 GLU A C 1
ATOM 2422 O O . GLU A 1 314 ? 8.703 -12.650 -9.535 1.00 88.69 314 GLU A O 1
ATOM 2427 N N . TYR A 1 315 ? 7.955 -14.542 -8.613 1.00 88.19 315 TYR A N 1
ATOM 2428 C CA . TYR A 1 315 ? 9.073 -15.379 -9.073 1.00 88.19 315 TYR A CA 1
ATOM 2429 C C . TYR A 1 315 ? 9.024 -15.754 -10.565 1.00 88.19 315 TYR A C 1
ATOM 2431 O O . TYR A 1 315 ? 10.016 -16.248 -11.117 1.00 88.19 315 TYR A O 1
ATOM 2439 N N . ILE A 1 316 ? 7.885 -15.548 -11.234 1.00 89.38 316 ILE A N 1
ATOM 2440 C CA . ILE A 1 316 ? 7.796 -15.622 -12.704 1.00 89.38 316 ILE A CA 1
ATOM 2441 C C . ILE A 1 316 ? 8.095 -14.279 -13.377 1.00 89.38 316 ILE A C 1
ATOM 2443 O O . ILE A 1 316 ? 8.207 -14.229 -14.601 1.00 89.38 316 ILE A O 1
ATOM 2447 N N . ALA A 1 317 ? 8.166 -13.194 -12.605 1.00 88.81 317 ALA A N 1
ATOM 2448 C CA . ALA A 1 317 ? 8.357 -11.854 -13.120 1.00 88.81 317 ALA A CA 1
ATOM 2449 C C . ALA A 1 317 ? 9.835 -11.470 -13.078 1.00 88.81 317 ALA A C 1
ATOM 2451 O O . ALA A 1 317 ? 10.520 -11.660 -12.081 1.00 88.81 317 ALA A O 1
ATOM 2452 N N . GLU A 1 318 ? 10.313 -10.856 -14.155 1.00 87.75 318 GLU A N 1
ATOM 2453 C CA . GLU A 1 318 ? 11.621 -10.203 -14.145 1.00 87.75 318 GLU A CA 1
ATOM 2454 C C . GLU A 1 318 ? 11.538 -8.785 -13.565 1.00 87.75 318 GLU A C 1
ATOM 2456 O O . GLU A 1 318 ? 12.556 -8.267 -13.124 1.00 87.75 318 GLU A O 1
ATOM 2461 N N . THR A 1 319 ? 10.356 -8.154 -13.547 1.00 92.06 319 THR A N 1
ATOM 2462 C CA . THR A 1 319 ? 10.102 -6.783 -13.063 1.00 92.06 319 THR A CA 1
ATOM 2463 C C . THR A 1 319 ? 8.711 -6.660 -12.436 1.00 92.06 319 THR A C 1
ATOM 2465 O O . THR A 1 319 ? 7.779 -7.383 -12.792 1.00 92.06 319 THR A O 1
ATOM 2468 N N . PHE A 1 320 ? 8.553 -5.682 -11.549 1.00 94.44 320 PHE A N 1
ATOM 2469 C CA . PHE A 1 320 ? 7.297 -5.354 -10.871 1.00 94.44 320 PHE A CA 1
ATOM 2470 C C . PHE A 1 320 ? 6.593 -4.132 -11.474 1.00 94.44 320 PHE A C 1
ATOM 2472 O O . PHE A 1 320 ? 5.434 -3.844 -11.161 1.00 94.44 320 PHE A O 1
ATOM 2479 N N . LEU A 1 321 ? 7.284 -3.412 -12.360 1.00 95.62 321 LEU A N 1
ATOM 2480 C CA . LEU A 1 321 ? 6.837 -2.144 -12.923 1.00 95.62 321 LEU A CA 1
ATOM 2481 C C . LEU A 1 321 ? 5.488 -2.209 -13.669 1.00 95.62 321 LEU A C 1
ATOM 2483 O O . LEU A 1 321 ? 4.720 -1.250 -13.552 1.00 95.62 321 LEU A O 1
ATOM 2487 N N . PRO A 1 322 ? 5.120 -3.292 -14.390 1.00 96.62 322 PRO A N 1
ATOM 2488 C CA . PRO A 1 322 ? 3.830 -3.364 -15.076 1.00 96.62 322 PRO A CA 1
ATOM 2489 C C . PRO A 1 322 ? 2.628 -3.164 -14.149 1.00 96.62 322 PRO A C 1
ATOM 2491 O O . PRO A 1 322 ? 1.737 -2.370 -14.464 1.00 96.62 322 PRO A O 1
ATOM 2494 N N . SER A 1 323 ? 2.616 -3.841 -12.998 1.00 96.31 323 SER A N 1
ATOM 2495 C CA . SER A 1 323 ? 1.539 -3.714 -12.011 1.00 96.31 323 SER A CA 1
ATOM 2496 C C . SER A 1 323 ? 1.488 -2.324 -11.374 1.00 96.31 323 SER A C 1
ATOM 2498 O O . SER A 1 323 ? 0.415 -1.723 -11.322 1.00 96.31 323 SER A O 1
ATOM 2500 N N . VAL A 1 324 ? 2.647 -1.749 -11.035 1.00 97.56 324 VAL A N 1
ATOM 2501 C CA . VAL A 1 324 ? 2.770 -0.391 -10.481 1.00 97.56 324 VAL A CA 1
ATOM 2502 C C . VAL A 1 324 ? 2.203 0.653 -11.438 1.00 97.56 324 VAL A C 1
ATOM 2504 O O . VAL A 1 324 ? 1.356 1.461 -11.051 1.00 97.56 324 VAL A O 1
ATOM 2507 N N . ILE A 1 325 ? 2.619 0.625 -12.708 1.00 97.69 325 ILE A N 1
ATOM 2508 C CA . ILE A 1 325 ? 2.104 1.549 -13.724 1.00 97.69 325 ILE A CA 1
ATOM 2509 C C . ILE A 1 325 ? 0.601 1.348 -13.920 1.00 97.69 325 ILE A C 1
ATOM 2511 O O . ILE A 1 325 ? -0.133 2.333 -14.011 1.00 97.69 325 ILE A O 1
ATOM 2515 N N . SER A 1 326 ? 0.130 0.098 -13.977 1.00 95.69 326 SER A N 1
ATOM 2516 C CA . SER A 1 326 ? -1.294 -0.202 -14.145 1.00 95.69 326 SER A CA 1
ATOM 2517 C C . SER A 1 326 ? -2.130 0.353 -12.986 1.00 95.69 326 SER A C 1
ATOM 2519 O O . SER A 1 326 ? -3.148 1.004 -13.230 1.00 95.69 326 SER A O 1
ATOM 2521 N N . GLY A 1 327 ? -1.663 0.194 -11.744 1.00 96.69 327 GLY A N 1
ATOM 2522 C CA . GLY A 1 327 ? -2.296 0.736 -10.541 1.00 96.69 327 GLY A CA 1
ATOM 2523 C C . GLY A 1 327 ? -2.346 2.262 -10.531 1.00 96.69 327 GLY A C 1
ATOM 2524 O O . GLY A 1 327 ? -3.415 2.850 -10.362 1.00 96.69 327 GLY A O 1
ATOM 2525 N N . LEU A 1 328 ? -1.224 2.928 -10.831 1.00 97.81 328 LEU A N 1
ATOM 2526 C CA . LEU A 1 328 ? -1.139 4.395 -10.857 1.00 97.81 328 LEU A CA 1
ATOM 2527 C C . LEU A 1 328 ? -2.043 5.050 -11.917 1.00 97.81 328 LEU A C 1
ATOM 2529 O O . LEU A 1 328 ? -2.362 6.235 -11.804 1.00 97.81 328 LEU A O 1
ATOM 2533 N N . ARG A 1 329 ? -2.555 4.309 -12.911 1.00 95.06 329 ARG A N 1
ATOM 2534 C CA . ARG A 1 329 ? -3.627 4.814 -13.799 1.00 95.06 329 ARG A CA 1
ATOM 2535 C C . ARG A 1 329 ? -4.894 5.187 -13.032 1.00 95.06 329 ARG A C 1
ATOM 2537 O O . ARG A 1 329 ? -5.597 6.089 -13.478 1.00 95.06 329 ARG A O 1
ATOM 2544 N N . PHE A 1 330 ? -5.150 4.507 -11.915 1.00 96.75 330 PHE A N 1
ATOM 2545 C CA . PHE A 1 330 ? -6.300 4.676 -11.023 1.00 96.75 330 PHE A CA 1
ATOM 2546 C C . PHE A 1 330 ? -5.963 5.467 -9.750 1.00 96.75 330 PHE A C 1
ATOM 2548 O O . PHE A 1 330 ? -6.778 5.546 -8.828 1.00 96.75 330 PHE A O 1
ATOM 2555 N N . ALA A 1 331 ? -4.766 6.056 -9.677 1.00 97.88 331 ALA A N 1
ATOM 2556 C CA . ALA A 1 331 ? -4.419 6.956 -8.590 1.00 97.88 331 ALA A CA 1
ATOM 2557 C C . ALA A 1 331 ? -5.357 8.180 -8.584 1.00 97.88 331 ALA A C 1
ATOM 2559 O O . ALA A 1 331 ? -5.535 8.816 -9.630 1.00 97.88 331 ALA A O 1
ATOM 2560 N N . PRO A 1 332 ? -5.977 8.534 -7.448 1.00 97.81 332 PRO A N 1
ATOM 2561 C CA . PRO A 1 332 ? -6.781 9.745 -7.357 1.00 97.81 332 PRO A CA 1
ATOM 2562 C C . PRO A 1 332 ? -5.905 11.002 -7.415 1.00 97.81 332 PRO A C 1
ATOM 2564 O O . PRO A 1 332 ? -4.717 10.976 -7.098 1.00 97.81 332 PRO A O 1
ATOM 2567 N N . GLN A 1 333 ? -6.516 12.130 -7.770 1.00 96.69 333 GLN A N 1
ATOM 2568 C CA . GLN A 1 333 ? -5.918 13.448 -7.563 1.00 96.69 333 GLN A CA 1
ATOM 2569 C C . GLN A 1 333 ? -6.336 14.003 -6.204 1.00 96.69 333 GLN A C 1
ATOM 2571 O O . GLN A 1 333 ? -7.501 13.895 -5.825 1.00 96.69 333 GLN A O 1
ATOM 2576 N N . ILE A 1 334 ? -5.405 14.641 -5.500 1.00 96.38 334 ILE A N 1
ATOM 2577 C CA . ILE A 1 334 ? -5.704 15.373 -4.268 1.00 96.38 334 ILE A CA 1
ATOM 2578 C C . ILE A 1 334 ? -6.199 16.767 -4.647 1.00 96.38 334 ILE A C 1
ATOM 2580 O O . ILE A 1 334 ? -5.490 17.518 -5.318 1.00 96.38 334 ILE A O 1
ATOM 2584 N N . THR A 1 335 ? -7.433 17.106 -4.278 1.00 93.88 335 THR A N 1
ATOM 2585 C CA . THR A 1 335 ? -8.058 18.376 -4.676 1.00 93.88 335 THR A CA 1
ATOM 2586 C C . THR A 1 335 ? -9.274 18.699 -3.816 1.00 93.88 335 THR A C 1
ATOM 2588 O O . THR A 1 335 ? -9.962 17.798 -3.353 1.00 93.88 335 THR A O 1
ATOM 2591 N N . GLU A 1 336 ? -9.588 19.985 -3.674 1.00 90.06 336 GLU A N 1
ATOM 2592 C CA . GLU A 1 336 ? -10.802 20.485 -3.014 1.00 90.06 336 GLU A CA 1
ATOM 2593 C C . GLU A 1 336 ? -11.952 20.768 -3.999 1.00 90.06 336 GLU A C 1
ATOM 2595 O O . GLU A 1 336 ? -12.924 21.439 -3.659 1.00 90.06 336 GLU A O 1
ATOM 2600 N N . SER A 1 337 ? -11.854 20.271 -5.238 1.00 91.19 337 SER A N 1
ATOM 2601 C CA . SER A 1 337 ? -12.922 20.394 -6.239 1.00 91.19 337 SER A CA 1
ATOM 2602 C C . SER A 1 337 ? -14.289 19.949 -5.678 1.00 91.19 337 SER A C 1
ATOM 2604 O O . SER A 1 337 ? -14.339 18.964 -4.937 1.00 91.19 337 SER A O 1
ATOM 2606 N N . PRO A 1 338 ? -15.414 20.580 -6.070 1.00 87.19 338 PRO A N 1
ATOM 2607 C CA . PRO A 1 338 ? -16.757 20.169 -5.643 1.00 87.19 338 PRO A CA 1
ATOM 2608 C C . PRO A 1 338 ? -17.105 18.695 -5.916 1.00 87.19 338 PRO A C 1
ATOM 2610 O O . PRO A 1 338 ? -17.920 18.115 -5.198 1.00 87.19 338 PRO A O 1
ATOM 2613 N N . ASP A 1 339 ? -16.483 18.090 -6.934 1.00 90.06 339 ASP A N 1
ATOM 2614 C CA . ASP A 1 339 ? -16.689 16.685 -7.316 1.00 90.06 339 ASP A CA 1
ATOM 2615 C C . ASP A 1 339 ? -15.792 15.701 -6.548 1.00 90.06 339 ASP A C 1
ATOM 2617 O O . ASP A 1 339 ? -15.938 14.477 -6.684 1.00 90.06 339 ASP A O 1
ATOM 2621 N N . SER A 1 340 ? -14.855 16.223 -5.750 1.00 93.94 340 SER A N 1
ATOM 2622 C CA . SER A 1 340 ? -13.978 15.414 -4.912 1.00 93.94 340 SER A CA 1
ATOM 2623 C C . SER A 1 340 ? -14.772 14.638 -3.857 1.00 93.94 340 SER A C 1
ATOM 2625 O O . SER A 1 340 ? -15.885 14.986 -3.454 1.00 93.94 340 SER A O 1
ATOM 2627 N N . LYS A 1 341 ? -14.194 13.520 -3.441 1.00 93.94 341 LYS A N 1
ATOM 2628 C CA . LYS A 1 341 ? -14.701 12.627 -2.412 1.00 93.94 341 LYS A CA 1
ATOM 2629 C C . LYS A 1 341 ? -13.964 12.916 -1.124 1.00 93.94 341 LYS A C 1
ATOM 2631 O O . LYS A 1 341 ? -12.746 13.059 -1.124 1.00 93.94 341 LYS A O 1
ATOM 2636 N N . SER A 1 342 ? -14.717 12.977 -0.042 1.00 93.19 342 SER A N 1
ATOM 2637 C CA . SER A 1 342 ? -14.188 13.126 1.312 1.00 93.19 342 SER A CA 1
ATOM 2638 C C . SER A 1 342 ? -14.374 11.821 2.078 1.00 93.19 342 SER A C 1
ATOM 2640 O O . SER A 1 342 ? -15.062 10.914 1.599 1.00 93.19 342 SER A O 1
ATOM 2642 N N . VAL A 1 343 ? -13.843 11.750 3.299 1.00 92.44 343 VAL A N 1
ATOM 2643 C CA . VAL A 1 343 ? -14.099 10.632 4.223 1.00 92.44 343 VAL A CA 1
ATOM 2644 C C . VAL A 1 343 ? -15.596 10.321 4.386 1.00 92.44 343 VAL A C 1
ATOM 2646 O O . VAL A 1 343 ? -15.974 9.166 4.540 1.00 92.44 343 VAL A O 1
ATOM 2649 N N . LYS A 1 344 ? -16.482 11.316 4.234 1.00 89.00 344 LYS A N 1
ATOM 2650 C CA . LYS A 1 344 ? -17.946 11.138 4.315 1.00 89.00 344 LYS A CA 1
ATOM 2651 C C . LYS A 1 344 ? -18.523 10.222 3.236 1.00 89.00 344 LYS A C 1
ATOM 2653 O O . LYS A 1 344 ? -19.672 9.817 3.335 1.00 89.00 344 LYS A O 1
ATOM 2658 N N . ASN A 1 345 ? -17.768 9.956 2.173 1.00 92.81 345 ASN A N 1
ATOM 2659 C CA . ASN A 1 345 ? -18.172 9.046 1.106 1.00 92.81 345 ASN A CA 1
ATOM 2660 C C . ASN A 1 345 ? -17.773 7.588 1.387 1.00 92.81 345 ASN A C 1
ATOM 2662 O O . ASN A 1 345 ? -18.060 6.731 0.551 1.00 92.81 345 ASN A O 1
ATOM 2666 N N . VAL A 1 346 ? -17.103 7.310 2.513 1.00 94.44 346 VAL A N 1
ATOM 2667 C CA . VAL A 1 346 ? -16.633 5.975 2.895 1.00 94.44 346 VAL A CA 1
ATOM 2668 C C . VAL A 1 346 ? -17.721 5.220 3.658 1.00 94.44 346 VAL A C 1
ATOM 2670 O O . VAL A 1 346 ? -18.042 5.547 4.798 1.00 94.44 346 VAL A O 1
ATOM 2673 N N . SER A 1 347 ? -18.252 4.168 3.038 1.00 93.44 347 SER A N 1
ATOM 2674 C CA . SER A 1 347 ? -19.315 3.324 3.592 1.00 93.44 347 SER A CA 1
ATOM 2675 C C . SER A 1 347 ? -18.793 2.263 4.557 1.00 93.44 347 SER A C 1
ATOM 2677 O O . SER A 1 347 ? -19.461 1.893 5.518 1.00 93.44 347 SER A O 1
ATOM 2679 N N . SER A 1 348 ? -17.603 1.729 4.285 1.00 95.31 348 SER A N 1
ATOM 2680 C CA . SER A 1 348 ? -17.004 0.664 5.085 1.00 95.31 348 SER A CA 1
ATOM 2681 C C . SER A 1 348 ? -15.500 0.601 4.895 1.00 95.31 348 SER A C 1
ATOM 2683 O O . SER A 1 348 ? -15.017 0.740 3.770 1.00 95.31 348 SER A O 1
ATOM 2685 N N . ILE A 1 349 ? -14.780 0.295 5.968 1.00 97.88 349 ILE A N 1
ATOM 2686 C CA . ILE A 1 349 ? -13.336 0.072 5.965 1.00 97.88 349 ILE A CA 1
ATOM 2687 C C . ILE A 1 349 ? -13.068 -1.353 6.429 1.00 97.88 349 ILE A C 1
ATOM 2689 O O . ILE A 1 349 ? -13.396 -1.713 7.553 1.00 97.88 349 ILE A O 1
ATOM 2693 N N . ILE A 1 350 ? -12.488 -2.170 5.559 1.00 98.44 350 ILE A N 1
ATOM 2694 C CA . ILE A 1 350 ? -12.250 -3.593 5.786 1.00 98.44 350 ILE A CA 1
ATOM 2695 C C . ILE A 1 350 ? -10.755 -3.796 6.020 1.00 98.44 350 ILE A C 1
ATOM 2697 O O . ILE A 1 350 ? -9.947 -3.465 5.150 1.00 98.44 350 ILE A O 1
ATOM 2701 N N . VAL A 1 351 ? -10.399 -4.361 7.173 1.00 98.31 351 VAL A N 1
ATOM 2702 C CA . VAL A 1 351 ? -9.009 -4.564 7.616 1.00 98.31 351 VAL A CA 1
ATOM 2703 C C . VAL A 1 351 ? -8.804 -5.966 8.215 1.00 98.31 351 VAL A C 1
ATOM 2705 O O . VAL A 1 351 ? -9.757 -6.562 8.733 1.00 98.31 351 VAL A O 1
ATOM 2708 N N . PRO A 1 352 ? -7.572 -6.515 8.181 1.00 98.19 352 PRO A N 1
ATOM 2709 C CA . PRO A 1 352 ? -7.217 -7.711 8.937 1.00 98.19 352 PRO A CA 1
ATOM 2710 C C . PRO A 1 352 ? -7.484 -7.538 10.436 1.00 98.19 352 PRO A C 1
ATOM 2712 O O . PRO A 1 352 ? -7.382 -6.436 10.981 1.00 98.19 352 PRO A O 1
ATOM 2715 N N . TYR A 1 353 ? -7.780 -8.644 11.118 1.00 98.00 353 TYR A N 1
ATOM 2716 C CA . TYR A 1 353 ? -8.248 -8.639 12.506 1.00 98.00 353 TYR A CA 1
ATOM 2717 C C . TYR A 1 353 ? -7.324 -7.927 13.494 1.00 98.00 353 TYR A C 1
ATOM 2719 O O . TYR A 1 353 ? -7.800 -7.259 14.405 1.00 98.00 353 TYR A O 1
ATOM 2727 N N . ASN A 1 354 ? -6.013 -8.078 13.316 1.00 97.44 354 ASN A N 1
ATOM 2728 C CA . ASN A 1 354 ? -4.982 -7.499 14.175 1.00 97.44 354 ASN A CA 1
ATOM 2729 C C . ASN A 1 354 ? -4.155 -6.416 13.461 1.00 97.44 354 ASN A C 1
ATOM 2731 O O . ASN A 1 354 ? -3.033 -6.155 13.872 1.00 97.44 354 ASN A O 1
ATOM 2735 N N . ALA A 1 355 ? -4.674 -5.797 12.392 1.00 96.94 355 ALA A N 1
ATOM 2736 C CA . ALA A 1 355 ? -3.947 -4.787 11.610 1.00 96.94 355 ALA A CA 1
ATOM 2737 C C . ALA A 1 355 ? -4.765 -3.511 11.340 1.00 96.94 355 ALA A C 1
ATOM 2739 O O . ALA A 1 355 ? -4.643 -2.878 10.296 1.00 96.94 355 ALA A O 1
ATOM 2740 N N . PHE A 1 356 ? -5.602 -3.124 12.302 1.00 96.31 356 PHE A N 1
ATOM 2741 C CA . PHE A 1 356 ? -6.446 -1.922 12.261 1.00 96.31 356 PHE A CA 1
ATOM 2742 C C . PHE A 1 356 ? -5.758 -0.674 12.851 1.00 96.31 356 PHE A C 1
ATOM 2744 O O . PHE A 1 356 ? -6.404 0.336 13.101 1.00 96.31 356 PHE A O 1
ATOM 2751 N N . GLY A 1 357 ? -4.452 -0.758 13.115 1.00 95.75 357 GLY A N 1
ATOM 2752 C CA . GLY A 1 357 ? -3.698 0.173 13.953 1.00 95.75 357 GLY A CA 1
ATOM 2753 C C . GLY A 1 357 ? -3.318 1.524 13.339 1.00 95.75 357 GLY A C 1
ATOM 2754 O O . GLY A 1 357 ? -2.454 2.190 13.908 1.00 95.75 357 GLY A O 1
ATOM 2755 N N . SER A 1 358 ? -3.876 1.912 12.191 1.00 95.06 358 SER A N 1
ATOM 2756 C CA . SER A 1 358 ? -3.523 3.172 11.524 1.00 95.06 358 SER A CA 1
ATOM 2757 C C . SER A 1 358 ? -4.366 4.342 12.037 1.00 95.06 358 SER A C 1
ATOM 2759 O O . SER A 1 358 ? -5.500 4.165 12.492 1.00 95.06 358 SER A O 1
ATOM 2761 N N . ALA A 1 359 ? -3.823 5.558 11.953 1.00 94.00 359 ALA A N 1
ATOM 2762 C CA . ALA A 1 359 ? -4.498 6.763 12.441 1.00 94.00 359 ALA A CA 1
ATOM 2763 C C . ALA A 1 359 ? -5.862 6.985 11.768 1.00 94.00 359 ALA A C 1
ATOM 2765 O O . ALA A 1 359 ? -6.847 7.283 12.444 1.00 94.00 359 ALA A O 1
ATOM 2766 N N . GLY A 1 360 ? -5.933 6.789 10.447 1.00 94.88 360 GLY A N 1
ATOM 2767 C CA . GLY A 1 360 ? -7.166 6.947 9.684 1.00 94.88 360 GLY A CA 1
ATOM 2768 C C . GLY A 1 360 ? -8.236 5.926 10.068 1.00 94.88 360 GLY A C 1
ATOM 2769 O O . GLY A 1 360 ? -9.411 6.275 10.169 1.00 94.88 360 GLY A O 1
ATOM 2770 N N . VAL A 1 361 ? -7.841 4.677 10.341 1.00 96.56 361 VAL A N 1
ATOM 2771 C CA . VAL A 1 361 ? -8.767 3.620 10.776 1.00 96.56 361 VAL A CA 1
ATOM 2772 C C . VAL A 1 361 ? -9.324 3.915 12.169 1.00 96.56 361 VAL A C 1
ATOM 2774 O O . VAL A 1 361 ? -10.536 3.804 12.365 1.00 96.56 361 VAL A O 1
ATOM 2777 N N . PHE A 1 362 ? -8.480 4.333 13.120 1.00 95.31 362 PHE A N 1
ATOM 2778 C CA . PHE A 1 362 ? -8.944 4.734 14.452 1.00 95.31 362 PHE A CA 1
ATOM 2779 C C . PHE A 1 362 ? -9.933 5.890 14.377 1.00 95.31 362 PHE A C 1
ATOM 2781 O O . PHE A 1 362 ? -11.041 5.786 14.903 1.00 95.31 362 PHE A O 1
ATOM 2788 N N . TYR A 1 363 ? -9.559 6.944 13.657 1.00 92.06 363 TYR A N 1
ATOM 2789 C CA . TYR A 1 363 ? -10.392 8.119 13.475 1.00 92.06 363 TYR A CA 1
ATOM 2790 C C . TYR A 1 363 ? -11.754 7.770 12.846 1.00 92.06 363 TYR A C 1
ATOM 2792 O O . TYR A 1 363 ? -12.799 8.152 13.372 1.00 92.06 363 TYR A O 1
ATOM 2800 N N . CYS A 1 364 ? -11.784 6.978 11.767 1.00 92.69 364 CYS A N 1
ATOM 2801 C CA . CYS A 1 364 ? -13.052 6.590 11.150 1.00 92.69 364 CYS A CA 1
ATOM 2802 C C . CYS A 1 364 ? -13.915 5.702 12.053 1.00 92.69 364 CYS A C 1
ATOM 2804 O O . CYS A 1 364 ? -15.142 5.812 12.024 1.00 92.69 364 CYS A O 1
ATOM 2806 N N . ASN A 1 365 ? -13.307 4.824 12.855 1.00 93.25 365 ASN A N 1
ATOM 2807 C CA . ASN A 1 365 ? -14.074 4.007 13.787 1.00 93.25 365 ASN A CA 1
ATOM 2808 C C . ASN A 1 365 ? -14.709 4.848 14.902 1.00 93.25 365 ASN A C 1
ATOM 2810 O O . ASN A 1 365 ? -15.855 4.595 15.267 1.00 93.25 365 ASN A O 1
ATOM 2814 N N . GLU A 1 366 ? -13.981 5.841 15.420 1.00 90.56 366 GLU A N 1
ATOM 2815 C CA . GLU A 1 366 ? -14.480 6.776 16.435 1.00 90.56 366 GLU A CA 1
ATOM 2816 C C . GLU A 1 366 ? -15.647 7.621 15.909 1.00 90.56 366 GLU A C 1
ATOM 2818 O O . GLU A 1 366 ? -16.676 7.721 16.578 1.00 90.56 366 GLU A O 1
ATOM 2823 N N . GLU A 1 367 ? -15.523 8.166 14.696 1.00 87.75 367 GLU A N 1
ATOM 2824 C CA . GLU A 1 367 ? -16.493 9.121 14.143 1.00 87.75 367 GLU A CA 1
ATOM 2825 C C . GLU A 1 367 ? -17.674 8.465 13.410 1.00 87.75 367 GLU A C 1
ATOM 2827 O O . GLU A 1 367 ? -18.797 8.971 13.463 1.00 87.75 367 GLU A O 1
ATOM 2832 N N . PHE A 1 368 ? -17.450 7.343 12.717 1.00 89.25 368 PHE A N 1
ATOM 2833 C CA . PHE A 1 368 ? -18.437 6.750 11.801 1.00 89.25 368 PHE A CA 1
ATOM 2834 C C . PHE A 1 368 ? -18.807 5.299 12.123 1.00 89.25 368 PHE A C 1
ATOM 2836 O O . PHE A 1 368 ? -19.779 4.794 11.563 1.00 89.25 368 PHE A O 1
ATOM 2843 N N . GLN A 1 369 ? -18.055 4.609 12.992 1.00 91.62 369 GLN A N 1
ATOM 2844 C CA . GLN A 1 369 ? -18.267 3.191 13.335 1.00 91.62 369 GLN A CA 1
ATOM 2845 C C . GLN A 1 369 ? -18.388 2.260 12.110 1.00 91.62 369 GLN A C 1
ATOM 2847 O O . GLN A 1 369 ? -19.124 1.271 12.121 1.00 91.62 369 GLN A O 1
ATOM 2852 N N . ASN A 1 370 ? -17.660 2.572 11.036 1.00 92.88 370 ASN A N 1
ATOM 2853 C CA . ASN A 1 370 ? -17.743 1.890 9.742 1.00 92.88 370 ASN A CA 1
ATOM 2854 C C . ASN A 1 370 ? -16.572 0.920 9.480 1.00 92.88 370 ASN A C 1
ATOM 2856 O O . ASN A 1 370 ? -16.373 0.478 8.347 1.00 92.88 370 ASN A O 1
ATOM 2860 N N . VAL A 1 371 ? -15.799 0.564 10.511 1.00 97.69 371 VAL A N 1
ATOM 2861 C CA . VAL A 1 371 ? -14.660 -0.358 10.397 1.00 97.69 371 VAL A CA 1
ATOM 2862 C C . VAL A 1 371 ? -15.090 -1.804 10.671 1.00 97.69 371 VAL A C 1
ATOM 2864 O O . VAL A 1 371 ? -15.769 -2.104 11.657 1.00 97.69 371 VAL A O 1
ATOM 2867 N N . VAL A 1 372 ? -14.663 -2.710 9.790 1.00 98.44 372 VAL A N 1
ATOM 2868 C CA . VAL A 1 372 ? -14.920 -4.151 9.827 1.00 98.44 372 VAL A CA 1
ATOM 2869 C C . VAL A 1 372 ? -13.600 -4.914 9.916 1.00 98.44 372 VAL A C 1
ATOM 2871 O O . VAL A 1 372 ? -12.773 -4.851 9.006 1.00 98.44 372 VAL A O 1
ATOM 2874 N N . LEU A 1 373 ? -13.430 -5.671 10.999 1.00 98.56 373 LEU A N 1
ATOM 2875 C CA . LEU A 1 373 ? -12.292 -6.562 11.220 1.00 98.56 373 LEU A CA 1
ATOM 2876 C C . LEU A 1 373 ? -12.614 -7.973 10.716 1.00 98.56 373 LEU A C 1
ATOM 2878 O O . LEU A 1 373 ? -13.669 -8.519 11.049 1.00 98.56 373 LEU A O 1
ATOM 2882 N N . VAL A 1 374 ? -11.694 -8.588 9.972 1.00 98.44 374 VAL A N 1
ATOM 2883 C CA . VAL A 1 374 ? -11.878 -9.930 9.389 1.00 98.44 374 VAL A CA 1
ATOM 2884 C C . VAL A 1 374 ? -10.982 -10.956 10.090 1.00 98.44 374 VAL A C 1
ATOM 2886 O O . VAL A 1 374 ? -9.765 -10.925 9.912 1.00 98.44 374 VAL A O 1
ATOM 2889 N N . LYS A 1 375 ? -11.563 -11.872 10.886 1.00 97.88 375 LYS A N 1
ATOM 2890 C CA . LYS A 1 375 ? -10.813 -12.809 11.759 1.00 97.88 375 LYS A CA 1
ATOM 2891 C C . LYS A 1 375 ? -9.886 -13.768 11.025 1.00 97.88 375 LYS A C 1
ATOM 2893 O O . LYS A 1 375 ? -8.833 -14.099 11.572 1.00 97.88 375 LYS A O 1
ATOM 2898 N N . GLU A 1 376 ? -10.274 -14.246 9.845 1.00 97.12 376 GLU A N 1
ATOM 2899 C CA . GLU A 1 376 ? -9.442 -15.169 9.065 1.00 97.12 376 GLU A CA 1
ATOM 2900 C C . GLU A 1 376 ? -8.201 -14.502 8.464 1.00 97.12 376 GLU A C 1
ATOM 2902 O O . GLU A 1 376 ? -7.273 -15.206 8.079 1.00 97.12 376 GLU A O 1
ATOM 2907 N N . ASN A 1 377 ? -8.159 -13.166 8.385 1.00 97.50 377 ASN A N 1
ATOM 2908 C CA . ASN A 1 377 ? -6.962 -12.460 7.957 1.00 97.50 377 ASN A CA 1
ATOM 2909 C C . ASN A 1 377 ? -6.196 -11.957 9.179 1.00 97.50 377 ASN A C 1
ATOM 2911 O O . ASN A 1 377 ? -6.544 -10.939 9.782 1.00 97.50 377 ASN A O 1
ATOM 2915 N N . LYS A 1 378 ? -5.157 -12.703 9.550 1.00 95.25 378 LYS A N 1
ATOM 2916 C CA . LYS A 1 378 ? -4.235 -12.352 10.632 1.00 95.25 378 LYS A CA 1
ATOM 2917 C C . LYS A 1 378 ? -2.860 -12.017 10.078 1.00 95.25 378 LYS A C 1
ATOM 2919 O O . LYS A 1 378 ? -2.479 -12.484 9.009 1.00 95.25 378 LYS A O 1
ATOM 2924 N N . THR A 1 379 ? -2.144 -11.212 10.846 1.00 96.69 379 THR A N 1
ATOM 2925 C CA . THR A 1 379 ? -0.794 -10.709 10.567 1.00 96.69 379 THR A CA 1
ATOM 2926 C C . THR A 1 379 ? 0.148 -11.060 11.720 1.00 96.69 379 THR A C 1
ATOM 2928 O O . THR A 1 379 ? -0.298 -11.595 12.739 1.00 96.69 379 THR A O 1
ATOM 2931 N N . CYS A 1 380 ? 1.432 -10.721 11.604 1.00 95.50 380 CYS A N 1
ATOM 2932 C CA . CYS A 1 380 ? 2.412 -10.885 12.680 1.00 95.50 380 CYS A CA 1
ATOM 2933 C C . CYS A 1 380 ? 2.254 -9.886 13.846 1.00 95.50 380 CYS A C 1
ATOM 2935 O O . CYS A 1 380 ? 2.956 -10.018 14.843 1.00 95.50 380 CYS A O 1
ATOM 2937 N N . LEU A 1 381 ? 1.367 -8.888 13.735 1.00 97.06 381 LEU A N 1
ATOM 2938 C CA . LEU A 1 381 ? 1.191 -7.845 14.749 1.00 97.06 381 LEU A CA 1
ATOM 2939 C C . LEU A 1 381 ? 0.527 -8.385 16.029 1.00 97.06 381 LEU A C 1
ATOM 2941 O O . LEU A 1 381 ? -0.420 -9.172 15.977 1.00 97.06 381 LEU A O 1
ATOM 2945 N N . ASP A 1 382 ? 0.972 -7.905 17.190 1.00 96.44 382 ASP A N 1
ATOM 2946 C CA . ASP A 1 382 ? 0.474 -8.330 18.510 1.00 96.44 382 ASP A CA 1
ATOM 2947 C C . ASP A 1 382 ? -0.588 -7.352 19.034 1.00 96.44 382 ASP A C 1
ATOM 2949 O O . ASP A 1 382 ? -0.411 -6.672 20.045 1.00 96.44 382 ASP A O 1
ATOM 2953 N N . ILE A 1 383 ? -1.667 -7.199 18.263 1.00 95.75 383 ILE A N 1
ATOM 2954 C CA . ILE A 1 383 ? -2.733 -6.229 18.531 1.00 95.75 383 ILE A CA 1
ATOM 2955 C C . ILE A 1 383 ? -4.047 -6.959 18.781 1.00 95.75 383 ILE A C 1
ATOM 2957 O O . ILE A 1 383 ? -4.465 -7.803 17.984 1.00 95.75 383 ILE A O 1
ATOM 2961 N N . SER A 1 384 ? -4.741 -6.568 19.848 1.00 94.31 384 SER A N 1
ATOM 2962 C CA . SER A 1 384 ? -6.085 -7.038 20.165 1.00 94.31 384 SER A CA 1
ATOM 2963 C C . SER A 1 384 ? -7.065 -5.868 20.290 1.00 94.31 384 SER A C 1
ATOM 2965 O O . SER A 1 384 ? -6.801 -4.927 21.043 1.00 94.31 384 SER A O 1
ATOM 2967 N N . PRO A 1 385 ? -8.240 -5.926 19.631 1.00 92.75 385 PRO A N 1
ATOM 2968 C CA . PRO A 1 385 ? -9.323 -4.973 19.878 1.00 92.75 385 PRO A CA 1
ATOM 2969 C C . PRO A 1 385 ? -9.728 -4.899 21.359 1.00 92.75 385 PRO A C 1
ATOM 2971 O O . PRO A 1 385 ? -10.065 -3.823 21.856 1.00 92.75 385 PRO A O 1
ATOM 2974 N N . ASP A 1 386 ? -9.636 -6.026 22.075 1.00 91.81 386 ASP A N 1
ATOM 2975 C CA . ASP A 1 386 ? -10.020 -6.141 23.487 1.00 91.81 386 ASP A CA 1
ATOM 2976 C C . ASP A 1 386 ? -9.107 -5.340 24.428 1.00 91.81 386 ASP A C 1
ATOM 2978 O O . ASP A 1 386 ? -9.508 -5.021 25.548 1.00 91.81 386 ASP A O 1
ATOM 2982 N N . ASP A 1 387 ? -7.888 -5.002 23.997 1.00 94.12 387 ASP A N 1
ATOM 2983 C CA . ASP A 1 387 ? -6.980 -4.178 24.796 1.00 94.12 387 ASP A CA 1
ATOM 2984 C C . ASP A 1 387 ? -7.393 -2.707 24.795 1.00 94.12 387 ASP A C 1
ATOM 2986 O O . ASP A 1 387 ? -7.170 -2.006 25.778 1.00 94.12 387 ASP A O 1
ATOM 2990 N N . LEU A 1 388 ? -7.986 -2.222 23.704 1.00 88.94 388 LEU A N 1
ATOM 2991 C CA . LEU A 1 388 ? -8.183 -0.791 23.455 1.00 88.94 388 LEU A CA 1
ATOM 2992 C C . LEU A 1 388 ? -9.530 -0.266 23.976 1.00 88.94 388 LEU A C 1
ATOM 2994 O O . LEU A 1 388 ? -9.787 0.932 23.914 1.00 88.94 388 LEU A O 1
ATOM 2998 N N . ASN A 1 389 ? -10.412 -1.140 24.479 1.00 84.38 389 ASN A N 1
ATOM 2999 C CA . ASN A 1 389 ? -11.808 -0.811 24.812 1.00 84.38 389 ASN A CA 1
ATOM 3000 C C . ASN A 1 389 ? -12.578 -0.144 23.647 1.00 84.38 389 ASN A C 1
ATOM 3002 O O . ASN A 1 389 ? -13.554 0.576 23.870 1.00 84.38 389 ASN A O 1
ATOM 3006 N N . ILE A 1 390 ? -12.163 -0.397 22.402 1.00 87.94 390 ILE A N 1
ATOM 3007 C CA . ILE A 1 390 ? -12.811 0.109 21.189 1.00 87.94 390 ILE A CA 1
ATOM 3008 C C . ILE A 1 390 ? -13.736 -0.976 20.642 1.00 87.94 390 ILE A C 1
ATOM 3010 O O . ILE A 1 390 ? -13.380 -2.153 20.588 1.00 87.94 390 ILE A O 1
ATOM 3014 N N . ARG A 1 391 ? -14.934 -0.586 20.200 1.00 91.56 391 ARG A N 1
ATOM 3015 C CA . ARG A 1 391 ? -15.846 -1.501 19.509 1.00 91.56 391 ARG A CA 1
ATOM 3016 C C . ARG A 1 391 ? -15.611 -1.436 18.010 1.00 91.56 391 ARG A C 1
ATOM 3018 O O . ARG A 1 391 ? -15.643 -0.354 17.435 1.00 91.56 391 ARG A O 1
ATOM 3025 N N . PHE A 1 392 ? -15.468 -2.604 17.401 1.00 95.44 392 PHE A N 1
ATOM 3026 C CA . PHE A 1 392 ? -15.441 -2.780 15.956 1.00 95.44 392 PHE A CA 1
ATOM 3027 C C . PHE A 1 392 ? -16.531 -3.760 15.531 1.00 95.44 392 PHE A C 1
ATOM 3029 O O . PHE A 1 392 ? -16.915 -4.647 16.303 1.00 95.44 392 PHE A O 1
ATOM 3036 N N . LYS A 1 393 ? -16.997 -3.653 14.283 1.00 97.06 393 LYS A N 1
ATOM 3037 C CA . LYS A 1 393 ? -17.716 -4.766 13.658 1.00 97.06 393 LYS A CA 1
ATOM 3038 C C . LYS A 1 393 ? -16.695 -5.854 13.332 1.00 97.06 393 LYS A C 1
ATOM 3040 O O . LYS A 1 393 ? -15.658 -5.571 12.745 1.00 97.06 393 LYS A O 1
ATOM 3045 N N . VAL A 1 394 ? -16.990 -7.096 13.696 1.00 97.94 394 VAL A N 1
ATOM 3046 C CA . VAL A 1 394 ? -16.101 -8.236 13.448 1.00 97.94 394 VAL A CA 1
ATOM 3047 C C . VAL A 1 394 ? -16.856 -9.295 12.658 1.00 97.94 394 VAL A C 1
ATOM 3049 O O . VAL A 1 394 ? -17.994 -9.619 12.995 1.00 97.94 394 VAL A O 1
ATOM 3052 N N . VAL A 1 395 ? -16.218 -9.828 11.622 1.00 98.25 395 VAL A N 1
ATOM 3053 C CA . VAL A 1 395 ? -16.706 -10.958 10.820 1.00 98.25 395 VAL A CA 1
ATOM 3054 C C . VAL A 1 395 ? -15.676 -12.080 10.835 1.00 98.25 395 VAL A C 1
ATOM 3056 O O . VAL A 1 395 ? -14.491 -11.836 11.084 1.00 98.25 395 VAL A O 1
ATOM 3059 N N . ASP A 1 396 ? -16.114 -13.314 10.602 1.00 97.94 396 ASP A N 1
ATOM 3060 C CA . ASP A 1 396 ? -15.208 -14.458 10.657 1.00 97.94 396 ASP A CA 1
ATOM 3061 C C . ASP A 1 396 ? -14.346 -14.536 9.388 1.00 97.94 396 ASP A C 1
ATOM 3063 O O . ASP A 1 396 ? -13.144 -14.790 9.480 1.00 97.94 396 ASP A O 1
ATOM 3067 N N . SER A 1 397 ? -14.926 -14.218 8.229 1.00 96.75 397 SER A N 1
ATOM 3068 C CA . SER A 1 397 ? -14.286 -14.359 6.921 1.00 96.75 397 SER A CA 1
ATOM 3069 C C . SER A 1 397 ? -14.660 -13.258 5.923 1.00 96.75 397 SER A C 1
ATOM 3071 O O . SER A 1 397 ? -15.660 -12.556 6.076 1.00 96.75 397 SER A O 1
ATOM 3073 N N . TYR A 1 398 ? -13.870 -13.110 4.859 1.00 96.38 398 TYR A N 1
ATOM 3074 C CA . TYR A 1 398 ? -14.176 -12.229 3.738 1.00 96.38 398 TYR A CA 1
ATOM 3075 C C . TYR A 1 398 ? -15.433 -12.671 2.991 1.00 96.38 398 TYR A C 1
ATOM 3077 O O . TYR A 1 398 ? -16.143 -11.821 2.455 1.00 96.38 398 TYR A O 1
ATOM 3085 N N . ILE A 1 399 ? -15.756 -13.971 2.979 1.00 94.00 399 ILE A N 1
ATOM 3086 C CA . ILE A 1 399 ? -16.987 -14.438 2.335 1.00 94.00 399 ILE A CA 1
ATOM 3087 C C . ILE A 1 399 ? -18.232 -13.860 3.031 1.00 94.00 399 ILE A C 1
ATOM 3089 O O . ILE A 1 399 ? -19.185 -13.507 2.337 1.00 94.00 399 ILE A O 1
ATOM 3093 N N . ASP A 1 400 ? -18.185 -13.630 4.351 1.00 95.12 400 ASP A N 1
ATOM 3094 C CA . ASP A 1 400 ? -19.290 -13.058 5.146 1.00 95.12 400 ASP A CA 1
ATOM 3095 C C . ASP A 1 400 ? -19.635 -11.605 4.777 1.00 95.12 400 ASP A C 1
ATOM 3097 O O . ASP A 1 400 ? -20.705 -11.103 5.126 1.00 95.12 400 ASP A O 1
ATOM 3101 N N . ILE A 1 401 ? -18.731 -10.913 4.077 1.00 94.69 401 ILE A N 1
ATOM 3102 C CA . ILE A 1 401 ? -18.926 -9.538 3.591 1.00 94.69 401 ILE A CA 1
ATOM 3103 C C . ILE A 1 401 ? -19.041 -9.463 2.065 1.00 94.69 401 ILE A C 1
ATOM 3105 O O . ILE A 1 401 ? -19.024 -8.376 1.487 1.00 94.69 401 ILE A O 1
ATOM 3109 N N . THR A 1 402 ? -19.192 -10.613 1.410 1.00 93.94 402 THR A N 1
ATOM 3110 C CA . THR A 1 402 ? -19.512 -10.723 -0.017 1.00 93.94 402 THR A CA 1
ATOM 3111 C C . THR A 1 402 ? -20.908 -11.315 -0.208 1.00 93.94 402 THR A C 1
ATOM 3113 O O . THR A 1 402 ? -21.558 -11.760 0.735 1.00 93.94 402 THR A O 1
ATOM 3116 N N . ASN A 1 403 ? -21.404 -11.317 -1.445 1.00 93.50 403 ASN A N 1
ATOM 3117 C CA . ASN A 1 403 ? -22.639 -12.008 -1.805 1.00 93.50 403 ASN A CA 1
ATOM 3118 C C . ASN A 1 403 ? -22.524 -12.646 -3.198 1.00 93.50 403 ASN A C 1
ATOM 3120 O O . ASN A 1 403 ? -21.591 -12.366 -3.952 1.00 93.50 403 ASN A O 1
ATOM 3124 N N . SER A 1 404 ? -23.486 -13.502 -3.552 1.00 92.88 404 SER A N 1
ATOM 3125 C CA . SER A 1 404 ? -23.481 -14.250 -4.818 1.00 92.88 404 SER A CA 1
ATOM 3126 C C . SER A 1 404 ? -23.390 -13.354 -6.053 1.00 92.88 404 SER A C 1
ATOM 3128 O O . SER A 1 404 ? -22.722 -13.716 -7.019 1.00 92.88 404 SER A O 1
ATOM 3130 N N . ARG A 1 405 ? -24.007 -12.167 -6.015 1.00 94.88 405 ARG A N 1
ATOM 3131 C CA . ARG A 1 405 ? -23.924 -11.185 -7.098 1.00 94.88 405 ARG A CA 1
ATOM 3132 C C . ARG A 1 405 ? -22.505 -10.635 -7.233 1.00 94.88 405 ARG A C 1
ATOM 3134 O O . ARG A 1 405 ? -21.953 -10.690 -8.324 1.00 94.88 405 ARG A O 1
ATOM 3141 N N . MET A 1 406 ? -21.904 -10.171 -6.135 1.00 94.94 406 MET A N 1
ATOM 3142 C CA . MET A 1 406 ? -20.536 -9.636 -6.126 1.00 94.94 406 MET A CA 1
ATOM 3143 C C . MET A 1 406 ? -19.518 -10.646 -6.667 1.00 94.94 406 MET A C 1
ATOM 3145 O O . MET A 1 406 ? -18.636 -10.274 -7.440 1.00 94.94 406 MET A O 1
ATOM 3149 N N . LEU A 1 407 ? -19.659 -11.917 -6.278 1.00 95.19 407 LEU A N 1
ATOM 3150 C CA . LEU A 1 407 ? -18.791 -13.013 -6.716 1.00 95.19 407 LEU A CA 1
ATOM 3151 C C . LEU A 1 407 ? -19.030 -13.391 -8.183 1.00 95.19 407 LEU A C 1
ATOM 3153 O O . LEU A 1 407 ? -18.080 -13.630 -8.919 1.00 95.19 407 LEU A O 1
ATOM 3157 N N . SER A 1 408 ? -20.285 -13.413 -8.635 1.00 93.88 408 SER A N 1
ATOM 3158 C CA . SER A 1 408 ? -20.598 -13.698 -10.039 1.00 93.88 408 SER A CA 1
ATOM 3159 C C . SER A 1 408 ? -20.115 -12.587 -10.973 1.00 93.88 408 SER A C 1
ATOM 3161 O O 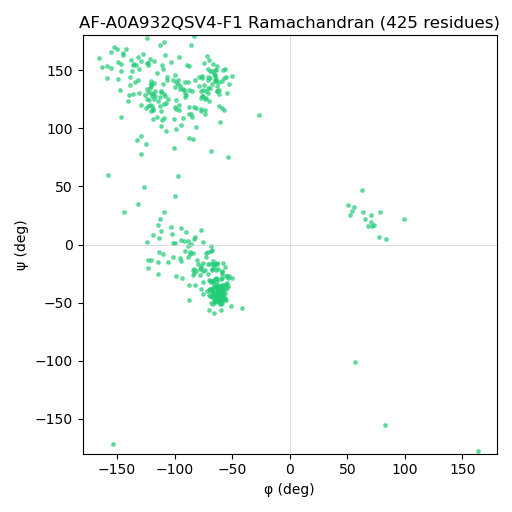. SER A 1 408 ? -19.630 -12.881 -12.062 1.00 93.88 408 SER A O 1
ATOM 3163 N N . GLU A 1 409 ? -20.257 -11.320 -10.576 1.00 95.06 409 GLU A N 1
ATOM 3164 C CA . GLU A 1 409 ? -19.848 -10.160 -11.380 1.00 95.06 409 GLU A CA 1
ATOM 3165 C C . GLU A 1 409 ? -18.320 -9.980 -11.415 1.00 95.06 409 GLU A C 1
ATOM 3167 O O . GLU A 1 409 ? -17.799 -9.360 -12.340 1.00 95.06 409 GLU A O 1
ATOM 3172 N N . SER A 1 410 ? -17.576 -10.527 -10.444 1.00 94.81 410 SER A N 1
ATOM 3173 C CA . SER A 1 410 ? -16.110 -10.417 -10.415 1.00 94.81 410 SER A CA 1
ATOM 3174 C C . SER A 1 410 ? -15.410 -11.374 -11.384 1.00 94.81 410 SER A C 1
ATOM 3176 O O . SER A 1 410 ? -14.259 -11.128 -11.758 1.00 94.81 410 SER A O 1
ATOM 3178 N N . GLY A 1 411 ? -16.087 -12.453 -11.796 1.00 94.44 411 GLY A N 1
ATOM 3179 C CA . GLY A 1 411 ? -15.554 -13.461 -12.716 1.00 94.44 411 GLY A CA 1
ATOM 3180 C C . GLY A 1 411 ? -14.413 -14.306 -12.140 1.00 94.44 411 GLY A C 1
ATOM 3181 O O . GLY A 1 411 ? -13.684 -14.931 -12.906 1.00 94.44 411 GLY A O 1
ATOM 3182 N N . ILE A 1 412 ? -14.226 -14.303 -10.816 1.00 94.69 412 ILE A N 1
ATOM 3183 C CA . ILE A 1 412 ? -13.192 -15.096 -10.138 1.00 94.69 412 ILE A CA 1
ATOM 3184 C C . ILE A 1 412 ? -13.725 -16.481 -9.762 1.00 94.69 412 ILE A C 1
ATOM 3186 O O . ILE A 1 412 ? -14.916 -16.653 -9.504 1.00 94.69 412 ILE A O 1
ATOM 3190 N N . ASP A 1 413 ? -12.825 -17.453 -9.631 1.00 93.12 413 ASP A N 1
ATOM 3191 C CA . ASP A 1 413 ? -13.130 -18.678 -8.895 1.00 93.12 413 ASP A CA 1
ATOM 3192 C C . ASP A 1 413 ? -13.171 -18.371 -7.389 1.00 93.12 413 ASP A C 1
ATOM 3194 O O . ASP A 1 413 ? -12.219 -17.822 -6.826 1.00 93.12 413 ASP A O 1
ATOM 3198 N N . THR A 1 414 ? -14.270 -18.724 -6.720 1.00 91.62 414 THR A N 1
ATOM 3199 C CA . THR A 1 414 ? -14.437 -18.509 -5.275 1.00 91.62 414 THR A CA 1
ATOM 3200 C C . THR A 1 414 ? -13.421 -19.271 -4.426 1.00 91.62 414 THR A C 1
ATOM 3202 O O . THR A 1 414 ? -13.155 -18.856 -3.297 1.00 91.62 414 THR A O 1
ATOM 3205 N N . ASP A 1 415 ? -12.805 -20.336 -4.950 1.00 91.50 415 ASP A N 1
ATOM 3206 C CA . ASP A 1 415 ? -11.722 -21.034 -4.250 1.00 91.50 415 ASP A CA 1
ATOM 3207 C C . ASP A 1 415 ? -10.478 -20.145 -4.060 1.00 91.50 415 ASP A C 1
ATOM 3209 O O . ASP A 1 415 ? -9.725 -20.351 -3.107 1.00 91.50 415 ASP A O 1
ATOM 3213 N N . ALA A 1 416 ? -10.305 -19.087 -4.866 1.00 92.06 416 ALA A N 1
ATOM 3214 C CA . ALA A 1 416 ? -9.251 -18.085 -4.665 1.00 92.06 416 ALA A CA 1
ATOM 3215 C C . ALA A 1 416 ? -9.434 -17.257 -3.375 1.00 92.06 416 ALA A C 1
ATOM 3217 O O . ALA A 1 416 ? -8.475 -16.659 -2.878 1.00 92.06 416 ALA A O 1
ATOM 3218 N N . LEU A 1 417 ? -10.650 -17.235 -2.811 1.00 93.12 417 LEU A N 1
ATOM 3219 C CA . LEU A 1 417 ? -10.962 -16.585 -1.533 1.00 93.12 417 LEU A CA 1
ATOM 3220 C C . LEU A 1 417 ? -10.758 -17.510 -0.328 1.00 93.12 417 LEU A C 1
ATOM 3222 O O . LEU A 1 417 ? -11.038 -17.119 0.799 1.00 93.12 417 LEU A O 1
ATOM 3226 N N . ARG A 1 418 ? -10.274 -18.738 -0.540 1.00 91.44 418 ARG A N 1
ATOM 3227 C CA . ARG A 1 418 ? -9.954 -19.678 0.536 1.00 91.44 418 ARG A CA 1
ATOM 3228 C C . ARG A 1 418 ? -8.449 -19.737 0.763 1.00 91.44 418 ARG A C 1
ATOM 3230 O O . ARG A 1 418 ? -7.639 -19.415 -0.110 1.00 91.44 418 ARG A O 1
ATOM 3237 N N . ARG A 1 419 ? -8.063 -20.153 1.968 1.00 91.06 419 ARG A N 1
ATOM 3238 C CA . ARG A 1 419 ? -6.669 -20.408 2.348 1.00 91.06 419 ARG A CA 1
ATOM 3239 C C . ARG A 1 419 ? -6.576 -21.772 3.050 1.00 91.06 419 ARG A C 1
ATOM 3241 O O . ARG A 1 419 ? -7.480 -22.100 3.818 1.00 91.06 419 ARG A O 1
ATOM 3248 N N . PRO A 1 420 ? -5.511 -22.563 2.815 1.00 91.12 420 PRO A N 1
ATOM 3249 C CA . PRO A 1 420 ? -4.416 -22.314 1.868 1.00 91.12 420 PRO A CA 1
ATOM 3250 C C . PRO A 1 420 ? -4.855 -22.461 0.397 1.00 91.12 420 PRO A C 1
ATOM 3252 O O . PRO A 1 420 ? -5.755 -23.245 0.094 1.00 91.12 420 PRO A O 1
ATOM 3255 N N . ILE A 1 421 ? -4.200 -21.734 -0.518 1.00 91.00 421 ILE A N 1
ATOM 3256 C CA . ILE A 1 421 ? -4.368 -21.945 -1.967 1.00 91.00 421 ILE A CA 1
ATOM 3257 C C . ILE A 1 421 ? -3.570 -23.188 -2.368 1.00 91.00 421 ILE A C 1
ATOM 3259 O O . ILE A 1 421 ? -2.375 -23.285 -2.088 1.00 91.00 421 ILE A O 1
ATOM 3263 N N . LYS A 1 422 ? -4.228 -24.152 -3.018 1.00 90.19 422 LYS A N 1
ATOM 3264 C CA . LYS A 1 422 ? -3.589 -25.394 -3.468 1.00 90.19 422 LYS A CA 1
ATOM 3265 C C . LYS A 1 422 ? -2.871 -25.191 -4.800 1.00 90.19 422 LYS A C 1
ATOM 3267 O O . LYS A 1 422 ? -3.400 -24.548 -5.701 1.00 90.19 422 LYS A O 1
ATOM 3272 N N . SER A 1 423 ? -1.705 -25.815 -4.946 1.00 91.12 423 SER A N 1
ATOM 3273 C CA . SER A 1 423 ? -0.995 -25.869 -6.225 1.00 91.12 423 SER A CA 1
ATOM 3274 C C . SER A 1 423 ? -1.772 -26.676 -7.266 1.00 91.12 423 SER A C 1
ATOM 3276 O O . SER A 1 423 ? -2.416 -27.681 -6.942 1.00 91.12 423 SER A O 1
ATOM 3278 N N . ILE A 1 424 ? -1.654 -26.259 -8.527 1.00 92.81 424 ILE A N 1
ATOM 3279 C CA . ILE A 1 424 ? -2.223 -26.963 -9.679 1.00 92.81 424 ILE A CA 1
ATOM 3280 C C . ILE A 1 424 ? -1.611 -28.367 -9.787 1.00 92.81 424 ILE A C 1
ATOM 3282 O O . ILE A 1 424 ? -0.397 -28.533 -9.681 1.00 92.81 424 ILE A O 1
ATOM 3286 N N . GLN A 1 425 ? -2.458 -29.379 -9.984 1.00 91.06 425 GLN A N 1
ATOM 3287 C CA . GLN A 1 425 ? -2.057 -30.788 -10.036 1.00 91.06 425 GLN A CA 1
ATOM 3288 C C . GLN A 1 425 ? -1.945 -31.290 -11.479 1.00 91.06 425 GLN A C 1
ATOM 3290 O O . GLN A 1 425 ? -2.726 -30.899 -12.346 1.00 91.06 425 GLN A O 1
ATOM 3295 N N . LYS A 1 426 ? -0.993 -32.197 -11.724 1.00 91.81 426 LYS A N 1
ATOM 3296 C CA . LYS A 1 426 ? -0.923 -32.970 -12.970 1.00 91.81 426 LYS A CA 1
ATOM 3297 C C . LYS A 1 426 ? -1.972 -34.088 -12.920 1.00 91.81 426 LYS A C 1
ATOM 3299 O O . LYS A 1 426 ? -2.037 -34.793 -11.916 1.00 91.81 426 LYS A O 1
ATOM 3304 N N . ILE A 1 427 ? -2.759 -34.232 -13.988 1.00 89.62 427 ILE A N 1
ATOM 3305 C CA . ILE A 1 427 ? -3.728 -35.328 -14.171 1.00 89.62 427 ILE A CA 1
ATOM 3306 C C . ILE A 1 427 ? -3.019 -36.576 -14.695 1.00 89.62 427 ILE A C 1
ATOM 3308 O O . ILE A 1 427 ? -2.123 -36.420 -15.564 1.00 89.62 427 ILE A O 1
#

Secondary structure (DSSP, 8-state):
----EEEEEEEEE--SS--HHHHHHHHHHHSTTGGGEEEEEEEEEEE-SSEEEEEEEEEET---SSSSTTSPP---------S---EEEE---TTS--TTTSSTTTTHHHHHHHGGGSSEEEE-HHHH-BTTB----TTEEE--HHHHHHHHTTS--EE--S---EEEEE-TTS-HHHHHHHHHHHHHHHHHH---EEEEEE-SS--EEEEEE-TTSSEEEEEE-THHHHHHHHHHHHTT-SEEEEEEEE---GGGHHHHTT-S--SSHHHHHHHHHHHHHHHSSEEEEEEEE--TTHHHH--TTS--TTTHHHHT-S-SHHHHHHHHTTPPEE---TT-B-GGGEEEEEEETT---BHHHHHHHHHH--EEEETT---S-B--GGGTT---EEES-SGGG--HHHHHHHT--GGGGSSSPPPPPP-